Protein 8Q69 (pdb70)

Sequence (538 aa):
SRIFYLRNFNNWMKSVLIGEFLEKVRQKKKRDITVLDLGCGKGGDLLKWKKGRINKLVCTDIADVSVKQCQQRYEDMKNRRDSEYIFSAEFITADSSKELLIDKFRDPQMCFDICSCQFVCHYSFESYEQADMMLRNACERLSPGGYFIGTTPNSFELIRRLEASETESFGNEIYTVKFQKKGDYPLFGCKYDFNLEGVVDVPEFLVYFPLLNEMAKKYNMKLVYKKTFLEFYEEKIKNNNENKMLLKRMGLGCLSKSEWEATSIYLVFAFEKQQFYLRNFNNWMKSVLIGEFLEKVRQKKDITVLDLGCGKGGDLLKWKKGRINKLVCTDIADVSVKQCQQRYEDMKNRIFSAEFITADSSKELLIDKFRDPQMCFDICSCQFVCHYSFESYEQADMMLRNACERLSPGGYFIGTTPNSFELIRRLEASETESFGNEIYTVKFQKKGDYPLFGCKYDFNLEGVVDVPEFLVYFPLLNEMAKKYNMKLVYKKTFLEFYEEKIKNNENKMLLKRMGLGCLSKSEWEATSIYLVFAFEKQQ

B-factor: mean 30.79, std 6.07, range [19.03, 70.95]

Radius of gyration: 26.82 Å; Cα contacts (8 Å, |Δi|>4): 1103; chains: 2; bounding box: 46×59×90 Å

Structure (mmCIF, N/CA/C/O backbone):
data_8Q69
#
_entry.id   8Q69
#
_cell.length_a   39.195
_cell.length_b   84.574
_cell.length_c   81.966
_cell.angle_alpha   90.00
_cell.angle_beta   99.03
_cell.angle_gamma   90.00
#
_symmetry.space_group_name_H-M   'P 1 21 1'
#
loop_
_entity.id
_entity.type
_entity.pdbx_description
1 polymer 'mRNA cap guanine-N7 methyltransferase'
2 non-polymer S-ADENOSYL-L-HOMOCYSTEINE
3 non-polymer 1-[(3~{S})-3-(2~{H}-pyrazolo[3,4-b]pyridin-3-yl)piperidin-1-yl]-2-thiophen-3-yl-ethanone
4 non-polymer 'SULFATE ION'
5 non-polymer GLYCEROL
6 water water
#
loop_
_atom_site.group_PDB
_atom_site.id
_atom_site.type_symbol
_atom_site.label_atom_id
_atom_site.label_alt_id
_atom_site.label_comp_id
_atom_site.label_asym_id
_atom_site.label_entity_id
_atom_site.label_seq_id
_atom_site.pdbx_PDB_ins_code
_atom_site.Cartn_x
_atom_site.Cartn_y
_atom_site.Cartn_z
_atom_site.occupancy
_atom_site.B_iso_or_equiv
_atom_site.auth_seq_id
_atom_site.auth_comp_id
_atom_site.auth_asym_id
_atom_site.auth_atom_id
_atom_site.pdbx_PDB_model_num
ATOM 1 N N . SER A 1 3 ? 28.630 16.979 11.189 1.00 35.35 167 SER A N 1
ATOM 2 C CA . SER A 1 3 ? 27.963 17.122 9.901 1.00 34.74 167 SER A CA 1
ATOM 3 C C . SER A 1 3 ? 26.465 17.345 10.095 1.00 35.78 167 SER A C 1
ATOM 4 O O . SER A 1 3 ? 26.010 17.655 11.197 1.00 34.07 167 SER A O 1
ATOM 7 N N . ARG A 1 4 ? 25.700 17.192 9.014 1.00 35.18 168 ARG A N 1
ATOM 8 C CA . ARG A 1 4 ? 24.253 17.363 9.042 1.00 30.82 168 ARG A CA 1
ATOM 9 C C . ARG A 1 4 ? 23.519 16.029 9.126 1.00 30.44 168 ARG A C 1
ATOM 10 O O . ARG A 1 4 ? 22.438 15.877 8.545 1.00 29.69 168 ARG A O 1
ATOM 18 N N . ILE A 1 5 ? 24.089 15.056 9.843 1.00 31.08 169 ILE A N 1
ATOM 19 C CA . ILE A 1 5 ? 23.484 13.727 9.914 1.00 31.04 169 ILE A CA 1
ATOM 20 C C . ILE A 1 5 ? 22.041 13.817 10.384 1.00 29.18 169 ILE A C 1
ATOM 21 O O . ILE A 1 5 ? 21.162 13.096 9.893 1.00 28.57 169 ILE A O 1
ATOM 26 N N . PHE A 1 6 ? 21.769 14.702 11.340 1.00 28.43 170 PHE A N 1
ATOM 27 C CA . PHE A 1 6 ? 20.461 14.724 11.975 1.00 28.51 170 PHE A CA 1
ATOM 28 C C . PHE A 1 6 ? 19.407 15.451 11.153 1.00 27.51 170 PHE A C 1
ATOM 29 O O . PHE A 1 6 ? 18.216 15.297 11.436 1.00 27.62 170 PHE A O 1
ATOM 37 N N . TYR A 1 7 ? 19.804 16.227 10.144 1.00 27.04 171 TYR A N 1
ATOM 38 C CA . TYR A 1 7 ? 18.833 16.692 9.162 1.00 27.09 171 TYR A CA 1
ATOM 39 C C . TYR A 1 7 ? 18.147 15.505 8.497 1.00 26.76 171 TYR A C 1
ATOM 40 O O . TYR A 1 7 ? 16.918 15.370 8.538 1.00 26.07 171 TYR A O 1
ATOM 49 N N . LEU A 1 8 ? 18.939 14.616 7.895 1.00 26.15 172 LEU A N 1
ATOM 50 C CA . LEU A 1 8 ? 18.379 13.448 7.227 1.00 26.53 172 LEU A CA 1
ATOM 51 C C . LEU A 1 8 ? 17.744 12.492 8.229 1.00 26.58 172 LEU A C 1
ATOM 52 O O . LEU A 1 8 ? 16.623 12.013 8.021 1.00 25.71 172 LEU A O 1
ATOM 57 N N . ARG A 1 9 ? 18.450 12.196 9.323 1.00 26.58 173 ARG A N 1
ATOM 58 C CA . ARG A 1 9 ? 17.893 11.320 10.349 1.00 27.60 173 ARG A CA 1
ATOM 59 C C . ARG A 1 9 ? 16.512 11.794 10.785 1.00 26.77 173 ARG A C 1
ATOM 60 O O . ARG A 1 9 ? 15.555 11.012 10.823 1.00 26.88 173 ARG A O 1
ATOM 68 N N . ASN A 1 10 ? 16.390 13.082 11.108 1.00 26.01 174 ASN A N 1
ATOM 69 C CA . ASN A 1 10 ? 15.130 13.590 11.640 1.00 27.08 174 ASN A CA 1
ATOM 70 C C . ASN A 1 10 ? 14.072 13.700 10.551 1.00 25.52 174 ASN A C 1
ATOM 71 O O . ASN A 1 10 ? 12.890 13.438 10.801 1.00 25.76 174 ASN A O 1
ATOM 76 N N . PHE A 1 11 ? 14.469 14.084 9.336 1.00 25.03 175 PHE A N 1
ATOM 77 C CA . PHE A 1 11 ? 13.521 14.058 8.228 1.00 25.26 175 PHE A CA 1
ATOM 78 C C . PHE A 1 11 ? 13.013 12.645 7.981 1.00 25.10 175 PHE A C 1
ATOM 79 O O . PHE A 1 11 ? 11.813 12.435 7.772 1.00 23.85 175 PHE A O 1
ATOM 87 N N . ASN A 1 12 ? 13.916 11.662 7.989 1.00 24.96 176 ASN A N 1
ATOM 88 C CA . ASN A 1 12 ? 13.493 10.278 7.805 1.00 25.80 176 ASN A CA 1
ATOM 89 C C . ASN A 1 12 ? 12.594 9.824 8.947 1.00 25.30 176 ASN A C 1
ATOM 90 O O . ASN A 1 12 ? 11.651 9.052 8.737 1.00 24.77 176 ASN A O 1
ATOM 95 N N . ASN A 1 13 ? 12.867 10.295 10.166 1.00 24.89 177 ASN A N 1
ATOM 96 C CA . ASN A 1 13 ? 11.981 9.973 11.278 1.00 25.49 177 ASN A CA 1
ATOM 97 C C . ASN A 1 13 ? 10.621 10.639 11.114 1.00 25.50 177 ASN A C 1
ATOM 98 O O . ASN A 1 13 ? 9.598 10.053 11.490 1.00 24.59 177 ASN A O 1
ATOM 103 N N . TRP A 1 14 ? 10.583 11.852 10.555 1.00 25.39 178 TRP A N 1
ATOM 104 C CA . TRP A 1 14 ? 9.295 12.451 10.220 1.00 25.71 178 TRP A CA 1
ATOM 105 C C . TRP A 1 14 ? 8.571 11.623 9.169 1.00 25.06 178 TRP A C 1
ATOM 106 O O . TRP A 1 14 ? 7.351 11.431 9.247 1.00 23.61 178 TRP A O 1
ATOM 117 N N . MET A 1 15 ? 9.305 11.135 8.168 1.00 24.91 179 MET A N 1
ATOM 118 C CA . MET A 1 15 ? 8.707 10.254 7.173 1.00 24.67 179 MET A CA 1
ATOM 119 C C . MET A 1 15 ? 8.094 9.028 7.837 1.00 24.32 179 MET A C 1
ATOM 120 O O . MET A 1 15 ? 6.940 8.671 7.570 1.00 23.70 179 MET A O 1
ATOM 125 N N . LYS A 1 16 ? 8.854 8.375 8.718 1.00 23.72 180 LYS A N 1
ATOM 126 C CA . LYS A 1 16 ? 8.342 7.193 9.402 1.00 24.05 180 LYS A CA 1
ATOM 127 C C . LYS A 1 16 ? 7.137 7.535 10.270 1.00 24.78 180 LYS A C 1
ATOM 128 O O . LYS A 1 16 ? 6.166 6.771 10.324 1.00 24.99 180 LYS A O 1
ATOM 134 N N . SER A 1 17 ? 7.178 8.682 10.955 1.00 24.02 181 SER A N 1
ATOM 135 C CA . SER A 1 17 ? 6.050 9.079 11.792 1.00 24.98 181 SER A CA 1
ATOM 136 C C . SER A 1 17 ? 4.788 9.277 10.962 1.00 25.30 181 SER A C 1
ATOM 137 O O . SER A 1 17 ? 3.700 8.842 11.360 1.00 25.45 181 SER A O 1
ATOM 140 N N . VAL A 1 18 ? 4.910 9.933 9.806 1.00 23.94 182 VAL A N 1
ATOM 141 C CA . VAL A 1 18 ? 3.751 10.117 8.939 1.00 25.30 182 VAL A CA 1
ATOM 142 C C . VAL A 1 18 ? 3.246 8.772 8.434 1.00 25.64 182 VAL A C 1
ATOM 143 O O . VAL A 1 18 ? 2.035 8.519 8.396 1.00 25.93 182 VAL A O 1
ATOM 147 N N . LEU A 1 19 ? 4.164 7.888 8.036 1.00 24.52 183 LEU A N 1
ATOM 148 C CA . LEU A 1 19 ? 3.765 6.563 7.574 1.00 25.11 183 LEU A CA 1
ATOM 149 C C . LEU A 1 19 ? 3.137 5.759 8.705 1.00 25.34 183 LEU A C 1
ATOM 150 O O . LEU A 1 19 ? 2.027 5.232 8.565 1.00 26.12 183 LEU A O 1
ATOM 155 N N . ILE A 1 20 ? 3.835 5.657 9.838 1.00 24.86 184 ILE A N 1
ATOM 156 C CA . ILE A 1 20 ? 3.297 4.933 10.986 1.00 24.99 184 ILE A CA 1
ATOM 157 C C . ILE A 1 20 ? 1.984 5.560 11.437 1.00 26.52 184 ILE A C 1
ATOM 158 O O . ILE A 1 20 ? 0.991 4.863 11.677 1.00 27.02 184 ILE A O 1
ATOM 163 N N . GLY A 1 21 ? 1.961 6.889 11.560 1.00 26.52 185 GLY A N 1
ATOM 164 C CA . GLY A 1 21 ? 0.748 7.558 11.999 1.00 26.55 185 GLY A CA 1
ATOM 165 C C . GLY A 1 21 ? -0.440 7.267 11.102 1.00 27.38 185 GLY A C 1
ATOM 166 O O . GLY A 1 21 ? -1.551 7.036 11.584 1.00 27.70 185 GLY A O 1
ATOM 167 N N . GLU A 1 22 ? -0.220 7.264 9.786 1.00 27.11 186 GLU A N 1
ATOM 168 C CA . GLU A 1 22 ? -1.319 7.042 8.852 1.00 26.90 186 GLU A CA 1
ATOM 169 C C . GLU A 1 22 ? -1.970 5.684 9.077 1.00 28.98 186 GLU A C 1
ATOM 170 O O . GLU A 1 22 ? -3.200 5.575 9.143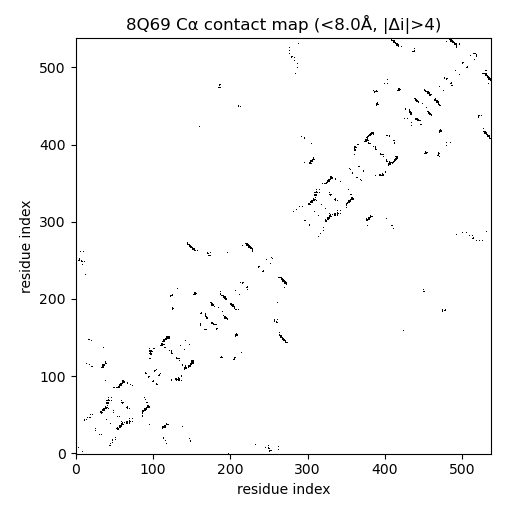 1.00 28.49 186 GLU A O 1
ATOM 176 N N . PHE A 1 23 ? -1.161 4.634 9.196 1.00 27.55 187 PHE A N 1
ATOM 177 C CA . PHE A 1 23 ? -1.709 3.290 9.300 1.00 28.20 187 PHE A CA 1
ATOM 178 C C . PHE A 1 23 ? -2.069 2.901 10.724 1.00 28.97 187 PHE A C 1
ATOM 179 O O . PHE A 1 23 ? -2.909 2.015 10.913 1.00 30.30 187 PHE A O 1
ATOM 187 N N . LEU A 1 24 ? -1.475 3.549 11.726 1.00 28.71 188 LEU A N 1
ATOM 188 C CA . LEU A 1 24 ? -2.023 3.442 13.072 1.00 30.13 188 LEU A CA 1
ATOM 189 C C . LEU A 1 24 ? -3.440 3.998 13.116 1.00 30.18 188 LEU A C 1
ATOM 190 O O . LEU A 1 24 ? -4.334 3.399 13.724 1.00 31.56 188 LEU A O 1
ATOM 195 N N . GLU A 1 25 ? -3.666 5.136 12.455 1.00 30.60 189 GLU A N 1
ATOM 196 C CA . GLU A 1 25 ? -5.009 5.703 12.391 1.00 31.34 189 GLU A CA 1
ATOM 197 C C . GLU A 1 25 ? -5.969 4.765 11.671 1.00 32.06 189 GLU A C 1
ATOM 198 O O . GLU A 1 25 ? -7.141 4.653 12.050 1.00 31.95 189 GLU A O 1
ATOM 204 N N . LYS A 1 26 ? -5.494 4.082 10.627 1.00 30.98 190 LYS A N 1
ATOM 205 C CA . LYS A 1 26 ? -6.345 3.116 9.941 1.00 31.55 190 LYS A CA 1
ATOM 206 C C . LYS A 1 26 ? -6.612 1.896 10.811 1.00 32.48 190 LYS A C 1
ATOM 207 O O . LYS A 1 26 ? -7.707 1.327 10.757 1.00 33.13 190 LYS A O 1
ATOM 213 N N . VAL A 1 27 ? -5.632 1.483 11.615 1.00 32.03 191 VAL A N 1
ATOM 214 C CA . VAL A 1 27 ? -5.863 0.404 12.569 1.00 32.35 191 VAL A CA 1
ATOM 215 C C . VAL A 1 27 ? -6.842 0.853 13.647 1.00 33.81 191 VAL A C 1
ATOM 216 O O . VAL A 1 27 ? -7.801 0.144 13.973 1.00 34.69 191 VAL A O 1
ATOM 220 N N . ARG A 1 28 ? -6.618 2.045 14.207 1.00 32.99 192 ARG A N 1
ATOM 221 C CA . ARG A 1 28 ? -7.471 2.549 15.277 1.00 34.54 192 ARG A CA 1
ATOM 222 C C . ARG A 1 28 ? -8.908 2.764 14.825 1.00 34.82 192 ARG A C 1
ATOM 223 O O . ARG A 1 28 ? -9.817 2.742 15.662 1.00 36.53 192 ARG A O 1
ATOM 231 N N . GLN A 1 29 ? -9.138 2.976 13.528 1.00 34.53 193 GLN A N 1
ATOM 232 C CA . GLN A 1 29 ? -10.496 3.091 13.008 1.00 34.19 193 GLN A CA 1
ATOM 233 C C . GLN A 1 29 ? -11.278 1.791 13.125 1.00 35.86 193 GLN A C 1
ATOM 234 O O . GLN A 1 29 ? -12.461 1.761 12.767 1.00 37.45 193 GLN A O 1
ATOM 240 N N . LYS A 1 30 ? -10.642 0.726 13.606 1.00 35.98 194 LYS A N 1
ATOM 241 C CA . LYS A 1 30 ? -11.283 -0.570 13.775 1.00 36.48 194 LYS A CA 1
ATOM 242 C C . LYS A 1 30 ? -10.897 -1.123 15.136 1.00 37.86 194 LYS A C 1
ATOM 243 O O . LYS A 1 30 ? -11.756 -1.463 15.957 1.00 39.21 194 LYS A O 1
ATOM 249 N N . LYS A 1 31 ? -9.589 -1.202 15.375 1.00 37.77 195 LYS A N 1
ATOM 250 C CA . LYS A 1 31 ? -9.033 -1.732 16.614 1.00 38.04 195 LYS A CA 1
ATOM 251 C C . LYS A 1 31 ? -8.533 -0.567 17.462 1.00 39.16 195 LYS A C 1
ATOM 252 O O . LYS A 1 31 ? -7.343 -0.254 17.504 1.00 39.36 195 LYS A O 1
ATOM 258 N N . LYS A 1 32 ? -9.468 0.097 18.134 1.00 40.68 196 LYS A N 1
ATOM 259 C CA . LYS A 1 32 ? -9.092 0.922 19.271 1.00 41.37 196 LYS A CA 1
ATOM 260 C C . LYS A 1 32 ? -8.778 0.072 20.492 1.00 43.28 196 LYS A C 1
ATOM 261 O O . LYS A 1 32 ? -8.349 0.611 21.518 1.00 44.23 196 LYS A O 1
ATOM 263 N N . ARG A 1 33 ? -8.957 -1.245 20.381 1.00 43.63 197 ARG A N 1
ATOM 264 C CA . ARG A 1 33 ? -8.882 -2.167 21.505 1.00 43.50 197 ARG A CA 1
ATOM 265 C C . ARG A 1 33 ? -7.448 -2.481 21.916 1.00 42.49 197 ARG A C 1
ATOM 266 O O . ARG A 1 33 ? -7.007 -2.074 22.996 1.00 44.43 197 ARG A O 1
ATOM 268 N N . ASP A 1 34 ? -6.708 -3.209 21.060 1.00 40.30 198 ASP A N 1
ATOM 269 C CA . ASP A 1 34 ? -5.453 -3.851 21.451 1.00 39.30 198 ASP A CA 1
ATOM 270 C C . ASP A 1 34 ? -4.455 -3.812 20.287 1.00 37.29 198 ASP A C 1
ATOM 271 O O . ASP A 1 34 ? -4.084 -4.835 19.713 1.00 35.87 198 ASP A O 1
ATOM 276 N N . ILE A 1 35 ? -3.989 -2.614 19.939 1.00 35.78 199 ILE A N 1
ATOM 277 C CA . ILE A 1 35 ? -3.086 -2.473 18.801 1.00 34.19 199 ILE A CA 1
ATOM 278 C C . ILE A 1 35 ? -1.776 -3.189 19.105 1.00 32.09 199 ILE A C 1
ATOM 279 O O . ILE A 1 35 ? -1.101 -2.888 20.097 1.00 30.82 199 ILE A O 1
ATOM 284 N N . THR A 1 36 ? -1.410 -4.137 18.245 1.00 30.25 200 THR A N 1
ATOM 285 C CA . THR A 1 36 ? -0.183 -4.910 18.380 1.00 30.01 200 THR A CA 1
ATOM 286 C C . THR A 1 36 ? 0.681 -4.678 17.148 1.00 28.87 200 THR A C 1
ATOM 287 O O . THR A 1 36 ? 0.187 -4.748 16.017 1.00 27.56 200 THR A O 1
ATOM 291 N N . VAL A 1 37 ? 1.964 -4.403 17.366 1.00 27.02 201 VAL A N 1
ATOM 292 C CA . VAL A 1 37 ? 2.862 -3.974 16.303 1.00 26.60 201 VAL A CA 1
ATOM 293 C C . VAL A 1 37 ? 4.130 -4.813 16.349 1.00 26.03 201 VAL A C 1
ATOM 294 O O . VAL A 1 37 ? 4.709 -5.015 17.422 1.00 26.34 201 VAL A O 1
ATOM 298 N N . LEU A 1 38 ? 4.559 -5.294 15.187 1.00 25.12 202 LEU A N 1
ATOM 299 C CA . LEU A 1 38 ? 5.867 -5.915 15.023 1.00 25.21 202 LEU A CA 1
ATOM 300 C C . LEU A 1 38 ? 6.789 -4.895 14.363 1.00 23.88 202 LEU A C 1
ATOM 301 O O . LEU A 1 38 ? 6.582 -4.521 13.204 1.00 23.88 202 LEU A O 1
ATOM 306 N N . ASP A 1 39 ? 7.793 -4.434 15.101 1.00 24.73 203 ASP A N 1
ATOM 307 C CA . ASP A 1 39 ? 8.819 -3.558 14.539 1.00 23.51 203 ASP A CA 1
ATOM 308 C C . ASP A 1 39 ? 9.970 -4.443 14.083 1.00 22.94 203 ASP A C 1
ATOM 309 O O . ASP A 1 39 ? 10.845 -4.803 14.874 1.00 23.80 203 ASP A O 1
ATOM 314 N N . LEU A 1 40 ? 9.960 -4.805 12.802 1.00 21.89 204 LEU A N 1
ATOM 315 C CA . LEU A 1 40 ? 10.921 -5.743 12.237 1.00 23.10 204 LEU A CA 1
ATOM 316 C C . LEU A 1 40 ? 12.186 -4.992 11.841 1.00 23.33 204 LEU A C 1
ATOM 317 O O . LEU A 1 40 ? 12.141 -4.100 10.987 1.00 22.12 204 LEU A O 1
ATOM 322 N N . GLY A 1 41 ? 13.311 -5.363 12.446 1.00 22.21 205 GLY A N 1
ATOM 323 C CA . GLY A 1 41 ? 14.536 -4.615 12.257 1.00 22.84 205 GLY A CA 1
ATOM 324 C C . GLY A 1 41 ? 14.462 -3.299 12.999 1.00 23.34 205 GLY A C 1
ATOM 325 O O . GLY A 1 41 ? 14.739 -2.235 12.439 1.00 23.24 205 GLY A O 1
ATOM 326 N N . CYS A 1 42 ? 14.075 -3.373 14.274 1.00 22.71 206 CYS A N 1
ATOM 327 C CA . CYS A 1 42 ? 13.819 -2.178 15.067 1.00 23.96 206 CYS A CA 1
ATOM 328 C C . CYS A 1 42 ? 15.061 -1.326 15.278 1.00 23.57 206 CYS A C 1
ATOM 329 O O . CYS A 1 42 ? 14.934 -0.162 15.668 1.00 24.52 206 CYS A O 1
ATOM 332 N N . GLY A 1 43 ? 16.250 -1.873 15.043 1.00 23.93 207 GLY A N 1
ATOM 333 C CA . GLY A 1 43 ? 17.442 -1.119 15.362 1.00 24.75 207 GLY A CA 1
ATOM 334 C C . GLY A 1 43 ? 17.521 -0.838 16.851 1.00 26.66 207 GLY A C 1
ATOM 335 O O . GLY A 1 43 ? 17.095 -1.637 17.692 1.00 25.32 207 GLY A O 1
ATOM 336 N N . LYS A 1 44 ? 18.073 0.326 17.184 1.00 27.54 208 LYS A N 1
ATOM 337 C CA . LYS A 1 44 ? 18.194 0.752 18.572 1.00 27.95 208 LYS A CA 1
ATOM 338 C C . LYS A 1 44 ? 16.913 1.380 19.114 1.00 27.58 208 LYS A C 1
ATOM 339 O O . LYS A 1 44 ? 16.959 2.088 20.127 1.00 28.67 208 LYS A O 1
ATOM 345 N N . GLY A 1 45 ? 15.778 1.131 18.466 1.00 27.08 209 GLY A N 1
ATOM 346 C CA . GLY A 1 45 ? 14.506 1.606 18.966 1.00 26.85 209 GLY A CA 1
ATOM 347 C C . GLY A 1 45 ? 14.116 2.998 18.531 1.00 28.09 209 GLY A C 1
ATOM 348 O O . GLY A 1 45 ? 13.389 3.681 19.262 1.00 28.16 209 GLY A O 1
ATOM 349 N N . GLY A 1 46 ? 14.568 3.443 17.357 1.00 28.13 210 GLY A N 1
ATOM 350 C CA . GLY A 1 46 ? 14.249 4.783 16.899 1.00 27.31 210 GLY A CA 1
ATOM 351 C C . GLY A 1 46 ? 12.765 5.060 16.778 1.00 26.70 210 GLY A C 1
ATOM 352 O O . GLY A 1 46 ? 12.358 6.225 16.815 1.00 26.74 210 GLY A O 1
ATOM 353 N N . ASP A 1 47 ? 11.946 4.019 16.637 1.00 26.73 211 ASP A N 1
ATOM 354 C CA . ASP A 1 47 ? 10.509 4.180 16.450 1.00 25.81 211 ASP A CA 1
ATOM 355 C C . ASP A 1 47 ? 9.699 3.909 17.712 1.00 26.02 211 ASP A C 1
ATOM 356 O O . ASP A 1 47 ? 8.468 3.987 17.666 1.00 26.87 211 ASP A O 1
ATOM 361 N N . LEU A 1 48 ? 10.352 3.592 18.832 1.00 26.85 212 LEU A N 1
ATOM 362 C CA . LEU A 1 48 ? 9.623 3.346 20.074 1.00 27.47 212 LEU A CA 1
ATOM 363 C C . LEU A 1 48 ? 8.687 4.504 20.403 1.00 27.76 212 LEU A C 1
ATOM 364 O O . LEU A 1 48 ? 7.507 4.300 20.713 1.00 26.66 212 LEU A O 1
ATOM 369 N N . LEU A 1 49 ? 9.202 5.734 20.332 1.00 27.28 213 LEU A N 1
ATOM 370 C CA . LEU A 1 49 ? 8.393 6.901 20.667 1.00 28.18 213 LEU A CA 1
ATOM 371 C C . LEU A 1 49 ? 7.172 7.009 19.761 1.00 28.19 213 LEU A C 1
ATOM 372 O O . LEU A 1 49 ? 6.071 7.327 20.225 1.00 28.74 213 LEU A O 1
ATOM 377 N N . LYS A 1 50 ? 7.349 6.754 18.463 1.00 27.55 214 LYS A N 1
ATOM 378 C CA . LYS A 1 50 ? 6.216 6.789 17.545 1.00 27.72 214 LYS A CA 1
ATOM 379 C C . LYS A 1 50 ? 5.140 5.800 17.972 1.00 28.35 214 LYS A C 1
ATOM 380 O O . LYS A 1 50 ? 3.942 6.094 17.881 1.00 28.56 214 LYS A O 1
ATOM 386 N N . TRP A 1 51 ? 5.549 4.623 18.448 1.00 26.97 215 TRP A N 1
ATOM 387 C CA . TRP A 1 51 ? 4.585 3.654 18.954 1.00 28.01 215 TRP A CA 1
ATOM 388 C C . TRP A 1 51 ? 3.951 4.141 20.249 1.00 29.38 215 TRP A C 1
ATOM 389 O O . TRP A 1 51 ? 2.764 3.898 20.496 1.00 29.70 215 TRP A O 1
ATOM 400 N N . LYS A 1 52 ? 4.726 4.831 21.086 1.00 28.79 216 LYS A N 1
ATOM 401 C CA . LYS A 1 52 ? 4.169 5.403 22.304 1.00 29.88 216 LYS A CA 1
ATOM 402 C C . LYS A 1 52 ? 3.136 6.473 21.975 1.00 30.49 216 LYS A C 1
ATOM 403 O O . LYS A 1 52 ? 2.021 6.463 22.508 1.00 30.51 216 LYS A O 1
ATOM 409 N N . LYS A 1 53 ? 3.492 7.408 21.090 1.00 30.54 217 LYS A N 1
ATOM 410 C CA . LYS A 1 53 ? 2.531 8.419 20.663 1.00 29.84 217 LYS A CA 1
ATOM 411 C C . LYS A 1 53 ? 1.340 7.787 19.958 1.00 30.26 217 LYS A C 1
ATOM 412 O O . LYS A 1 53 ? 0.220 8.303 20.043 1.00 31.59 217 LYS A O 1
ATOM 418 N N . GLY A 1 54 ? 1.560 6.674 19.261 1.00 29.18 218 GLY A N 1
ATOM 419 C CA . GLY A 1 54 ? 0.469 5.960 18.630 1.00 30.56 218 GLY A CA 1
ATOM 420 C C . GLY A 1 54 ? -0.482 5.286 19.595 1.00 32.15 218 GLY A C 1
ATOM 421 O O . GLY A 1 54 ? -1.572 4.881 19.176 1.00 32.77 218 GLY A O 1
ATOM 422 N N . ARG A 1 55 ? -0.082 5.163 20.839 1.00 30.96 219 ARG A N 1
ATOM 423 C CA . ARG A 1 55 ? -0.966 4.564 21.825 1.00 32.47 219 ARG A CA 1
ATOM 424 C C . ARG A 1 55 ? -1.296 3.141 21.569 1.00 31.86 219 ARG A C 1
ATOM 425 O O . ARG A 1 55 ? -2.395 2.703 21.815 1.00 32.28 219 ARG A O 1
ATOM 433 N N . ILE A 1 56 ? -0.313 2.431 21.060 1.00 31.51 220 ILE A N 1
ATOM 434 C CA . ILE A 1 56 ? -0.487 1.008 20.802 1.00 31.55 220 ILE A CA 1
ATOM 435 C C . ILE A 1 56 ? -0.407 0.279 22.134 1.00 31.57 220 ILE A C 1
ATOM 436 O O . ILE A 1 56 ? -0.120 0.889 23.170 1.00 32.01 220 ILE A O 1
ATOM 441 N N . ASN A 1 57 ? -0.662 -1.024 22.121 1.00 32.13 221 ASN A N 1
ATOM 442 C CA . ASN A 1 57 ? -0.755 -1.809 23.345 1.00 33.18 221 ASN A CA 1
ATOM 443 C C . ASN A 1 57 ? 0.379 -2.805 23.515 1.00 32.02 221 ASN A C 1
ATOM 444 O O . ASN A 1 57 ? 0.917 -2.935 24.616 1.00 31.05 221 ASN A O 1
ATOM 449 N N . LYS A 1 58 ? 0.759 -3.509 22.452 1.00 31.07 222 LYS A N 1
ATOM 450 C CA . LYS A 1 58 ? 1.853 -4.467 22.494 1.00 30.06 222 LYS A CA 1
ATOM 451 C C . LYS A 1 58 ? 2.783 -4.219 21.317 1.00 30.37 222 LYS A C 1
ATOM 452 O O . LYS A 1 58 ? 2.330 -3.968 20.197 1.00 29.44 222 LYS A O 1
ATOM 458 N N . LEU A 1 59 ? 4.085 -4.293 21.576 1.00 29.22 223 LEU A N 1
ATOM 459 C CA . LEU A 1 59 ? 5.098 -4.087 20.552 1.00 27.73 223 LEU A CA 1
ATOM 460 C C . LEU A 1 59 ? 6.131 -5.196 20.645 1.00 27.81 223 LEU A C 1
ATOM 461 O O . LEU A 1 59 ? 6.662 -5.465 21.726 1.00 28.99 223 LEU A O 1
ATOM 466 N N . VAL A 1 60 ? 6.404 -5.844 19.520 1.00 26.67 224 VAL A N 1
ATOM 467 C CA . VAL A 1 60 ? 7.523 -6.769 19.409 1.00 26.59 224 VAL A CA 1
ATOM 468 C C . VAL A 1 60 ? 8.634 -6.050 18.660 1.00 25.86 224 VAL A C 1
ATOM 469 O O . VAL A 1 60 ? 8.472 -5.686 17.490 1.00 25.44 224 VAL A O 1
ATOM 473 N N . CYS A 1 61 ? 9.749 -5.821 19.341 1.00 25.78 225 CYS A N 1
ATOM 474 C CA . CYS A 1 61 ? 10.928 -5.219 18.738 1.00 25.21 225 CYS A CA 1
ATOM 475 C C . CYS A 1 61 ? 11.924 -6.330 18.444 1.00 25.91 225 CYS A C 1
ATOM 476 O O . CYS A 1 61 ? 12.312 -7.076 19.349 1.00 25.00 225 CYS A O 1
ATOM 479 N N . THR A 1 62 ? 12.326 -6.451 17.184 1.00 24.32 226 THR A N 1
ATOM 480 C CA . THR A 1 62 ? 13.263 -7.495 16.807 1.00 24.00 226 THR A CA 1
ATOM 481 C C . THR A 1 62 ? 14.266 -6.948 15.807 1.00 24.52 226 THR A C 1
ATOM 482 O O . THR A 1 62 ? 13.917 -6.164 14.920 1.00 23.33 226 THR A O 1
ATOM 486 N N . ASP A 1 63 ? 15.516 -7.365 15.973 1.00 24.34 227 ASP A N 1
ATOM 487 C CA . ASP A 1 63 ? 16.591 -6.981 15.076 1.00 23.90 227 ASP A CA 1
ATOM 488 C C . ASP A 1 63 ? 17.612 -8.104 15.054 1.00 24.48 227 ASP A C 1
ATOM 489 O O . ASP A 1 63 ? 17.706 -8.903 15.990 1.00 24.16 227 ASP A O 1
ATOM 494 N N . ILE A 1 64 ? 18.374 -8.161 13.962 1.00 24.02 228 ILE A N 1
ATOM 495 C CA . ILE A 1 64 ? 19.433 -9.156 13.858 1.00 24.02 228 ILE A CA 1
ATOM 496 C C . ILE A 1 64 ? 20.585 -8.815 14.793 1.00 24.46 228 ILE A C 1
ATOM 497 O O . ILE A 1 64 ? 21.280 -9.712 15.287 1.00 24.62 228 ILE A O 1
ATOM 502 N N . ALA A 1 65 ? 20.803 -7.530 15.061 1.00 24.32 229 ALA A N 1
ATOM 503 C CA . ALA A 1 65 ? 21.909 -7.077 15.898 1.00 25.90 229 ALA A CA 1
ATOM 504 C C . ALA A 1 65 ? 21.470 -7.099 17.359 1.00 25.79 229 ALA A C 1
ATOM 505 O O . ALA A 1 65 ? 20.630 -6.295 17.775 1.00 26.17 229 ALA A O 1
ATOM 507 N N . ASP A 1 66 ? 22.046 -8.018 18.138 1.00 26.54 230 ASP A N 1
ATOM 508 C CA . ASP A 1 66 ? 21.679 -8.129 19.546 1.00 26.20 230 ASP A CA 1
ATOM 509 C C . ASP A 1 66 ? 22.002 -6.848 20.304 1.00 27.19 230 ASP A C 1
ATOM 510 O O . ASP A 1 66 ? 21.236 -6.425 21.178 1.00 27.85 230 ASP A O 1
ATOM 515 N N . VAL A 1 67 ? 23.138 -6.220 19.989 1.00 27.63 231 VAL A N 1
ATOM 516 C CA . VAL A 1 67 ? 23.496 -4.958 20.632 1.00 27.15 231 VAL A CA 1
ATOM 517 C C . VAL A 1 67 ? 22.394 -3.928 20.429 1.00 28.38 231 VAL A C 1
ATOM 518 O O . VAL A 1 67 ? 22.078 -3.142 21.333 1.00 27.06 231 VAL A O 1
ATOM 522 N N . SER A 1 68 ? 21.793 -3.912 19.239 1.00 26.95 232 SER A N 1
ATOM 523 C CA . SER A 1 68 ? 20.744 -2.942 18.952 1.00 27.27 232 SER A CA 1
ATOM 524 C C . SER A 1 68 ? 19.450 -3.293 19.674 1.00 27.68 232 SER A C 1
ATOM 525 O O . SER A 1 68 ? 18.755 -2.403 20.176 1.00 28.54 232 SER A O 1
ATOM 528 N N . VAL A 1 69 ? 19.112 -4.583 19.734 1.00 26.87 233 VAL A N 1
ATOM 529 C CA . VAL A 1 69 ? 17.913 -5.005 20.451 1.00 27.47 233 VAL A CA 1
ATOM 530 C C . VAL A 1 69 ? 18.011 -4.618 21.920 1.00 27.81 233 VAL A C 1
ATOM 531 O O . VAL A 1 69 ? 17.048 -4.116 22.512 1.00 27.27 233 VAL A O 1
ATOM 535 N N . LYS A 1 70 ? 19.177 -4.840 22.532 1.00 27.91 234 LYS A N 1
ATOM 536 C CA . LYS A 1 70 ? 19.344 -4.497 23.941 1.00 28.63 234 LYS A CA 1
ATOM 537 C C . LYS A 1 70 ? 19.287 -2.988 24.152 1.00 28.29 234 LYS A C 1
ATOM 538 O O . LYS A 1 70 ? 18.700 -2.517 25.133 1.00 29.34 234 LYS A O 1
ATOM 544 N N . GLN A 1 71 ? 19.890 -2.212 23.246 1.00 28.62 235 GLN A N 1
ATOM 545 C CA . GLN A 1 71 ? 19.693 -0.766 23.279 1.00 29.14 235 GLN A CA 1
ATOM 546 C C . GLN A 1 71 ? 18.223 -0.417 23.104 1.00 28.60 235 GLN A C 1
ATOM 547 O O . GLN A 1 71 ? 17.700 0.475 23.783 1.00 29.32 235 GLN A O 1
ATOM 553 N N . CYS A 1 72 ? 17.545 -1.094 22.176 1.00 27.92 236 CYS A N 1
ATOM 554 C CA . CYS A 1 72 ? 16.106 -0.907 22.029 1.00 28.63 236 CYS A CA 1
ATOM 555 C C . CYS A 1 72 ? 15.385 -1.217 23.333 1.00 28.86 236 CYS A C 1
ATOM 556 O O . CYS A 1 72 ? 14.533 -0.444 23.786 1.00 27.84 236 CYS A O 1
ATOM 559 N N . GLN A 1 73 ? 15.716 -2.352 23.951 1.00 28.39 237 GLN A N 1
ATOM 560 C CA . GLN A 1 73 ? 15.121 -2.691 25.238 1.00 29.94 237 GLN A CA 1
ATOM 561 C C . GLN A 1 73 ? 15.371 -1.588 26.258 1.00 30.64 237 GLN A C 1
ATOM 562 O O . GLN A 1 73 ? 14.446 -1.137 26.943 1.00 30.87 237 GLN A O 1
ATOM 568 N N . GLN A 1 74 ? 16.619 -1.121 26.355 1.00 31.16 238 GLN A N 1
ATOM 569 C CA . GLN A 1 74 ? 16.955 -0.120 27.362 1.00 31.52 238 GLN A CA 1
ATOM 570 C C . GLN A 1 74 ? 16.222 1.193 27.106 1.00 32.45 238 GLN A C 1
ATOM 571 O O . GLN A 1 74 ? 15.679 1.802 28.035 1.00 32.95 238 GLN A O 1
ATOM 577 N N . ARG A 1 75 ? 16.204 1.654 25.851 1.00 30.92 239 ARG A N 1
ATOM 578 C CA . ARG A 1 75 ? 15.443 2.860 25.541 1.00 30.50 239 ARG A CA 1
ATOM 579 C C . ARG A 1 75 ? 13.978 2.688 25.918 1.00 31.55 239 ARG A C 1
ATOM 580 O O . ARG A 1 75 ? 13.350 3.616 26.442 1.00 32.24 239 ARG A O 1
ATOM 588 N N . TYR A 1 76 ? 13.419 1.503 25.668 1.00 30.29 240 TYR A N 1
ATOM 589 C CA . TYR A 1 76 ? 12.034 1.244 26.048 1.00 31.55 240 TYR A CA 1
ATOM 590 C C . TYR A 1 76 ? 11.856 1.327 27.559 1.00 32.60 240 TYR A C 1
ATOM 591 O O . TYR A 1 76 ? 10.928 1.978 28.053 1.00 33.10 240 TYR A O 1
ATOM 600 N N . GLU A 1 77 ? 12.737 0.664 28.312 1.00 32.97 241 GLU A N 1
ATOM 601 C CA . GLU A 1 77 ? 12.634 0.703 29.766 1.00 34.20 241 GLU A CA 1
ATOM 602 C C . GLU A 1 77 ? 12.834 2.115 30.301 1.00 35.08 241 GLU A C 1
ATOM 603 O O . GLU A 1 77 ? 12.223 2.488 31.309 1.00 37.02 241 GLU A O 1
ATOM 609 N N . ASP A 1 78 ? 13.673 2.917 29.641 1.00 34.49 242 ASP A N 1
ATOM 610 C CA . ASP A 1 78 ? 13.808 4.318 30.026 1.00 34.24 242 ASP A CA 1
ATOM 611 C C . ASP A 1 78 ? 12.505 5.071 29.791 1.00 36.07 242 ASP A C 1
ATOM 612 O O . ASP A 1 78 ? 12.055 5.843 30.646 1.00 37.69 242 ASP A O 1
ATOM 617 N N . MET A 1 79 ? 11.885 4.862 28.627 1.00 34.80 243 MET A N 1
ATOM 618 C CA . MET A 1 79 ? 10.554 5.413 28.389 1.00 36.53 243 MET A CA 1
ATOM 619 C C . MET A 1 79 ? 9.581 4.962 29.467 1.00 37.56 243 MET A C 1
ATOM 620 O O . MET A 1 79 ? 8.861 5.776 30.055 1.00 39.97 243 MET A O 1
ATOM 625 N N . LYS A 1 80 ? 9.537 3.654 29.728 1.00 37.45 244 LYS A N 1
ATOM 626 C CA . LYS A 1 80 ? 8.595 3.116 30.701 1.00 38.00 244 LYS A CA 1
ATOM 627 C C . LYS A 1 80 ? 8.851 3.687 32.087 1.00 39.78 244 LYS A C 1
ATOM 628 O O . LYS A 1 80 ? 7.909 4.034 32.810 1.00 41.91 244 LYS A O 1
ATOM 634 N N . ASN A 1 81 ? 10.122 3.803 32.470 1.00 39.82 245 ASN A N 1
ATOM 635 C CA . ASN A 1 81 ? 10.456 4.173 33.836 1.00 42.00 245 ASN A CA 1
ATOM 636 C C . ASN A 1 81 ? 10.004 5.571 34.211 1.00 44.48 245 ASN A C 1
ATOM 637 O O . ASN A 1 81 ? 10.155 5.953 35.376 1.00 46.28 245 ASN A O 1
ATOM 642 N N . ARG A 1 82 ? 9.556 6.398 33.292 1.00 44.88 246 ARG A N 1
ATOM 643 C CA . ARG A 1 82 ? 9.048 7.703 33.712 1.00 47.40 246 ARG A CA 1
ATOM 644 C C . ARG A 1 82 ? 8.119 8.110 32.720 1.00 48.08 246 ARG A C 1
ATOM 645 O O . ARG A 1 82 ? 8.443 8.009 31.544 1.00 47.52 246 ARG A O 1
ATOM 647 N N . ARG A 1 83 ? 7.034 8.707 33.157 1.00 49.94 247 ARG A N 1
ATOM 648 C CA . ARG A 1 83 ? 6.108 9.209 32.198 1.00 51.14 247 ARG A CA 1
ATOM 649 C C . ARG A 1 83 ? 5.169 10.218 32.722 1.00 51.81 247 ARG A C 1
ATOM 650 O O . ARG A 1 83 ? 4.787 10.236 33.881 1.00 51.94 247 ARG A O 1
ATOM 652 N N . ASP A 1 84 ? 4.791 11.074 31.800 1.00 52.68 248 ASP A N 1
ATOM 653 C CA . ASP A 1 84 ? 3.727 12.024 32.042 1.00 51.73 248 ASP A CA 1
ATOM 654 C C . ASP A 1 84 ? 2.494 11.074 31.993 1.00 51.20 248 ASP A C 1
ATOM 655 O O . ASP A 1 84 ? 1.641 11.056 32.908 1.00 49.05 248 ASP A O 1
ATOM 657 N N . SER A 1 85 ? 2.482 10.228 30.949 1.00 50.87 249 SER A N 1
ATOM 658 C CA . SER A 1 85 ? 1.546 9.189 30.745 1.00 48.96 249 SER A CA 1
ATOM 659 C C . SER A 1 85 ? 1.475 8.131 31.847 1.00 51.04 249 SER A C 1
ATOM 660 O O . SER A 1 85 ? 2.309 7.950 32.659 1.00 51.02 249 SER A O 1
ATOM 663 N N . GLU A 1 86 ? 0.389 7.423 31.821 1.00 50.28 250 GLU A N 1
ATOM 664 C CA . GLU A 1 86 ? 0.151 6.336 32.754 1.00 50.44 250 GLU A CA 1
ATOM 665 C C . GLU A 1 86 ? 0.160 4.976 32.083 1.00 49.48 250 GLU A C 1
ATOM 666 O O . GLU A 1 86 ? 0.489 3.981 32.731 1.00 48.74 250 GLU A O 1
ATOM 672 N N . TYR A 1 87 ? -0.196 4.910 30.809 1.00 48.19 251 TYR A N 1
ATOM 673 C CA . TYR A 1 87 ? -0.070 3.702 30.017 1.00 44.12 251 TYR A CA 1
ATOM 674 C C . TYR A 1 87 ? 1.119 3.823 29.075 1.00 44.04 251 TYR A C 1
ATOM 675 O O . TYR A 1 87 ? 1.566 4.919 28.727 1.00 45.80 251 TYR A O 1
ATOM 677 N N . ILE A 1 88 ? 1.646 2.667 28.693 1.00 40.65 252 ILE A N 1
ATOM 678 C CA . ILE A 1 88 ? 2.604 2.558 27.602 1.00 37.55 252 ILE A CA 1
ATOM 679 C C . ILE A 1 88 ? 2.586 1.110 27.151 1.00 35.00 252 ILE A C 1
ATOM 680 O O . ILE A 1 88 ? 2.495 0.195 27.973 1.00 34.86 252 ILE A O 1
ATOM 685 N N . PHE A 1 89 ? 2.648 0.908 25.838 1.00 33.10 253 PHE A N 1
ATOM 686 C CA . PHE A 1 89 ? 2.598 -0.442 25.301 1.00 31.21 253 PHE A CA 1
ATOM 687 C C . PHE A 1 89 ? 3.554 -1.349 26.062 1.00 31.95 253 PHE A C 1
ATOM 688 O O . PHE A 1 89 ? 4.572 -0.905 26.601 1.00 32.12 253 PHE A O 1
ATOM 696 N N . SER A 1 90 ? 3.201 -2.624 26.132 1.00 31.19 254 SER A N 1
ATOM 697 C CA . SER A 1 90 ? 4.144 -3.642 26.555 1.00 31.34 254 SER A CA 1
ATOM 698 C C . SER A 1 90 ? 4.968 -4.066 25.349 1.00 30.82 254 SER A C 1
ATOM 699 O O . SER A 1 90 ? 4.515 -3.980 24.205 1.00 30.54 254 SER A O 1
ATOM 702 N N . ALA A 1 91 ? 6.192 -4.506 25.610 1.00 30.07 255 ALA A N 1
ATOM 703 C CA . ALA A 1 91 ? 7.105 -4.841 24.531 1.00 30.35 255 ALA A CA 1
ATOM 704 C C . ALA A 1 91 ? 7.886 -6.094 24.883 1.00 30.18 255 ALA A C 1
ATOM 705 O O . ALA A 1 91 ? 8.177 -6.359 26.053 1.00 29.90 255 ALA A O 1
ATOM 707 N N . GLU A 1 92 ? 8.204 -6.872 23.855 1.00 29.86 256 GLU A N 1
ATOM 708 C CA . GLU A 1 92 ? 9.218 -7.907 23.946 1.00 29.15 256 GLU A CA 1
ATOM 709 C C . GLU A 1 92 ? 10.285 -7.631 22.898 1.00 29.19 256 GLU A C 1
ATOM 710 O O . GLU A 1 92 ? 10.021 -7.009 21.864 1.00 28.05 256 GLU A O 1
ATOM 716 N N . PHE A 1 93 ? 11.497 -8.090 23.181 1.00 28.45 257 PHE A N 1
ATOM 717 C CA . PHE A 1 93 ? 12.661 -7.754 22.377 1.00 28.59 257 PHE A CA 1
ATOM 718 C C . PHE A 1 93 ? 13.340 -9.044 21.957 1.00 27.49 257 PHE A C 1
ATOM 719 O O . PHE A 1 93 ? 13.754 -9.837 22.809 1.00 29.06 257 PHE A O 1
ATOM 727 N N . ILE A 1 94 ? 13.436 -9.257 20.650 1.00 26.50 258 ILE A N 1
ATOM 728 C CA . ILE A 1 94 ? 13.874 -10.524 20.082 1.00 26.22 258 ILE A CA 1
ATOM 729 C C . ILE A 1 94 ? 15.079 -10.259 19.193 1.00 26.46 258 ILE A C 1
ATOM 730 O O . ILE A 1 94 ? 14.979 -9.523 18.203 1.00 24.41 258 ILE A O 1
ATOM 735 N N . THR A 1 95 ? 16.214 -10.848 19.552 1.00 25.60 259 THR A N 1
ATOM 736 C CA . THR A 1 95 ? 17.351 -10.902 18.646 1.00 26.20 259 THR A CA 1
ATOM 737 C C . THR A 1 95 ? 17.108 -12.024 17.649 1.00 26.64 259 THR A C 1
ATOM 738 O O . THR A 1 95 ? 16.894 -13.176 18.044 1.00 27.12 259 THR A O 1
ATOM 742 N N . ALA A 1 96 ? 17.116 -11.693 16.364 1.00 25.05 260 ALA A N 1
ATOM 743 C CA . ALA A 1 96 ? 16.836 -12.709 15.364 1.00 26.27 260 ALA A CA 1
ATOM 744 C C . ALA A 1 96 ? 17.183 -12.170 13.989 1.00 25.05 260 ALA A C 1
ATOM 745 O O . ALA A 1 96 ? 17.067 -10.969 13.728 1.00 24.19 260 ALA A O 1
ATOM 747 N N . ASP A 1 97 ? 17.627 -13.073 13.124 1.00 25.79 261 ASP A N 1
ATOM 748 C CA . ASP A 1 97 ? 17.713 -12.799 11.695 1.00 24.98 261 ASP A CA 1
ATOM 749 C C . ASP A 1 97 ? 16.333 -13.075 11.118 1.00 24.98 261 ASP A C 1
ATOM 750 O O . ASP A 1 97 ? 15.985 -14.221 10.831 1.00 25.97 261 ASP A O 1
ATOM 755 N N . SER A 1 98 ? 15.529 -12.025 10.963 1.00 24.34 262 SER A N 1
ATOM 756 C CA . SER A 1 98 ? 14.193 -12.221 10.420 1.00 24.35 262 SER A CA 1
ATOM 757 C C . SER A 1 98 ? 14.213 -12.675 8.968 1.00 24.09 262 SER A C 1
ATOM 758 O O . SER A 1 98 ? 13.143 -12.867 8.380 1.00 23.31 262 SER A O 1
ATOM 761 N N . SER A 1 99 ? 15.400 -12.844 8.383 1.00 24.13 263 SER A N 1
ATOM 762 C CA . SER A 1 99 ? 15.560 -13.415 7.055 1.00 24.05 263 SER A CA 1
ATOM 763 C C . SER A 1 99 ? 15.852 -14.910 7.085 1.00 25.53 263 SER A C 1
ATOM 764 O O . SER A 1 99 ? 15.751 -15.566 6.044 1.00 24.09 263 SER A O 1
ATOM 767 N N . LYS A 1 100 ? 16.206 -15.459 8.245 1.00 25.31 264 LYS A N 1
ATOM 768 C CA . LYS A 1 100 ? 16.494 -16.878 8.388 1.00 26.82 264 LYS A CA 1
ATOM 769 C C . LYS A 1 100 ? 15.663 -17.569 9.457 1.00 27.80 264 LYS A C 1
ATOM 770 O O . LYS A 1 100 ? 15.374 -18.759 9.315 1.00 29.08 264 LYS A O 1
ATOM 776 N N . GLU A 1 101 ? 15.280 -16.868 10.520 1.00 27.15 265 GLU A N 1
ATOM 777 C CA . GLU A 1 101 ? 14.548 -17.465 11.626 1.00 29.04 265 GLU A CA 1
ATOM 778 C C . GLU A 1 101 ? 13.065 -17.128 11.549 1.00 28.97 265 GLU A C 1
ATOM 779 O O . GLU A 1 101 ? 12.675 -16.047 11.101 1.00 28.58 265 GLU A O 1
ATOM 785 N N . LEU A 1 102 ? 12.245 -18.068 12.011 1.00 29.97 266 LEU A N 1
ATOM 786 C CA . LEU A 1 102 ? 10.828 -17.817 12.238 1.00 29.55 266 LEU A CA 1
ATOM 787 C C . LEU A 1 102 ? 10.666 -17.029 13.531 1.00 30.65 266 LEU A C 1
ATOM 788 O O . LEU A 1 102 ? 11.092 -17.486 14.597 1.00 31.50 266 LEU A O 1
ATOM 793 N N . LEU A 1 103 ? 10.050 -15.849 13.445 1.00 29.45 267 LEU A N 1
ATOM 794 C CA . LEU A 1 103 ? 9.866 -15.043 14.647 1.00 29.60 267 LEU A CA 1
ATOM 795 C C . LEU A 1 103 ? 8.849 -15.666 15.595 1.00 31.63 267 LEU A C 1
ATOM 796 O O . LEU A 1 103 ? 8.931 -15.455 16.810 1.00 31.80 267 LEU A O 1
ATOM 801 N N . ILE A 1 104 ? 7.890 -16.434 15.070 1.00 31.02 268 ILE A N 1
ATOM 802 C CA . ILE A 1 104 ? 6.912 -17.077 15.944 1.00 33.21 268 ILE A CA 1
ATOM 803 C C . ILE A 1 104 ? 7.598 -18.058 16.885 1.00 32.94 268 ILE A C 1
ATOM 804 O O . ILE A 1 104 ? 7.099 -18.331 17.983 1.00 34.64 268 ILE A O 1
ATOM 809 N N . ASP A 1 105 ? 8.745 -18.606 16.475 1.00 33.19 269 ASP A N 1
ATOM 810 C CA . ASP A 1 105 ? 9.520 -19.469 17.358 1.00 32.96 269 ASP A CA 1
ATOM 811 C C . ASP A 1 105 ? 10.092 -18.707 18.540 1.00 34.36 269 ASP A C 1
ATOM 812 O O . ASP A 1 105 ? 10.400 -19.318 19.570 1.00 34.26 269 ASP A O 1
ATOM 817 N N . LYS A 1 106 ? 10.168 -17.388 18.446 1.00 33.18 270 LYS A N 1
ATOM 818 C CA . LYS A 1 106 ? 10.730 -16.610 19.495 1.00 33.79 270 LYS A CA 1
ATOM 819 C C . LYS A 1 106 ? 9.737 -15.832 20.289 1.00 34.26 270 LYS A C 1
ATOM 820 O O . LYS A 1 106 ? 9.985 -15.444 21.386 1.00 33.80 270 LYS A O 1
ATOM 826 N N . PHE A 1 107 ? 8.616 -15.551 19.684 1.00 34.46 271 PHE A N 1
ATOM 827 C CA . PHE A 1 107 ? 7.654 -14.772 20.417 1.00 33.86 271 PHE A CA 1
ATOM 828 C C . PHE A 1 107 ? 7.274 -15.356 21.788 1.00 36.98 271 PHE A C 1
ATOM 829 O O . PHE A 1 107 ? 7.278 -16.526 21.988 1.00 38.18 271 PHE A O 1
ATOM 837 N N . ARG A 1 108 ? 6.787 -14.520 22.688 1.00 37.05 272 ARG A N 1
ATOM 838 C CA . ARG A 1 108 ? 6.301 -15.009 23.951 1.00 37.60 272 ARG A CA 1
ATOM 839 C C . ARG A 1 108 ? 5.073 -15.838 23.636 1.00 39.80 272 ARG A C 1
ATOM 840 O O . ARG A 1 108 ? 4.902 -16.902 24.136 1.00 41.68 272 ARG A O 1
ATOM 848 N N . ASP A 1 109 ? 4.227 -15.271 22.796 1.00 39.63 273 ASP A N 1
ATOM 849 C CA . ASP A 1 109 ? 3.038 -15.839 22.293 1.00 38.27 273 ASP A CA 1
ATOM 850 C C . ASP A 1 109 ? 3.056 -16.024 20.738 1.00 37.45 273 ASP A C 1
ATOM 851 O O . ASP A 1 109 ? 2.706 -15.163 20.010 1.00 37.82 273 ASP A O 1
ATOM 856 N N . PRO A 1 110 ? 3.503 -17.169 20.273 1.00 38.22 274 PRO A N 1
ATOM 857 C CA . PRO A 1 110 ? 3.527 -17.803 18.948 1.00 37.87 274 PRO A CA 1
ATOM 858 C C . PRO A 1 110 ? 2.279 -17.557 18.124 1.00 37.26 274 PRO A C 1
ATOM 859 O O . PRO A 1 110 ? 2.395 -17.314 16.918 1.00 37.07 274 PRO A O 1
ATOM 863 N N . GLN A 1 111 ? 1.088 -17.654 18.715 1.00 37.41 275 GLN A N 1
ATOM 864 C CA . GLN A 1 111 ? -0.145 -17.386 17.982 1.00 37.38 275 GLN A CA 1
ATOM 865 C C . GLN A 1 111 ? -0.572 -15.926 18.062 1.00 36.58 275 GLN A C 1
ATOM 866 O O . GLN A 1 111 ? -1.655 -15.581 17.576 1.00 36.09 275 GLN A O 1
ATOM 872 N N . MET A 1 112 ? 0.247 -15.065 18.662 1.00 36.15 276 MET A N 1
ATOM 873 C CA . MET A 1 112 ? -0.063 -13.645 18.669 1.00 35.94 276 MET A CA 1
ATOM 874 C C . MET A 1 112 ? -0.207 -13.139 17.239 1.00 34.50 276 MET A C 1
ATOM 875 O O . MET A 1 112 ? 0.387 -13.674 16.299 1.00 33.58 276 MET A O 1
ATOM 880 N N . CYS A 1 113 ? -1.025 -12.107 17.079 1.00 34.36 277 CYS A N 1
ATOM 881 C CA . CYS A 1 113 ? -1.261 -11.487 15.787 1.00 32.48 277 CYS A CA 1
ATOM 882 C C . CYS A 1 113 ? -0.927 -10.006 15.871 1.00 30.97 277 CYS A C 1
ATOM 883 O O . CYS A 1 113 ? -1.062 -9.381 16.926 1.00 31.56 277 CYS A O 1
ATOM 886 N N . PHE A 1 114 ? -0.482 -9.452 14.750 1.00 29.27 278 PHE A N 1
ATOM 887 C CA . PHE A 1 114 ? -0.098 -8.052 14.669 1.00 28.93 278 PHE A CA 1
ATOM 888 C C . PHE A 1 114 ? -1.095 -7.287 13.811 1.00 28.84 278 PHE A C 1
ATOM 889 O O . PHE A 1 114 ? -1.614 -7.813 12.822 1.00 29.89 278 PHE A O 1
ATOM 897 N N . ASP A 1 115 ? -1.366 -6.047 14.204 1.00 27.96 279 ASP A N 1
ATOM 898 C CA . ASP A 1 115 ? -2.135 -5.141 13.366 1.00 28.65 279 ASP A CA 1
ATOM 899 C C . ASP A 1 115 ? -1.245 -4.371 12.405 1.00 27.83 279 ASP A C 1
ATOM 900 O O . ASP A 1 115 ? -1.694 -3.987 11.319 1.00 27.41 279 ASP A O 1
ATOM 905 N N . ILE A 1 116 ? 0.010 -4.152 12.783 1.00 25.88 280 ILE A N 1
ATOM 906 C CA . ILE A 1 116 ? 0.997 -3.521 11.919 1.00 26.02 280 ILE A CA 1
ATOM 907 C C . ILE A 1 116 ? 2.325 -4.227 12.123 1.00 24.64 280 ILE A C 1
ATOM 908 O O . ILE A 1 116 ? 2.745 -4.455 13.262 1.00 25.45 280 ILE A O 1
ATOM 913 N N . CYS A 1 117 ? 2.975 -4.588 11.026 1.00 25.45 281 CYS A N 1
ATOM 914 C CA . CYS A 1 117 ? 4.403 -4.866 11.021 1.00 24.51 281 CYS A CA 1
ATOM 915 C C . CYS A 1 117 ? 5.083 -3.717 10.295 1.00 23.77 281 CYS A C 1
ATOM 916 O O . CYS A 1 117 ? 4.861 -3.519 9.095 1.00 23.22 281 CYS A O 1
ATOM 919 N N . SER A 1 118 ? 5.877 -2.945 11.026 1.00 23.18 282 SER A N 1
ATOM 920 C CA . SER A 1 118 ? 6.631 -1.841 10.455 1.00 23.23 282 SER A CA 1
ATOM 921 C C . SER A 1 118 ? 8.056 -2.312 10.207 1.00 22.63 282 SER A C 1
ATOM 922 O O . SER A 1 118 ? 8.720 -2.807 11.123 1.00 21.50 282 SER A O 1
ATOM 925 N N . CYS A 1 119 ? 8.513 -2.178 8.965 1.00 21.59 283 CYS A N 1
ATOM 926 C CA . CYS A 1 119 ? 9.831 -2.656 8.545 1.00 22.27 283 CYS A CA 1
ATOM 927 C C . CYS A 1 119 ? 10.533 -1.472 7.883 1.00 21.56 283 CYS A C 1
ATOM 928 O O . CYS A 1 119 ? 10.485 -1.300 6.664 1.00 21.85 283 CYS A O 1
ATOM 931 N N . GLN A 1 120 ? 11.179 -0.647 8.700 1.00 20.60 284 GLN A N 1
ATOM 932 C CA . GLN A 1 120 ? 11.706 0.641 8.266 1.00 21.59 284 GLN A CA 1
ATOM 933 C C . GLN A 1 120 ? 13.189 0.495 7.943 1.00 22.16 284 GLN A C 1
ATOM 934 O O . GLN A 1 120 ? 14.014 0.319 8.845 1.00 21.86 284 GLN A O 1
ATOM 940 N N . PHE A 1 121 ? 13.520 0.570 6.652 1.00 21.67 285 PHE A N 1
ATOM 941 C CA . PHE A 1 121 ? 14.908 0.535 6.191 1.00 21.28 285 PHE A CA 1
ATOM 942 C C . PHE A 1 121 ? 15.570 -0.802 6.515 1.00 22.49 285 PHE A C 1
ATOM 943 O O . PHE A 1 121 ? 16.735 -0.856 6.912 1.00 22.12 285 PHE A O 1
ATOM 951 N N . VAL A 1 122 ? 14.828 -1.894 6.332 1.00 20.28 286 VAL A N 1
ATOM 952 C CA . VAL A 1 122 ? 15.312 -3.206 6.744 1.00 21.81 286 VAL A CA 1
ATOM 953 C C . VAL A 1 122 ? 15.137 -4.243 5.641 1.00 22.67 286 VAL A C 1
ATOM 954 O O . VAL A 1 122 ? 16.048 -5.032 5.370 1.00 22.17 286 VAL A O 1
ATOM 958 N N . CYS A 1 123 ? 13.968 -4.251 4.998 1.00 22.89 287 CYS A N 1
ATOM 959 C CA . CYS A 1 123 ? 13.584 -5.404 4.187 1.00 23.42 287 CYS A CA 1
ATOM 960 C C . CYS A 1 123 ? 14.563 -5.669 3.048 1.00 23.45 287 CYS A C 1
ATOM 961 O O . CYS A 1 123 ? 14.695 -6.817 2.605 1.00 22.69 287 CYS A O 1
ATOM 964 N N . HIS A 1 124 ? 15.266 -4.642 2.562 1.00 21.41 288 HIS A N 1
ATOM 965 C CA . HIS A 1 124 ? 16.196 -4.876 1.463 1.00 22.38 288 HIS A CA 1
ATOM 966 C C . HIS A 1 124 ? 17.350 -5.784 1.867 1.00 22.05 288 HIS A C 1
ATOM 967 O O . HIS A 1 124 ? 17.941 -6.436 1.000 1.00 22.19 288 HIS A O 1
ATOM 974 N N . TYR A 1 125 ? 17.686 -5.848 3.157 1.00 21.31 289 TYR A N 1
ATOM 975 C CA . TYR A 1 125 ? 18.686 -6.810 3.602 1.00 22.66 289 TYR A CA 1
ATOM 976 C C . TYR A 1 125 ? 18.202 -8.244 3.448 1.00 22.56 289 TYR A C 1
ATOM 977 O O . TYR A 1 125 ? 19.027 -9.161 3.378 1.00 23.83 289 TYR A O 1
ATOM 986 N N . SER A 1 126 ? 16.888 -8.450 3.379 1.00 22.07 290 SER A N 1
ATOM 987 C CA . SER A 1 126 ? 16.308 -9.772 3.196 1.00 22.41 290 SER A CA 1
ATOM 988 C C . SER A 1 126 ? 16.466 -10.305 1.779 1.00 23.34 290 SER A C 1
ATOM 989 O O . SER A 1 126 ? 16.288 -11.509 1.565 1.00 22.50 290 SER A O 1
ATOM 992 N N . PHE A 1 127 ? 16.790 -9.454 0.808 1.00 22.39 291 PHE A N 1
ATOM 993 C CA . PHE A 1 127 ? 16.845 -9.879 -0.581 1.00 21.98 291 PHE A CA 1
ATOM 994 C C . PHE A 1 127 ? 18.221 -10.384 -0.985 1.00 22.28 291 PHE A C 1
ATOM 995 O O . PHE A 1 127 ? 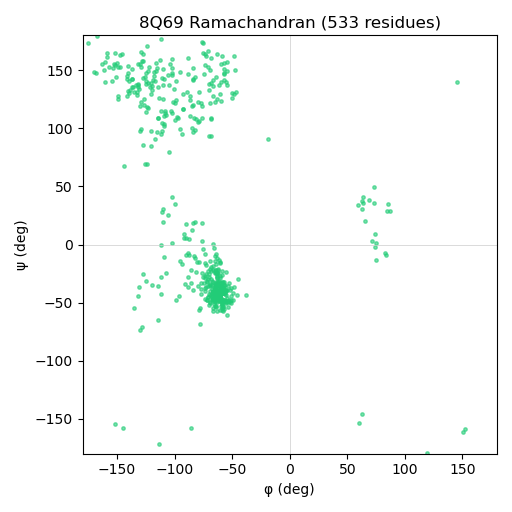18.516 -10.478 -2.181 1.00 23.23 291 PHE A O 1
ATOM 1003 N N . GLU A 1 128 ? 19.063 -10.712 -0.006 1.00 22.30 292 GLU A N 1
ATOM 1004 C CA . GLU A 1 128 ? 20.240 -11.525 -0.280 1.00 23.48 292 GLU A CA 1
ATOM 1005 C C . GLU A 1 128 ? 19.860 -12.785 -1.048 1.00 24.39 292 GLU A C 1
ATOM 1006 O O . GLU A 1 128 ? 20.591 -13.224 -1.944 1.00 23.94 292 GLU A O 1
ATOM 1012 N N . SER A 1 129 ? 18.711 -13.372 -0.718 1.00 22.63 293 SER A N 1
ATOM 1013 C CA . SER A 1 129 ? 18.262 -14.603 -1.348 1.00 24.14 293 SER A CA 1
ATOM 1014 C C . SER A 1 129 ? 16.743 -14.647 -1.318 1.00 23.57 293 SER A C 1
ATOM 1015 O O . SER A 1 129 ? 16.095 -13.897 -0.583 1.00 22.98 293 SER A O 1
ATOM 1018 N N . TYR A 1 130 ? 16.176 -15.548 -2.124 1.00 23.34 294 TYR A N 1
ATOM 1019 C CA . TYR A 1 130 ? 14.726 -15.691 -2.147 1.00 23.94 294 TYR A CA 1
ATOM 1020 C C . TYR A 1 130 ? 14.202 -16.188 -0.806 1.00 24.44 294 TYR A C 1
ATOM 1021 O O . TYR A 1 130 ? 13.227 -15.649 -0.267 1.00 23.51 294 TYR A O 1
ATOM 1030 N N . GLU A 1 131 ? 14.824 -17.235 -0.259 1.00 23.90 295 GLU A N 1
ATOM 1031 C CA . GLU A 1 131 ? 14.341 -17.790 1.001 1.00 24.65 295 GLU A CA 1
ATOM 1032 C C . GLU A 1 131 ? 14.402 -16.752 2.114 1.00 24.15 295 GLU A C 1
ATOM 1033 O O . GLU A 1 131 ? 13.530 -16.716 2.990 1.00 24.51 295 GLU A O 1
ATOM 1039 N N . GLN A 1 132 ? 15.423 -15.893 2.090 1.00 23.96 296 GLN A N 1
ATOM 1040 C CA . GLN A 1 132 ? 15.520 -14.831 3.085 1.00 22.97 296 GLN A CA 1
ATOM 1041 C C . GLN A 1 132 ? 14.466 -13.760 2.848 1.00 22.97 296 GLN A C 1
ATOM 1042 O O . GLN A 1 132 ? 13.821 -13.294 3.794 1.00 23.42 296 GLN A O 1
ATOM 1048 N N . ALA A 1 133 ? 14.288 -13.343 1.592 1.00 22.19 297 ALA A N 1
ATOM 1049 C CA . ALA A 1 133 ? 13.234 -12.386 1.284 1.00 22.62 297 ALA A CA 1
ATOM 1050 C C . ALA A 1 133 ? 11.870 -12.955 1.642 1.00 23.64 297 ALA A C 1
ATOM 1051 O O . ALA A 1 133 ? 11.041 -12.270 2.251 1.00 22.85 297 ALA A O 1
ATOM 1053 N N . ASP A 1 134 ? 11.625 -14.216 1.279 1.00 23.78 298 ASP A N 1
ATOM 1054 C CA . ASP A 1 134 ? 10.386 -14.875 1.672 1.00 23.88 298 ASP A CA 1
ATOM 1055 C C . ASP A 1 134 ? 10.259 -14.953 3.188 1.00 24.82 298 ASP A C 1
ATOM 1056 O O . ASP A 1 134 ? 9.186 -14.690 3.744 1.00 25.28 298 ASP A O 1
ATOM 1061 N N . MET A 1 135 ? 11.307 -15.325 3.878 1.00 24.73 299 MET A N 1
ATOM 1062 C CA . MET A 1 135 ? 11.265 -15.450 5.306 1.00 24.70 299 MET A CA 1
ATOM 1063 C C . MET A 1 135 ? 10.976 -14.136 6.005 1.00 24.82 299 MET A C 1
ATOM 1064 O O . MET A 1 135 ? 10.286 -14.106 6.948 1.00 24.86 299 MET A O 1
ATOM 1069 N N . MET A 1 136 ? 11.571 -13.062 5.557 1.00 24.27 300 MET A N 1
ATOM 1070 C CA . MET A 1 136 ? 11.262 -11.775 6.169 1.00 23.88 300 MET A CA 1
ATOM 1071 C C . MET A 1 136 ? 9.818 -11.375 5.897 1.00 23.88 300 MET A C 1
ATOM 1072 O O . MET A 1 136 ? 9.132 -10.861 6.787 1.00 24.66 300 MET A O 1
ATOM 1077 N N . LEU A 1 137 ? 9.340 -11.603 4.673 1.00 24.05 301 LEU A N 1
ATOM 1078 C CA . LEU A 1 137 ? 7.931 -11.369 4.376 1.00 25.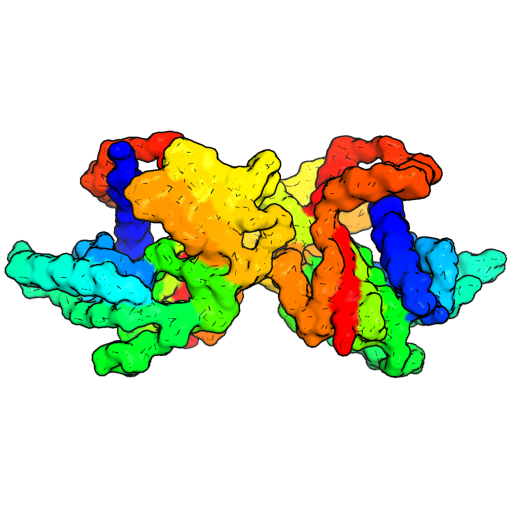30 301 LEU A CA 1
ATOM 1079 C C . LEU A 1 137 ? 7.041 -12.217 5.274 1.00 25.03 301 LEU A C 1
ATOM 1080 O O . LEU A 1 137 ? 6.126 -11.703 5.927 1.00 25.61 301 LEU A O 1
ATOM 1085 N N . ARG A 1 138 ? 7.297 -13.527 5.317 1.00 25.73 302 ARG A N 1
ATOM 1086 C CA . ARG A 1 138 ? 6.569 -14.397 6.234 1.00 26.23 302 ARG A CA 1
ATOM 1087 C C . ARG A 1 138 ? 6.570 -13.821 7.643 1.00 26.13 302 ARG A C 1
ATOM 1088 O O . ARG A 1 138 ? 5.524 -13.729 8.294 1.00 26.55 302 ARG A O 1
ATOM 1096 N N . ASN A 1 139 ? 7.745 -13.410 8.123 1.00 24.36 303 ASN A N 1
ATOM 1097 C CA . ASN A 1 139 ? 7.840 -12.875 9.477 1.00 26.43 303 ASN A CA 1
ATOM 1098 C C . ASN A 1 139 ? 7.054 -11.578 9.615 1.00 26.13 303 ASN A C 1
ATOM 1099 O O . ASN A 1 139 ? 6.405 -11.342 10.640 1.00 25.70 303 ASN A O 1
ATOM 1104 N N . ALA A 1 140 ? 7.097 -10.725 8.591 1.00 25.76 304 ALA A N 1
ATOM 1105 C CA . ALA A 1 140 ? 6.373 -9.462 8.659 1.00 26.02 304 ALA A CA 1
ATOM 1106 C C . ALA A 1 140 ? 4.874 -9.655 8.475 1.00 26.10 304 ALA A C 1
ATOM 1107 O O . ALA A 1 140 ? 4.083 -8.861 8.996 1.00 26.31 304 ALA A O 1
ATOM 1109 N N . CYS A 1 141 ? 4.464 -10.696 7.758 1.00 26.29 305 CYS A N 1
ATOM 1110 C CA . CYS A 1 141 ? 3.098 -10.772 7.254 1.00 26.94 305 CYS A CA 1
ATOM 1111 C C . CYS A 1 141 ? 2.302 -11.968 7.748 1.00 28.03 305 CYS A C 1
ATOM 1112 O O . CYS A 1 141 ? 1.092 -11.842 7.948 1.00 28.23 305 CYS A O 1
ATOM 1115 N N . GLU A 1 142 ? 2.933 -13.129 7.937 1.00 27.57 306 GLU A N 1
ATOM 1116 C CA . GLU A 1 142 ? 2.169 -14.327 8.275 1.00 29.17 306 GLU A CA 1
ATOM 1117 C C . GLU A 1 142 ? 1.310 -14.108 9.515 1.00 29.22 306 GLU A C 1
ATOM 1118 O O . GLU A 1 142 ? 0.160 -14.560 9.570 1.00 30.35 306 GLU A O 1
ATOM 1124 N N . ARG A 1 143 ? 1.843 -13.406 10.513 1.00 29.19 307 ARG A N 1
ATOM 1125 C CA . ARG A 1 143 ? 1.136 -13.164 11.762 1.00 29.71 307 ARG A CA 1
ATOM 1126 C C . ARG A 1 143 ? 0.342 -11.865 11.751 1.00 29.21 307 ARG A C 1
ATOM 1127 O O . ARG A 1 143 ? -0.167 -11.454 12.799 1.00 29.87 307 ARG A O 1
ATOM 1135 N N . LEU A 1 144 ? 0.230 -11.211 10.600 1.00 28.72 308 LEU A N 1
ATOM 1136 C CA . LEU A 1 144 ? -0.641 -10.052 10.483 1.00 29.20 308 LEU A CA 1
ATOM 1137 C C . LEU A 1 144 ? -2.095 -10.498 10.542 1.00 29.19 308 LEU A C 1
ATOM 1138 O O . LEU A 1 144 ? -2.488 -11.456 9.871 1.00 29.54 308 LEU A O 1
ATOM 1143 N N . SER A 1 145 ? -2.893 -9.812 11.351 1.00 29.57 309 SER A N 1
ATOM 1144 C CA . SER A 1 145 ? -4.319 -10.081 11.357 1.00 30.09 309 SER A CA 1
ATOM 1145 C C . SER A 1 145 ? -4.937 -9.603 10.045 1.00 30.41 309 SER A C 1
ATOM 1146 O O . SER A 1 145 ? -4.438 -8.660 9.423 1.00 29.82 309 SER A O 1
ATOM 1149 N N . PRO A 1 146 ? -6.005 -10.251 9.587 1.00 30.25 310 PRO A N 1
ATOM 1150 C CA . PRO A 1 146 ? -6.729 -9.732 8.421 1.00 30.70 310 PRO A CA 1
ATOM 1151 C C . PRO A 1 146 ? -7.000 -8.245 8.592 1.00 30.60 310 PRO A C 1
ATOM 1152 O O . PRO A 1 146 ? -7.492 -7.800 9.631 1.00 29.61 310 PRO A O 1
ATOM 1156 N N . GLY A 1 147 ? -6.654 -7.469 7.568 1.00 30.92 311 GLY A N 1
ATOM 1157 C CA . GLY A 1 147 ? -6.711 -6.029 7.662 1.00 30.32 311 GLY A CA 1
ATOM 1158 C C . GLY A 1 147 ? -5.509 -5.389 8.318 1.00 29.95 311 GLY A C 1
ATOM 1159 O O . GLY A 1 147 ? -5.420 -4.154 8.338 1.00 29.71 311 GLY A O 1
ATOM 1160 N N . GLY A 1 148 ? -4.592 -6.180 8.872 1.00 30.02 312 GLY A N 1
ATOM 1161 C CA . GLY A 1 148 ? -3.346 -5.632 9.358 1.00 28.41 312 GLY A CA 1
ATOM 1162 C C . GLY A 1 148 ? -2.468 -5.143 8.224 1.00 27.95 312 GLY A C 1
ATOM 1163 O O . GLY A 1 148 ? -2.630 -5.518 7.063 1.00 28.39 312 GLY A O 1
ATOM 1164 N N . TYR A 1 149 ? -1.513 -4.287 8.568 1.00 26.72 313 TYR A N 1
ATOM 1165 C CA . TYR A 1 149 ? -0.701 -3.607 7.572 1.00 26.36 313 TYR A CA 1
ATOM 1166 C C . TYR A 1 149 ? 0.762 -4.002 7.700 1.00 24.79 313 TYR A C 1
ATOM 1167 O O . TYR A 1 149 ? 1.283 -4.162 8.808 1.00 25.28 313 TYR A O 1
ATOM 1176 N N . PHE A 1 150 ? 1.406 -4.172 6.550 1.00 25.06 314 PHE A N 1
ATOM 1177 C CA . PHE A 1 150 ? 2.850 -4.335 6.449 1.00 23.79 314 PHE A CA 1
ATOM 1178 C C . PHE A 1 150 ? 3.387 -3.060 5.812 1.00 23.59 314 PHE A C 1
ATOM 1179 O O . PHE A 1 150 ? 3.232 -2.851 4.604 1.00 23.21 314 PHE A O 1
ATOM 1187 N N . ILE A 1 151 ? 3.987 -2.199 6.626 1.00 22.00 315 ILE A N 1
ATOM 1188 C CA . ILE A 1 151 ? 4.495 -0.917 6.163 1.00 22.12 315 ILE A CA 1
ATOM 1189 C C . ILE A 1 151 ? 6.006 -0.912 6.318 1.00 22.55 315 ILE A C 1
ATOM 1190 O O . ILE A 1 151 ? 6.564 -1.595 7.182 1.00 21.54 315 ILE A O 1
ATOM 1195 N N . GLY A 1 152 ? 6.669 -0.137 5.474 1.00 20.90 316 GLY A N 1
ATOM 1196 C CA . GLY A 1 152 ? 8.114 -0.107 5.527 1.00 22.12 316 GLY A CA 1
ATOM 1197 C C . GLY A 1 152 ? 8.680 0.909 4.566 1.00 22.01 316 GLY A C 1
ATOM 1198 O O . GLY A 1 152 ? 7.965 1.528 3.770 1.00 20.90 316 GLY A O 1
ATOM 1199 N N . THR A 1 153 ? 9.990 1.071 4.666 1.00 20.44 317 THR A N 1
ATOM 1200 C CA . THR A 1 153 ? 10.760 1.948 3.808 1.00 20.04 317 THR A CA 1
ATOM 1201 C C . THR A 1 153 ? 11.965 1.168 3.314 1.00 21.12 317 THR A C 1
ATOM 1202 O O . THR A 1 153 ? 12.613 0.454 4.084 1.00 20.37 317 THR A O 1
ATOM 1206 N N . THR A 1 154 ? 12.249 1.288 2.024 1.00 20.75 318 THR A N 1
ATOM 1207 C CA . THR A 1 154 ? 13.324 0.521 1.420 1.00 21.13 318 THR A CA 1
ATOM 1208 C C . THR A 1 154 ? 13.774 1.253 0.172 1.00 20.59 318 THR A C 1
ATOM 1209 O O . THR A 1 154 ? 12.983 1.997 -0.421 1.00 19.87 318 THR A O 1
ATOM 1213 N N . PRO A 1 155 ? 15.028 1.095 -0.238 1.00 20.24 319 PRO A N 1
ATOM 1214 C CA . PRO A 1 155 ? 15.494 1.797 -1.434 1.00 20.43 319 PRO A CA 1
ATOM 1215 C C . PRO A 1 155 ? 14.611 1.483 -2.632 1.00 20.91 319 PRO A C 1
ATOM 1216 O O . PRO A 1 155 ? 14.160 0.351 -2.822 1.00 19.03 319 PRO A O 1
ATOM 1220 N N . ASN A 1 156 ? 14.347 2.513 -3.429 1.00 20.90 320 ASN A N 1
ATOM 1221 C CA . ASN A 1 156 ? 13.584 2.368 -4.662 1.00 21.83 320 ASN A CA 1
ATOM 1222 C C . ASN A 1 156 ? 14.519 1.831 -5.737 1.00 21.42 320 ASN A C 1
ATOM 1223 O O . ASN A 1 156 ? 15.363 2.567 -6.259 1.00 21.42 320 ASN A O 1
ATOM 1228 N N . SER A 1 157 ? 14.375 0.544 -6.069 1.00 21.84 321 SER A N 1
ATOM 1229 C CA . SER A 1 157 ? 15.296 -0.078 -7.014 1.00 22.48 321 SER A CA 1
ATOM 1230 C C . SER A 1 157 ? 15.373 0.703 -8.318 1.00 22.96 321 SER A C 1
ATOM 1231 O O . SER A 1 157 ? 16.446 0.790 -8.926 1.00 22.56 321 SER A O 1
ATOM 1234 N N . PHE A 1 158 ? 14.257 1.286 -8.760 1.00 22.65 322 PHE A N 1
ATOM 1235 C CA . PHE A 1 158 ? 14.290 2.072 -9.988 1.00 23.63 322 PHE A CA 1
ATOM 1236 C C . PHE A 1 158 ? 15.232 3.260 -9.851 1.00 23.25 322 PHE A C 1
ATOM 1237 O O . PHE A 1 158 ? 16.035 3.538 -10.749 1.00 23.76 322 PHE A O 1
ATOM 1245 N N . GLU A 1 159 ? 15.138 3.984 -8.735 1.00 22.44 323 GLU A N 1
ATOM 1246 C CA . GLU A 1 159 ? 16.006 5.140 -8.537 1.00 22.79 323 GLU A CA 1
ATOM 1247 C C . GLU A 1 159 ? 17.468 4.720 -8.447 1.00 23.67 323 GLU A C 1
ATOM 1248 O O . GLU A 1 159 ? 18.349 5.395 -8.992 1.00 23.28 323 GLU A O 1
ATOM 1254 N N . LEU A 1 160 ? 17.743 3.606 -7.765 1.00 22.59 324 LEU A N 1
ATOM 1255 C CA . LEU A 1 160 ? 19.114 3.113 -7.675 1.00 23.26 324 LEU A CA 1
ATOM 1256 C C . LEU A 1 160 ? 19.663 2.776 -9.054 1.00 23.35 324 LEU A C 1
ATOM 1257 O O . LEU A 1 160 ? 20.772 3.187 -9.414 1.00 23.83 324 LEU A O 1
ATOM 1262 N N . ILE A 1 161 ? 18.885 2.036 -9.812 1.00 23.24 325 ILE A N 1
ATOM 1263 C CA . ILE A 1 161 ? 19.259 1.558 -11.126 1.00 24.87 325 ILE A CA 1
ATOM 1264 C C . ILE A 1 161 ? 19.366 2.716 -12.096 1.00 26.08 325 ILE A C 1
ATOM 1265 O O . ILE A 1 161 ? 20.289 2.771 -12.829 1.00 26.23 325 ILE A O 1
ATOM 1270 N N . ARG A 1 162 ? 18.383 3.597 -12.062 1.00 24.91 326 ARG A N 1
ATOM 1271 C CA . ARG A 1 162 ? 18.402 4.799 -12.891 1.00 26.01 326 ARG A CA 1
ATOM 1272 C C . ARG A 1 162 ? 19.674 5.599 -12.648 1.00 26.10 326 ARG A C 1
ATOM 1273 O O . ARG A 1 162 ? 20.372 5.985 -13.593 1.00 26.85 326 ARG A O 1
ATOM 1281 N N . ARG A 1 163 ? 19.996 5.852 -11.378 1.00 25.21 327 ARG A N 1
ATOM 1282 C CA . ARG A 1 163 ? 21.220 6.576 -11.058 1.00 25.48 327 ARG A CA 1
ATOM 1283 C C . ARG A 1 163 ? 22.455 5.777 -11.456 1.00 26.02 327 ARG A C 1
ATOM 1284 O O . ARG A 1 163 ? 23.456 6.351 -11.898 1.00 27.00 327 ARG A O 1
ATOM 1292 N N . LEU A 1 164 ? 22.405 4.453 -11.302 1.00 25.81 328 LEU A N 1
ATOM 1293 C CA . LEU A 1 164 ? 23.535 3.622 -11.702 1.00 27.17 328 LEU A CA 1
ATOM 1294 C C . LEU A 1 164 ? 23.743 3.674 -13.210 1.00 28.32 328 LEU A C 1
ATOM 1295 O O . LEU A 1 164 ? 24.855 3.933 -13.685 1.00 28.61 328 LEU A O 1
ATOM 1300 N N . GLU A 1 165 ? 22.678 3.433 -13.981 1.00 27.53 329 GLU A N 1
ATOM 1301 C CA . GLU A 1 165 ? 22.790 3.487 -15.435 1.00 27.82 329 GLU A CA 1
ATOM 1302 C C . GLU A 1 165 ? 23.217 4.868 -15.913 1.00 29.41 329 GLU A C 1
ATOM 1303 O O . GLU A 1 165 ? 23.919 4.987 -16.925 1.00 30.30 329 GLU A O 1
ATOM 1309 N N . ALA A 1 166 ? 22.801 5.922 -15.208 1.00 28.76 330 ALA A N 1
ATOM 1310 C CA . ALA A 1 166 ? 23.182 7.278 -15.579 1.00 29.70 330 ALA A CA 1
ATOM 1311 C C . ALA A 1 166 ? 24.619 7.606 -15.201 1.00 30.81 330 ALA A C 1
ATOM 1312 O O . ALA A 1 166 ? 25.223 8.489 -15.820 1.00 32.20 330 ALA A O 1
ATOM 1314 N N . SER A 1 167 ? 25.178 6.919 -14.210 1.00 29.68 331 SER A N 1
ATOM 1315 C CA . SER A 1 167 ? 26.547 7.182 -13.798 1.00 31.01 331 SER A CA 1
ATOM 1316 C C . SER A 1 167 ? 27.533 6.620 -14.815 1.00 32.31 331 SER A C 1
ATOM 1317 O O . SER A 1 167 ? 27.292 5.587 -15.446 1.00 32.15 331 SER A O 1
ATOM 1320 N N . GLU A 1 168 ? 28.658 7.321 -14.974 1.00 32.95 332 GLU A N 1
ATOM 1321 C CA . GLU A 1 168 ? 29.725 6.825 -15.834 1.00 33.84 332 GLU A CA 1
ATOM 1322 C C . GLU A 1 168 ? 30.466 5.653 -15.206 1.00 34.21 332 GLU A C 1
ATOM 1323 O O . GLU A 1 168 ? 31.164 4.922 -15.918 1.00 35.85 332 GLU A O 1
ATOM 1329 N N . THR A 1 169 ? 30.332 5.458 -13.898 1.00 33.29 333 THR A N 1
ATOM 1330 C CA . THR A 1 169 ? 30.932 4.341 -13.190 1.00 32.53 333 THR A CA 1
ATOM 1331 C C . THR A 1 169 ? 29.831 3.423 -12.665 1.00 32.31 333 THR A C 1
ATOM 1332 O O . THR A 1 169 ? 28.650 3.573 -13.003 1.00 31.36 333 THR A O 1
ATOM 1336 N N . GLU A 1 170 ? 30.224 2.455 -11.843 1.00 31.27 334 GLU A N 1
ATOM 1337 C CA . GLU A 1 170 ? 29.279 1.635 -11.100 1.00 32.05 334 GLU A CA 1
ATOM 1338 C C . GLU A 1 170 ? 28.910 2.265 -9.768 1.00 30.01 334 GLU A C 1
ATOM 1339 O O . GLU A 1 170 ? 28.187 1.650 -8.978 1.00 28.99 334 GLU A O 1
ATOM 1345 N N . SER A 1 171 ? 29.402 3.470 -9.505 1.00 29.60 335 SER A N 1
ATOM 1346 C CA . SER A 1 171 ? 29.109 4.215 -8.295 1.00 29.27 335 SER A CA 1
ATOM 1347 C C . SER A 1 171 ? 28.286 5.449 -8.633 1.00 28.95 335 SER A C 1
ATOM 1348 O O . SER A 1 171 ? 28.272 5.926 -9.771 1.00 29.90 335 SER A O 1
ATOM 1351 N N . PHE A 1 172 ? 27.592 5.957 -7.623 1.00 27.68 336 PHE A N 1
ATOM 1352 C CA . PHE A 1 172 ? 26.978 7.272 -7.706 1.00 27.91 336 PHE A CA 1
ATOM 1353 C C . PHE A 1 172 ? 26.741 7.765 -6.289 1.00 26.62 336 PHE A C 1
ATOM 1354 O O . PHE A 1 172 ? 26.800 7.000 -5.324 1.00 25.71 336 PHE A O 1
ATOM 1362 N N . GLY A 1 173 ? 26.482 9.052 -6.178 1.00 26.93 337 GLY A N 1
ATOM 1363 C CA . GLY A 1 173 ? 26.244 9.669 -4.898 1.00 27.12 337 GLY A CA 1
ATOM 1364 C C . GLY A 1 173 ? 26.692 11.114 -4.926 1.00 26.71 337 GLY A C 1
ATOM 1365 O O . GLY A 1 173 ? 26.844 11.709 -5.988 1.00 28.56 337 GLY A O 1
ATOM 1366 N N . ASN A 1 174 ? 26.891 11.653 -3.732 1.00 27.47 338 ASN A N 1
ATOM 1367 C CA . ASN A 1 174 ? 27.343 13.024 -3.556 1.00 28.60 338 ASN A CA 1
ATOM 1368 C C . ASN A 1 174 ? 28.250 13.045 -2.331 1.00 28.93 338 ASN A C 1
ATOM 1369 O O . ASN A 1 174 ? 28.799 12.011 -1.937 1.00 29.82 338 ASN A O 1
ATOM 1374 N N . GLU A 1 175 ? 28.409 14.220 -1.721 1.00 30.71 339 GLU A N 1
ATOM 1375 C CA . GLU A 1 175 ? 29.214 14.309 -0.509 1.00 30.72 339 GLU A CA 1
ATOM 1376 C C . GLU A 1 175 ? 28.596 13.534 0.646 1.00 31.14 339 GLU A C 1
ATOM 1377 O O . GLU A 1 175 ? 29.313 13.156 1.580 1.00 32.51 339 GLU A O 1
ATOM 1383 N N . ILE A 1 176 ? 27.292 13.278 0.591 1.00 30.04 340 ILE A N 1
ATOM 1384 C CA . ILE A 1 176 ? 26.575 12.685 1.714 1.00 28.61 340 ILE A CA 1
ATOM 1385 C C . ILE A 1 176 ? 26.547 11.162 1.653 1.00 29.70 340 ILE A C 1
ATOM 1386 O O . ILE A 1 176 ? 26.573 10.501 2.696 1.00 29.15 340 ILE A O 1
ATOM 1391 N N . TYR A 1 177 ? 26.485 10.588 0.455 1.00 28.90 341 TYR A N 1
ATOM 1392 C CA . TYR A 1 177 ? 26.240 9.164 0.309 1.00 27.74 341 TYR A CA 1
ATOM 1393 C C . TYR A 1 177 ? 26.890 8.669 -0.971 1.00 26.97 341 TYR A C 1
ATOM 1394 O O . TYR A 1 177 ? 27.079 9.428 -1.924 1.00 26.67 341 TYR A O 1
ATOM 1403 N N . THR A 1 178 ? 27.215 7.381 -0.985 1.00 26.69 342 THR A N 1
ATOM 1404 C CA . THR A 1 178 ? 27.723 6.728 -2.181 1.00 26.84 342 THR A CA 1
ATOM 1405 C C . THR A 1 178 ? 27.087 5.355 -2.295 1.00 25.84 342 THR A C 1
ATOM 1406 O O . THR A 1 178 ? 27.029 4.609 -1.312 1.00 25.77 342 THR A O 1
ATOM 1410 N N . VAL A 1 179 ? 26.597 5.036 -3.487 1.00 24.92 343 VAL A N 1
ATOM 1411 C CA . VAL A 1 179 ? 26.130 3.698 -3.825 1.00 25.86 343 VAL A CA 1
ATOM 1412 C C . VAL A 1 179 ? 27.070 3.140 -4.881 1.00 26.86 343 VAL A C 1
ATOM 1413 O O . VAL A 1 179 ? 27.299 3.779 -5.915 1.00 25.85 343 VAL A O 1
ATOM 1417 N N . LYS A 1 180 ? 27.629 1.962 -4.616 1.00 27.57 344 LYS A N 1
ATOM 1418 C CA . LYS A 1 180 ? 28.502 1.280 -5.562 1.00 27.84 344 LYS A CA 1
ATOM 1419 C C . LYS A 1 180 ? 27.953 -0.112 -5.828 1.00 27.80 344 LYS A C 1
ATOM 1420 O O . LYS A 1 180 ? 27.849 -0.929 -4.906 1.00 27.34 344 LYS A O 1
ATOM 1426 N N . PHE A 1 181 ? 27.598 -0.376 -7.079 1.00 27.15 345 PHE A N 1
ATOM 1427 C CA . PHE A 1 181 ? 27.197 -1.706 -7.503 1.00 28.91 345 PHE A CA 1
ATOM 1428 C C . PHE A 1 181 ? 28.429 -2.490 -7.945 1.00 30.94 345 PHE A C 1
ATOM 1429 O O . PHE A 1 181 ? 29.391 -1.924 -8.471 1.00 31.08 345 PHE A O 1
ATOM 1437 N N . GLN A 1 182 ? 28.405 -3.774 -7.708 1.00 31.35 346 GLN A N 1
ATOM 1438 C CA . GLN A 1 182 ? 29.499 -4.625 -8.087 1.00 33.06 346 GLN A CA 1
ATOM 1439 C C . GLN A 1 182 ? 29.728 -4.605 -9.595 1.00 34.14 346 GLN A C 1
ATOM 1440 O O . GLN A 1 182 ? 30.821 -4.534 -10.026 1.00 36.32 346 GLN A O 1
ATOM 1446 N N . LYS A 1 183 ? 28.675 -4.692 -10.373 1.00 34.25 347 LYS A N 1
ATOM 1447 C CA . LYS A 1 183 ? 28.714 -4.587 -11.822 1.00 34.02 347 LYS A CA 1
ATOM 1448 C C . LYS A 1 183 ? 27.439 -3.893 -12.278 1.00 33.42 347 LYS A C 1
ATOM 1449 O O . LYS A 1 183 ? 26.469 -3.773 -11.524 1.00 33.41 347 LYS A O 1
ATOM 1455 N N . LYS A 1 184 ? 27.446 -3.423 -13.519 1.00 33.89 348 LYS A N 1
ATOM 1456 C CA . LYS A 1 184 ? 26.292 -2.752 -14.095 1.00 31.62 348 LYS A CA 1
ATOM 1457 C C . LYS A 1 184 ? 25.549 -3.699 -15.029 1.00 31.19 348 LYS A C 1
ATOM 1458 O O . LYS A 1 184 ? 26.137 -4.612 -15.613 1.00 31.35 348 LYS A O 1
ATOM 1464 N N . GLY A 1 185 ? 24.243 -3.475 -15.155 1.00 29.68 349 GLY A N 1
ATOM 1465 C CA . GLY A 1 185 ? 23.411 -4.279 -16.024 1.00 28.97 349 GLY A CA 1
ATOM 1466 C C . GLY A 1 185 ? 23.079 -5.662 -15.511 1.00 28.27 349 GLY A C 1
ATOM 1467 O O . GLY A 1 185 ? 22.393 -6.414 -16.213 1.00 29.54 349 GLY A O 1
ATOM 1468 N N . ASP A 1 186 ? 23.538 -6.027 -14.318 1.00 28.00 350 ASP A N 1
ATOM 1469 C CA . ASP A 1 186 ? 23.275 -7.339 -13.731 1.00 27.97 350 ASP A CA 1
ATOM 1470 C C . ASP A 1 186 ? 22.542 -7.112 -12.414 1.00 27.08 350 ASP A C 1
ATOM 1471 O O . ASP A 1 186 ? 23.168 -6.836 -11.385 1.00 26.39 350 ASP A O 1
ATOM 1476 N N . TYR A 1 187 ? 21.215 -7.227 -12.449 1.00 25.64 351 TYR A N 1
ATOM 1477 C CA . TYR A 1 187 ? 20.354 -6.934 -11.305 1.00 25.35 351 TYR A CA 1
ATOM 1478 C C . TYR A 1 187 ? 19.507 -8.162 -10.991 1.00 24.12 351 TYR A C 1
ATOM 1479 O O . TYR A 1 187 ? 18.284 -8.157 -11.189 1.00 24.03 351 TYR A O 1
ATOM 1488 N N . PRO A 1 188 ? 20.125 -9.230 -10.494 1.00 24.45 352 PRO A N 1
ATOM 1489 C CA . PRO A 1 188 ? 19.356 -10.435 -10.174 1.00 24.80 352 PRO A CA 1
ATOM 1490 C C . PRO A 1 188 ? 18.240 -10.120 -9.193 1.00 23.45 352 PRO A C 1
ATOM 1491 O O . PRO A 1 188 ? 18.358 -9.228 -8.350 1.00 22.75 352 PRO A O 1
ATOM 1495 N N . LEU A 1 189 ? 17.135 -10.858 -9.324 1.00 23.54 353 LEU A N 1
ATOM 1496 C CA . LEU A 1 189 ? 16.040 -10.718 -8.371 1.00 23.13 353 LEU A CA 1
ATOM 1497 C C . LEU A 1 189 ? 16.561 -10.701 -6.942 1.00 23.30 353 LEU A C 1
ATOM 1498 O O . LEU A 1 189 ? 16.123 -9.890 -6.117 1.00 21.97 353 LEU A O 1
ATOM 1503 N N . PHE A 1 190 ? 17.505 -11.584 -6.637 1.00 22.40 354 PHE A N 1
ATOM 1504 C CA . PHE A 1 190 ? 18.049 -11.709 -5.298 1.00 23.66 354 PHE A CA 1
ATOM 1505 C C . PHE A 1 190 ? 19.567 -11.692 -5.368 1.00 23.51 354 PHE A C 1
ATOM 1506 O O . PHE A 1 190 ? 20.168 -12.013 -6.396 1.00 23.43 354 PHE A O 1
ATOM 1514 N N . GLY A 1 191 ? 20.180 -11.292 -4.259 1.00 22.40 355 GLY A N 1
ATOM 1515 C CA . GLY A 1 191 ? 21.621 -11.206 -4.209 1.00 24.10 355 GLY A CA 1
ATOM 1516 C C . GLY A 1 191 ? 22.224 -10.078 -5.011 1.00 23.96 355 GLY A C 1
ATOM 1517 O O . GLY A 1 191 ? 23.453 -9.979 -5.075 1.00 24.15 355 GLY A O 1
ATOM 1518 N N . CYS A 1 192 ? 21.407 -9.226 -5.638 1.00 23.38 356 CYS A N 1
ATOM 1519 C CA . CYS A 1 192 ? 21.969 -8.079 -6.338 1.00 24.16 356 CYS A CA 1
ATOM 1520 C C . CYS A 1 192 ? 22.512 -7.111 -5.307 1.00 25.02 356 CYS A C 1
ATOM 1521 O O . CYS A 1 192 ? 21.789 -6.259 -4.779 1.00 22.81 356 CYS A O 1
ATOM 1524 N N . LYS A 1 193 ? 23.784 -7.238 -5.010 1.00 24.70 357 LYS A N 1
ATOM 1525 C CA . LYS A 1 193 ? 24.325 -6.491 -3.902 1.00 26.20 357 LYS A CA 1
ATOM 1526 C C . LYS A 1 193 ? 24.954 -5.191 -4.372 1.00 26.73 357 LYS A C 1
ATOM 1527 O O . LYS A 1 193 ? 25.503 -5.096 -5.473 1.00 27.70 357 LYS A O 1
ATOM 1533 N N . TYR A 1 194 ? 24.874 -4.188 -3.507 1.00 25.65 358 TYR A N 1
ATOM 1534 C CA . TYR A 1 194 ? 25.530 -2.917 -3.737 1.00 26.29 358 TYR A CA 1
ATOM 1535 C C . TYR A 1 194 ? 25.944 -2.355 -2.391 1.00 25.85 358 TYR A C 1
ATOM 1536 O O . TYR A 1 194 ? 25.336 -2.657 -1.360 1.00 25.50 358 TYR A O 1
ATOM 1545 N N . ASP A 1 195 ? 26.993 -1.549 -2.407 1.00 26.38 359 ASP A N 1
ATOM 1546 C CA . ASP A 1 195 ? 27.465 -0.897 -1.200 1.00 27.10 359 ASP A CA 1
ATOM 1547 C C . ASP A 1 195 ? 26.708 0.408 -1.017 1.00 26.42 359 ASP A C 1
ATOM 1548 O O . ASP A 1 195 ? 26.622 1.221 -1.943 1.00 26.82 359 ASP A O 1
ATOM 1553 N N . PHE A 1 196 ? 26.136 0.590 0.164 1.00 26.90 360 PHE A N 1
ATOM 1554 C CA . PHE A 1 196 ? 25.470 1.831 0.531 1.00 26.17 360 PHE A CA 1
ATOM 1555 C C . PHE A 1 196 ? 26.293 2.492 1.626 1.00 27.19 360 PHE A C 1
ATOM 1556 O O . PHE A 1 196 ? 26.417 1.952 2.730 1.00 28.36 360 PHE A O 1
ATOM 1564 N N . ASN A 1 197 ? 26.863 3.650 1.320 1.00 27.27 361 ASN A N 1
ATOM 1565 C CA . ASN A 1 197 ? 27.581 4.448 2.305 1.00 28.97 361 ASN A CA 1
ATOM 1566 C C . ASN A 1 197 ? 26.811 5.743 2.516 1.00 28.48 361 ASN A C 1
ATOM 1567 O O . ASN A 1 197 ? 26.770 6.601 1.627 1.00 28.84 361 ASN A O 1
ATOM 1572 N N . LEU A 1 198 ? 26.189 5.873 3.681 1.00 29.03 362 LEU A N 1
ATOM 1573 C CA . LEU A 1 198 ? 25.627 7.137 4.138 1.00 29.90 362 LEU A CA 1
ATOM 1574 C C . LEU A 1 198 ? 26.632 7.747 5.108 1.00 30.79 362 LEU A C 1
ATOM 1575 O O . LEU A 1 198 ? 26.792 7.262 6.234 1.00 30.26 362 LEU A O 1
ATOM 1580 N N . GLU A 1 199 ? 27.313 8.800 4.662 1.00 30.15 363 GLU A N 1
ATOM 1581 C CA . GLU A 1 199 ? 28.419 9.378 5.416 1.00 30.65 363 GLU A CA 1
ATOM 1582 C C . GLU A 1 199 ? 28.024 9.639 6.863 1.00 30.89 363 GLU A C 1
ATOM 1583 O O . GLU A 1 199 ? 27.027 10.312 7.139 1.00 31.08 363 GLU A O 1
ATOM 1589 N N . GLY A 1 200 ? 28.815 9.096 7.787 1.00 30.81 364 GLY A N 1
ATOM 1590 C CA . GLY A 1 200 ? 28.574 9.264 9.204 1.00 30.88 364 GLY A CA 1
ATOM 1591 C C . GLY A 1 200 ? 27.423 8.464 9.770 1.00 31.30 364 GLY A C 1
ATOM 1592 O O . GLY A 1 200 ? 27.193 8.520 10.983 1.00 31.47 364 GLY A O 1
ATOM 1593 N N . VAL A 1 201 ? 26.698 7.716 8.942 1.00 30.76 365 VAL A N 1
ATOM 1594 C CA . VAL A 1 201 ? 25.533 6.969 9.402 1.00 30.48 365 VAL A CA 1
ATOM 1595 C C . VAL A 1 201 ? 25.794 5.476 9.269 1.00 31.06 365 VAL A C 1
ATOM 1596 O O . VAL A 1 201 ? 25.858 4.753 10.270 1.00 31.33 365 VAL A O 1
ATOM 1600 N N . VAL A 1 202 ? 25.948 5.002 8.037 1.00 30.40 366 VAL A N 1
ATOM 1601 C CA . VAL A 1 202 ? 26.108 3.576 7.786 1.00 30.61 366 VAL A CA 1
ATOM 1602 C C . VAL A 1 202 ? 26.932 3.380 6.524 1.00 30.50 366 VAL A C 1
ATOM 1603 O O . VAL A 1 202 ? 26.824 4.149 5.565 1.00 29.41 366 VAL A O 1
ATOM 1607 N N . ASP A 1 203 ? 27.763 2.343 6.540 1.00 30.45 367 ASP A N 1
ATOM 1608 C CA . ASP A 1 203 ? 28.378 1.788 5.337 1.00 30.28 367 ASP A CA 1
ATOM 1609 C C . ASP A 1 203 ? 28.116 0.288 5.403 1.00 31.42 367 ASP A C 1
ATOM 1610 O O . ASP A 1 203 ? 28.825 -0.443 6.101 1.00 31.36 367 ASP A O 1
ATOM 1615 N N . VAL A 1 204 ? 27.083 -0.164 4.700 1.00 29.42 368 VAL A N 1
ATOM 1616 C CA . VAL A 1 204 ? 26.645 -1.552 4.797 1.00 29.13 368 VAL A CA 1
ATOM 1617 C C . VAL A 1 204 ? 26.231 -2.046 3.417 1.00 28.09 368 VAL A C 1
ATOM 1618 O O . VAL A 1 204 ? 25.650 -1.282 2.633 1.00 28.63 368 VAL A O 1
ATOM 1622 N N . PRO A 1 205 ? 26.514 -3.300 3.075 1.00 28.33 369 PRO A N 1
ATOM 1623 C CA . PRO A 1 205 ? 26.016 -3.840 1.808 1.00 27.03 369 PRO A CA 1
ATOM 1624 C C . PRO A 1 205 ? 24.511 -4.033 1.864 1.00 25.87 369 PRO A C 1
ATOM 1625 O O . PRO A 1 205 ? 23.959 -4.491 2.867 1.00 25.93 369 PRO A O 1
ATOM 1629 N N . GLU A 1 206 ? 23.848 -3.671 0.775 1.00 24.60 370 GLU A N 1
ATOM 1630 C CA . GLU A 1 206 ? 22.413 -3.846 0.645 1.00 23.81 370 GLU A CA 1
ATOM 1631 C C . GLU A 1 206 ? 22.135 -4.662 -0.607 1.00 23.76 370 GLU A C 1
ATOM 1632 O O . GLU A 1 206 ? 23.027 -4.928 -1.417 1.00 24.61 370 GLU A O 1
ATOM 1638 N N . PHE A 1 207 ? 20.884 -5.072 -0.758 1.00 23.25 371 PHE A N 1
ATOM 1639 C CA . PHE A 1 207 ? 20.462 -5.840 -1.915 1.00 22.10 371 PHE A CA 1
ATOM 1640 C C . PHE A 1 207 ? 19.330 -5.112 -2.616 1.00 21.72 371 PHE A C 1
ATOM 1641 O O . PHE A 1 207 ? 18.438 -4.554 -1.969 1.00 21.89 371 PHE A O 1
ATOM 1649 N N . LEU A 1 208 ? 19.389 -5.106 -3.942 1.00 22.25 372 LEU A N 1
ATOM 1650 C CA . LEU A 1 208 ? 18.341 -4.482 -4.730 1.00 21.74 372 LEU A CA 1
ATOM 1651 C C . LEU A 1 208 ? 17.012 -5.170 -4.462 1.00 21.16 372 LEU A C 1
ATOM 1652 O O . LEU A 1 208 ? 16.910 -6.399 -4.518 1.00 21.27 372 LEU A O 1
ATOM 1657 N N . VAL A 1 209 ? 15.998 -4.375 -4.154 1.00 20.32 373 VAL A N 1
ATOM 1658 C CA . VAL A 1 209 ? 14.639 -4.865 -3.976 1.00 21.03 373 VAL A CA 1
ATOM 1659 C C . VAL A 1 209 ? 13.830 -4.334 -5.149 1.00 22.02 373 VAL A C 1
ATOM 1660 O O . VAL A 1 209 ? 13.383 -3.181 -5.138 1.00 22.08 373 VAL A O 1
ATOM 1664 N N . TYR A 1 210 ? 13.655 -5.158 -6.177 1.00 22.39 374 TYR A N 1
ATOM 1665 C CA . TYR A 1 210 ? 12.737 -4.811 -7.253 1.00 23.29 374 TYR A CA 1
ATOM 1666 C C . TYR A 1 210 ? 11.322 -4.848 -6.695 1.00 22.72 374 TYR A C 1
ATOM 1667 O O . TYR A 1 210 ? 10.797 -5.924 -6.393 1.00 23.20 374 TYR A O 1
ATOM 1676 N N . PHE A 1 211 ? 10.703 -3.679 -6.539 1.00 23.46 375 PHE A N 1
ATOM 1677 C CA . PHE A 1 211 ? 9.452 -3.632 -5.790 1.00 23.38 375 PHE A CA 1
ATOM 1678 C C . PHE A 1 211 ? 8.363 -4.518 -6.376 1.00 23.31 375 PHE A C 1
ATOM 1679 O O . PHE A 1 211 ? 7.645 -5.160 -5.590 1.00 23.88 375 PHE A O 1
ATOM 1687 N N . PRO A 1 212 ? 8.162 -4.592 -7.692 1.00 23.94 376 PRO A N 1
ATOM 1688 C CA . PRO A 1 212 ? 7.209 -5.584 -8.211 1.00 25.10 376 PRO A CA 1
ATOM 1689 C C . PRO A 1 212 ? 7.509 -6.984 -7.714 1.00 23.76 376 PRO A C 1
ATOM 1690 O O . PRO A 1 212 ? 6.583 -7.776 -7.502 1.00 24.23 376 PRO A O 1
ATOM 1694 N N . LEU A 1 213 ? 8.787 -7.306 -7.508 1.00 23.82 377 LEU A N 1
ATOM 1695 C CA . LEU A 1 213 ? 9.148 -8.595 -6.929 1.00 24.05 377 LEU A CA 1
ATOM 1696 C C . LEU A 1 213 ? 8.700 -8.684 -5.476 1.00 23.65 377 LEU A C 1
ATOM 1697 O O . LEU A 1 213 ? 8.104 -9.683 -5.059 1.00 23.44 377 LEU A O 1
ATOM 1702 N N . LEU A 1 214 ? 8.995 -7.651 -4.684 1.00 22.55 378 LEU A N 1
ATOM 1703 C CA . LEU A 1 214 ? 8.501 -7.614 -3.313 1.00 23.45 378 LEU A CA 1
ATOM 1704 C C . LEU A 1 214 ? 6.982 -7.688 -3.284 1.00 23.47 378 LEU A C 1
ATOM 1705 O O . LEU A 1 214 ? 6.401 -8.388 -2.446 1.00 23.08 378 LEU A O 1
ATOM 1710 N N . ASN A 1 215 ? 6.322 -6.980 -4.202 1.00 24.20 379 ASN A N 1
ATOM 1711 C CA . ASN A 1 215 ? 4.866 -7.021 -4.278 1.00 25.39 379 ASN A CA 1
ATOM 1712 C C . ASN A 1 215 ? 4.377 -8.438 -4.554 1.00 25.21 379 ASN A C 1
ATOM 1713 O O . ASN A 1 215 ? 3.573 -8.994 -3.798 1.00 24.85 379 ASN A O 1
ATOM 1718 N N . GLU A 1 216 ? 4.861 -9.038 -5.643 1.00 25.62 380 GLU A N 1
ATOM 1719 C CA . GLU A 1 216 ? 4.485 -10.407 -5.978 1.00 25.95 380 GLU A CA 1
ATOM 1720 C C . GLU A 1 216 ? 4.688 -11.342 -4.791 1.00 25.32 380 GLU A C 1
ATOM 1721 O O . GLU A 1 216 ? 3.824 -12.169 -4.480 1.00 25.50 380 GLU A O 1
ATOM 1727 N N . MET A 1 217 ? 5.827 -11.212 -4.107 1.00 24.63 381 MET A N 1
ATOM 1728 C CA . MET A 1 217 ? 6.146 -12.132 -3.019 1.00 24.72 381 MET A CA 1
ATOM 1729 C C . MET A 1 217 ? 5.242 -11.929 -1.811 1.00 24.68 381 MET A C 1
ATOM 1730 O O . MET A 1 217 ? 4.930 -12.897 -1.107 1.00 24.80 381 MET A O 1
ATOM 1735 N N . ALA A 1 218 ? 4.824 -10.690 -1.541 1.00 25.27 382 ALA A N 1
ATOM 1736 C CA . ALA A 1 218 ? 3.897 -10.459 -0.439 1.00 25.70 382 ALA A CA 1
ATOM 1737 C C . ALA A 1 218 ? 2.568 -11.171 -0.655 1.00 25.56 382 ALA A C 1
ATOM 1738 O O . ALA A 1 218 ? 1.868 -11.466 0.320 1.00 26.69 382 ALA A O 1
ATOM 1740 N N . LYS A 1 219 ? 2.212 -11.457 -1.909 1.00 26.67 383 LYS A N 1
ATOM 1741 C CA . LYS A 1 219 ? 0.960 -12.152 -2.190 1.00 26.15 383 LYS A CA 1
ATOM 1742 C C . LYS A 1 219 ? 0.917 -13.515 -1.511 1.00 26.45 383 LYS A C 1
ATOM 1743 O O . LYS A 1 219 ? -0.147 -13.967 -1.072 1.00 27.62 383 LYS A O 1
ATOM 1749 N N . LYS A 1 220 ? 2.065 -14.190 -1.424 1.00 27.03 384 LYS A N 1
ATOM 1750 C CA . LYS A 1 220 ? 2.114 -15.505 -0.796 1.00 26.63 384 LYS A CA 1
ATOM 1751 C C . LYS A 1 220 ? 1.570 -15.484 0.624 1.00 27.48 384 LYS A C 1
ATOM 1752 O O . LYS A 1 220 ? 1.125 -16.523 1.124 1.00 27.57 384 LYS A O 1
ATOM 1758 N N . TYR A 1 221 ? 1.588 -14.328 1.282 1.00 28.17 385 TYR A N 1
ATOM 1759 C CA . TYR A 1 221 ? 1.065 -14.182 2.633 1.00 27.68 385 TYR A CA 1
ATOM 1760 C C . TYR A 1 221 ? -0.217 -13.359 2.650 1.00 27.77 385 TYR A C 1
ATOM 1761 O O . TYR A 1 221 ? -0.511 -12.665 3.626 1.00 29.78 385 TYR A O 1
ATOM 1770 N N . ASN A 1 222 ? -0.987 -13.438 1.566 1.00 28.46 386 ASN A N 1
ATOM 1771 C CA . ASN A 1 222 ? -2.306 -12.819 1.486 1.00 29.48 386 ASN A CA 1
ATOM 1772 C C . ASN A 1 222 ? -2.224 -11.303 1.603 1.00 29.35 386 ASN A C 1
ATOM 1773 O O . ASN A 1 222 ? -3.148 -10.656 2.102 1.00 30.89 386 ASN A O 1
ATOM 1778 N N . MET A 1 223 ? -1.119 -10.727 1.145 1.00 27.96 387 MET A N 1
ATOM 1779 C CA . MET A 1 223 ? -0.910 -9.290 1.197 1.00 27.70 387 MET A CA 1
ATOM 1780 C C . MET A 1 223 ? -1.233 -8.662 -0.150 1.00 26.68 387 MET A C 1
ATOM 1781 O O . MET A 1 223 ? -0.933 -9.231 -1.204 1.00 26.70 387 MET A O 1
ATOM 1786 N N . LYS A 1 224 ? -1.857 -7.492 -0.104 1.00 27.76 388 LYS A N 1
ATOM 1787 C CA . LYS A 1 224 ? -2.093 -6.673 -1.281 1.00 27.51 388 LYS A CA 1
ATOM 1788 C C . LYS A 1 224 ? -1.507 -5.296 -1.027 1.00 26.16 388 LYS A C 1
ATOM 1789 O O . LYS A 1 224 ? -1.609 -4.765 0.083 1.00 26.36 388 LYS A O 1
ATOM 1795 N N . LEU A 1 225 ? -0.892 -4.721 -2.053 1.00 26.28 389 LEU A N 1
ATOM 1796 C CA . LEU A 1 225 ? -0.310 -3.397 -1.910 1.00 25.87 389 LEU A CA 1
ATOM 1797 C C . LEU A 1 225 ? -1.397 -2.373 -1.614 1.00 26.69 389 LEU A C 1
ATOM 1798 O O . LEU A 1 225 ? -2.385 -2.268 -2.346 1.00 26.97 389 LEU A O 1
ATOM 1803 N N . VAL A 1 226 ? -1.226 -1.636 -0.518 1.00 25.63 390 VAL A N 1
ATOM 1804 C CA . VAL A 1 226 ? -2.017 -0.429 -0.311 1.00 26.51 390 VAL A CA 1
ATOM 1805 C C . VAL A 1 226 ? -1.466 0.706 -1.160 1.00 26.66 390 VAL A C 1
ATOM 1806 O O . VAL A 1 226 ? -2.183 1.313 -1.965 1.00 26.98 390 VAL A O 1
ATOM 1810 N N . TYR A 1 227 ? -0.176 0.997 -1.010 1.00 25.71 391 TYR A N 1
ATOM 1811 C CA . TYR A 1 227 ? 0.479 1.910 -1.934 1.00 26.67 391 TYR A CA 1
ATOM 1812 C C . TYR A 1 227 ? 1.988 1.759 -1.831 1.00 25.01 391 TYR A C 1
ATOM 1813 O O . TYR A 1 227 ? 2.528 1.309 -0.816 1.00 23.77 391 TYR A O 1
ATOM 1822 N N . LYS A 1 228 ? 2.652 2.128 -2.920 1.00 25.57 392 LYS A N 1
ATOM 1823 C CA . LYS A 1 228 ? 4.084 2.369 -2.957 1.00 25.28 392 LYS A CA 1
ATOM 1824 C C . LYS A 1 228 ? 4.286 3.812 -3.387 1.00 25.57 392 LYS A C 1
ATOM 1825 O O . LYS A 1 228 ? 3.704 4.250 -4.385 1.00 26.81 392 LYS A O 1
ATOM 1831 N N . LYS A 1 229 ? 5.085 4.554 -2.630 1.00 24.70 393 LYS A N 1
ATOM 1832 C CA . LYS A 1 229 ? 5.366 5.945 -2.952 1.00 24.61 393 LYS A CA 1
ATOM 1833 C C . LYS A 1 229 ? 6.855 6.200 -2.802 1.00 24.00 393 LYS A C 1
ATOM 1834 O O . LYS A 1 229 ? 7.453 5.825 -1.788 1.00 21.55 393 LYS A O 1
ATOM 1840 N N . THR A 1 230 ? 7.451 6.820 -3.816 1.00 23.83 394 THR A N 1
ATOM 1841 C CA . THR A 1 230 ? 8.794 7.343 -3.646 1.00 23.97 394 THR A CA 1
ATOM 1842 C C . THR A 1 230 ? 8.803 8.324 -2.480 1.00 23.65 394 THR A C 1
ATOM 1843 O O . THR A 1 230 ? 7.775 8.896 -2.108 1.00 23.08 394 THR A O 1
ATOM 1847 N N . PHE A 1 231 ? 9.980 8.508 -1.884 1.00 23.25 395 PHE A N 1
ATOM 1848 C CA . PHE A 1 231 ? 10.067 9.469 -0.792 1.00 24.04 395 PHE A CA 1
ATOM 1849 C C . PHE A 1 231 ? 9.654 10.860 -1.253 1.00 24.01 395 PHE A C 1
ATOM 1850 O O . PHE A 1 231 ? 9.067 11.621 -0.477 1.00 24.67 395 PHE A O 1
ATOM 1858 N N . LEU A 1 232 ? 9.923 11.197 -2.516 1.00 24.35 396 LEU A N 1
ATOM 1859 C CA . LEU A 1 232 ? 9.455 12.465 -3.066 1.00 25.54 396 LEU A CA 1
ATOM 1860 C C . LEU A 1 232 ? 7.932 12.518 -3.090 1.00 25.64 396 LEU A C 1
ATOM 1861 O O . LEU A 1 232 ? 7.319 13.426 -2.518 1.00 26.07 396 LEU A O 1
ATOM 1866 N N . GLU A 1 233 ? 7.303 11.549 -3.761 1.00 26.40 397 GLU A N 1
ATOM 1867 C CA . GLU A 1 233 ? 5.844 11.483 -3.782 1.00 26.43 397 GLU A CA 1
ATOM 1868 C C . GLU A 1 233 ? 5.275 11.553 -2.372 1.00 26.62 397 GLU A C 1
ATOM 1869 O O . GLU A 1 233 ? 4.367 12.342 -2.090 1.00 26.55 397 GLU A O 1
ATOM 1875 N N . PHE A 1 234 ? 5.803 10.722 -1.473 1.00 26.16 398 PHE A N 1
ATOM 1876 C CA . PHE A 1 234 ? 5.299 10.683 -0.105 1.00 26.10 398 PHE A CA 1
ATOM 1877 C C . PHE A 1 234 ? 5.442 12.041 0.570 1.00 26.62 398 PHE A C 1
ATOM 1878 O O . PHE A 1 234 ? 4.473 12.584 1.110 1.00 26.57 398 PHE A O 1
ATOM 1886 N N . TYR A 1 235 ? 6.651 12.606 0.548 1.00 26.54 399 TYR A N 1
ATOM 1887 C CA . TYR A 1 235 ? 6.858 13.920 1.148 1.00 26.99 399 TYR A CA 1
ATOM 1888 C C . TYR A 1 235 ? 5.936 14.959 0.523 1.00 28.19 399 TYR A C 1
ATOM 1889 O O . TYR A 1 235 ? 5.181 15.637 1.227 1.00 27.67 399 TYR A O 1
ATOM 1898 N N . GLU A 1 236 ? 5.992 15.102 -0.805 1.00 27.67 400 GLU A N 1
ATOM 1899 C CA . GLU A 1 236 ? 5.189 16.124 -1.470 1.00 28.89 400 GLU A CA 1
ATOM 1900 C C . GLU A 1 236 ? 3.714 15.973 -1.125 1.00 29.58 400 GLU A C 1
ATOM 1901 O O . GLU A 1 236 ? 3.007 16.969 -0.932 1.00 31.10 400 GLU A O 1
ATOM 1907 N N . GLU A 1 237 ? 3.232 14.734 -1.037 1.00 29.28 401 GLU A N 1
ATOM 1908 C CA . GLU A 1 237 ? 1.853 14.505 -0.627 1.00 29.98 401 GLU A CA 1
ATOM 1909 C C . GLU A 1 237 ? 1.652 14.854 0.844 1.00 31.52 401 GLU A C 1
ATOM 1910 O O . GLU A 1 237 ? 0.724 15.591 1.197 1.00 31.89 401 GLU A O 1
ATOM 1916 N N . LYS A 1 238 ? 2.529 14.350 1.716 1.00 29.24 402 LYS A N 1
ATOM 1917 C CA . LYS A 1 238 ? 2.267 14.424 3.150 1.00 30.01 402 LYS A CA 1
ATOM 1918 C C . LYS A 1 238 ? 2.448 15.831 3.707 1.00 30.39 402 LYS A C 1
ATOM 1919 O O . LYS A 1 238 ? 1.800 16.182 4.698 1.00 32.20 402 LYS A O 1
ATOM 1925 N N . ILE A 1 239 ? 3.314 16.653 3.108 1.00 30.90 403 ILE A N 1
ATOM 1926 C CA . ILE A 1 239 ? 3.447 18.015 3.618 1.00 32.41 403 ILE A CA 1
ATOM 1927 C C . ILE A 1 239 ? 2.188 18.829 3.364 1.00 32.33 403 ILE A C 1
ATOM 1928 O O . ILE A 1 239 ? 1.947 19.819 4.062 1.00 34.58 403 ILE A O 1
ATOM 1933 N N . LYS A 1 240 ? 1.374 18.438 2.380 1.00 31.73 404 LYS A N 1
ATOM 1934 C CA . LYS A 1 240 ? 0.144 19.175 2.106 1.00 33.35 404 LYS A CA 1
ATOM 1935 C C . LYS A 1 240 ? -0.756 19.219 3.335 1.00 34.88 404 LYS A C 1
ATOM 1936 O O . LYS A 1 240 ? -1.417 20.232 3.594 1.00 37.32 404 LYS A O 1
ATOM 1942 N N . ASN A 1 241 ? -0.795 18.134 4.104 1.00 34.74 405 ASN A N 1
ATOM 1943 C CA . ASN A 1 241 ? -1.480 18.132 5.391 1.00 35.17 405 ASN A CA 1
ATOM 1944 C C . ASN A 1 241 ? -0.610 18.863 6.406 1.00 35.72 405 ASN A C 1
ATOM 1945 O O . ASN A 1 241 ? 0.499 18.415 6.718 1.00 35.15 405 ASN A O 1
ATOM 1950 N N . ASN A 1 242 ? -1.079 20.049 6.787 1.00 36.45 406 ASN A N 1
ATOM 1951 C CA A ASN A 1 242 ? -0.261 20.859 7.727 0.50 36.20 406 ASN A CA 1
ATOM 1952 C CA B ASN A 1 242 ? -0.382 20.886 7.789 0.50 36.20 406 ASN A CA 1
ATOM 1953 C C . ASN A 1 242 ? 0.082 20.299 9.204 1.00 34.74 406 ASN A C 1
ATOM 1954 O O . ASN A 1 242 ? 1.097 20.586 9.954 1.00 34.62 406 ASN A O 1
ATOM 1963 N N . GLU A 1 243 ? -0.753 19.327 9.593 1.00 34.88 407 GLU A N 1
ATOM 1964 C CA . GLU A 1 243 ? -0.297 18.565 10.751 1.00 35.25 407 GLU A CA 1
ATOM 1965 C C . GLU A 1 243 ? 1.062 17.946 10.464 1.00 34.35 407 GLU A C 1
ATOM 1966 O O . GLU A 1 243 ? 1.992 18.042 11.273 1.00 32.64 407 GLU A O 1
ATOM 1972 N N . ASN A 1 244 ? 1.190 17.304 9.300 1.00 34.69 408 ASN A N 1
ATOM 1973 C CA . ASN A 1 244 ? 2.468 16.729 8.898 1.00 32.83 408 ASN A CA 1
ATOM 1974 C C . ASN A 1 244 ? 3.521 17.813 8.712 1.00 31.53 408 ASN A C 1
ATOM 1975 O O . ASN A 1 244 ? 4.669 17.655 9.144 1.00 30.78 408 ASN A O 1
ATOM 1980 N N . LYS A 1 245 ? 3.148 18.922 8.070 1.00 32.96 409 LYS A N 1
ATOM 1981 C CA . LYS A 1 245 ? 4.092 20.016 7.867 1.00 32.81 409 LYS A CA 1
ATOM 1982 C C . LYS A 1 245 ? 4.642 20.517 9.196 1.00 32.14 409 LYS A C 1
ATOM 1983 O O . LYS A 1 245 ? 5.861 20.586 9.392 1.00 30.96 409 LYS A O 1
ATOM 1989 N N . MET A 1 246 ? 3.753 20.870 10.128 1.00 33.12 410 MET A N 1
ATOM 1990 C CA . MET A 1 246 ? 4.205 21.349 11.430 1.00 32.68 410 MET A CA 1
ATOM 1991 C C . MET A 1 246 ? 5.032 20.291 12.148 1.00 31.83 410 MET A C 1
ATOM 1992 O O . MET A 1 246 ? 6.047 20.609 12.779 1.00 31.57 410 MET A O 1
ATOM 1997 N N . LEU A 1 247 ? 4.612 19.026 12.067 1.00 30.85 411 LEU A N 1
ATOM 1998 C CA . LEU A 1 247 ? 5.394 17.957 12.677 1.00 30.47 411 LEU A CA 1
ATOM 1999 C C . LEU A 1 247 ? 6.802 17.915 12.099 1.00 29.67 411 LEU A C 1
ATOM 2000 O O . LEU A 1 247 ? 7.770 17.643 12.819 1.00 29.72 411 LEU A O 1
ATOM 2005 N N . LEU A 1 248 ? 6.935 18.183 10.798 1.00 29.22 412 LEU A N 1
ATOM 2006 C CA . LEU A 1 248 ? 8.259 18.229 10.190 1.00 28.87 412 LEU A CA 1
ATOM 2007 C C . LEU A 1 248 ? 9.061 19.413 10.711 1.00 29.28 412 LEU A C 1
ATOM 2008 O O . LEU A 1 248 ? 10.270 19.299 10.933 1.00 29.65 412 LEU A O 1
ATOM 2013 N N . LYS A 1 249 ? 8.408 20.559 10.911 1.00 30.56 413 LYS A N 1
ATOM 2014 C CA . LYS A 1 249 ? 9.115 21.713 11.454 1.00 29.88 413 LYS A CA 1
ATOM 2015 C C . LYS A 1 249 ? 9.602 21.451 12.873 1.00 30.45 413 LYS A C 1
ATOM 2016 O O . LYS A 1 249 ? 10.663 21.950 13.268 1.00 30.02 413 LYS A O 1
ATOM 2022 N N . ARG A 1 250 ? 8.851 20.666 13.651 1.00 29.71 414 ARG A N 1
ATOM 2023 C CA . ARG A 1 250 ? 9.229 20.404 15.036 1.00 29.80 414 ARG A CA 1
ATOM 2024 C C . ARG A 1 250 ? 10.309 19.333 15.141 1.00 29.84 414 ARG A C 1
ATOM 2025 O O . ARG A 1 250 ? 11.238 19.464 15.944 1.00 29.57 414 ARG A O 1
ATOM 2033 N N . MET A 1 251 ? 10.271 18.318 14.274 1.00 29.89 415 MET A N 1
ATOM 2034 C CA . MET A 1 251 ? 11.233 17.181 14.336 1.00 29.29 415 MET A CA 1
ATOM 2035 C C . MET A 1 251 ? 12.506 17.476 13.535 1.00 29.11 415 MET A C 1
ATOM 2036 O O . MET A 1 251 ? 13.552 17.014 13.921 1.00 28.10 415 MET A O 1
ATOM 2041 N N . GLY A 1 252 ? 12.345 18.166 12.409 1.00 29.79 416 GLY A N 1
ATOM 2042 C CA . GLY A 1 252 ? 13.456 18.506 11.506 1.00 28.25 416 GLY A CA 1
ATOM 2043 C C . GLY A 1 252 ? 14.405 19.549 12.065 1.00 28.17 416 GLY A C 1
ATOM 2044 O O . GLY A 1 252 ? 14.076 20.143 13.073 1.00 29.06 416 GLY A O 1
ATOM 2045 N N . LEU A 1 253 ? 15.572 19.723 11.445 1.00 27.71 417 LEU A N 1
ATOM 2046 C CA . LEU A 1 253 ? 16.459 20.791 11.877 1.00 27.23 417 LEU A CA 1
ATOM 2047 C C . LEU A 1 253 ? 16.534 21.904 10.841 1.00 27.58 417 LEU A C 1
ATOM 2048 O O . LEU A 1 253 ? 17.478 22.700 10.851 1.00 27.50 417 LEU A O 1
ATOM 2053 N N . GLY A 1 254 ? 15.555 21.967 9.949 1.00 26.52 418 GLY A N 1
ATOM 2054 C CA . GLY A 1 254 ? 15.540 22.896 8.840 1.00 27.37 418 GLY A CA 1
ATOM 2055 C C . GLY A 1 254 ? 15.513 22.173 7.509 1.00 27.54 418 GLY A C 1
ATOM 2056 O O . GLY A 1 254 ? 15.495 20.943 7.432 1.00 27.58 418 GLY A O 1
ATOM 2057 N N . CYS A 1 255 ? 15.508 22.907 6.415 1.00 27.25 419 CYS A N 1
ATOM 2058 C CA . CYS A 1 255 ? 15.479 22.317 5.068 1.00 27.29 419 CYS A CA 1
ATOM 2059 C C . CYS A 1 255 ? 16.621 21.305 4.863 1.00 27.65 419 CYS A C 1
ATOM 2060 O O . CYS A 1 255 ? 17.745 21.545 5.246 1.00 28.43 419 CYS A O 1
ATOM 2063 N N . LEU A 1 256 ? 16.239 20.199 4.240 1.00 28.05 456 LEU A N 1
ATOM 2064 C CA . LEU A 1 256 ? 17.224 19.306 3.611 1.00 26.31 456 LEU A CA 1
ATOM 2065 C C . LEU A 1 256 ? 18.037 20.017 2.532 1.00 25.32 456 LEU A C 1
ATOM 2066 O O . LEU A 1 256 ? 17.500 20.732 1.749 1.00 24.56 456 LEU A O 1
ATOM 2071 N N . SER A 1 257 ? 19.304 19.692 2.527 1.00 25.35 457 SER A N 1
ATOM 2072 C CA . SER A 1 257 ? 20.213 20.180 1.484 1.00 24.79 457 SER A CA 1
ATOM 2073 C C . SER A 1 257 ? 19.855 19.396 0.219 1.00 24.70 457 SER A C 1
ATOM 2074 O O . SER A 1 257 ? 19.222 18.362 0.323 1.00 24.24 457 SER A O 1
ATOM 2077 N N . LYS A 1 258 ? 20.264 19.886 -0.933 1.00 25.86 458 LYS A N 1
ATOM 2078 C CA . LYS A 1 258 ? 20.019 19.175 -2.202 1.00 25.58 458 LYS A CA 1
ATOM 2079 C C . LYS A 1 258 ? 20.630 17.770 -2.091 1.00 25.68 458 LYS A C 1
ATOM 2080 O O . LYS A 1 258 ? 19.998 16.827 -2.516 1.00 25.88 458 LYS A O 1
ATOM 2086 N N . SER A 1 259 ? 21.821 17.679 -1.512 1.00 24.61 459 SER A N 1
ATOM 2087 C CA . SER A 1 259 ? 22.550 16.395 -1.392 1.00 26.28 459 SER A CA 1
ATOM 2088 C C . SER A 1 259 ? 21.776 15.420 -0.484 1.00 26.32 459 SER A C 1
ATOM 2089 O O . SER A 1 259 ? 21.698 14.243 -0.810 1.00 24.25 459 SER A O 1
ATOM 2092 N N . GLU A 1 260 ? 21.219 15.946 0.600 1.00 25.76 460 GLU A N 1
ATOM 2093 C CA . GLU A 1 260 ? 20.442 15.126 1.550 1.00 25.93 460 GLU A CA 1
ATOM 2094 C C . GLU A 1 260 ? 19.218 14.590 0.821 1.00 24.82 460 GLU A C 1
ATOM 2095 O O . GLU A 1 260 ? 18.932 13.427 0.941 1.00 25.08 460 GLU A O 1
ATOM 2101 N N . TRP A 1 261 ? 18.560 15.458 0.091 1.00 25.34 461 TRP A N 1
ATOM 2102 C CA . TRP A 1 261 ? 17.339 15.046 -0.622 1.00 24.94 461 TRP A CA 1
ATOM 2103 C C . TRP A 1 261 ? 17.705 13.998 -1.685 1.00 25.50 461 TRP A C 1
ATOM 2104 O O . TRP A 1 261 ? 16.931 13.105 -1.925 1.00 25.14 461 TRP A O 1
ATOM 2115 N N . GLU A 1 262 ? 18.869 14.149 -2.280 1.00 24.89 462 GLU A N 1
ATOM 2116 C CA . GLU A 1 262 ? 19.364 13.147 -3.249 1.00 25.25 462 GLU A CA 1
ATOM 2117 C C . GLU A 1 262 ? 19.525 11.804 -2.521 1.00 25.12 462 GLU A C 1
ATOM 2118 O O . GLU A 1 262 ? 19.069 10.809 -3.053 1.00 24.67 462 GLU A O 1
ATOM 2124 N N . ALA A 1 263 ? 20.149 11.806 -1.347 1.00 23.80 463 ALA A N 1
ATOM 2125 C CA . ALA A 1 263 ? 20.229 10.563 -0.558 1.00 24.48 463 ALA A CA 1
ATOM 2126 C C . ALA A 1 263 ? 18.832 10.033 -0.231 1.00 25.01 463 ALA A C 1
ATOM 2127 O O . ALA A 1 263 ? 18.598 8.904 -0.557 1.00 25.15 463 ALA A O 1
ATOM 2129 N N . THR A 1 264 ? 17.981 10.852 0.370 1.00 23.90 464 THR A N 1
ATOM 2130 C CA . THR A 1 264 ? 16.637 10.430 0.843 1.00 25.49 464 THR A CA 1
ATOM 2131 C C . THR A 1 264 ? 15.740 9.945 -0.288 1.00 23.26 464 THR A C 1
ATOM 2132 O O . THR A 1 264 ? 14.930 9.061 -0.048 1.00 23.39 464 THR A O 1
ATOM 2136 N N . SER A 1 265 ? 15.922 10.498 -1.460 1.00 24.18 465 SER A N 1
ATOM 2137 C CA . SER A 1 265 ? 15.034 10.215 -2.615 1.00 23.98 465 SER A CA 1
ATOM 2138 C C . SER A 1 265 ? 15.275 8.827 -3.204 1.00 22.47 465 SER A C 1
ATOM 2139 O O . SER A 1 265 ? 14.541 8.450 -4.072 1.00 23.41 465 SER A O 1
ATOM 2142 N N . ILE A 1 266 ? 16.312 8.136 -2.754 1.00 23.56 466 ILE A N 1
ATOM 2143 C CA . ILE A 1 266 ? 16.495 6.733 -3.207 1.00 23.52 466 ILE A CA 1
ATOM 2144 C C . ILE A 1 266 ? 15.390 5.867 -2.603 1.00 22.05 466 ILE A C 1
ATOM 2145 O O . ILE A 1 266 ? 15.171 4.797 -3.085 1.00 22.05 466 ILE A O 1
ATOM 2150 N N . TYR A 1 267 ? 14.806 6.345 -1.527 1.00 21.44 467 TYR A N 1
ATOM 2151 C CA . TYR A 1 267 ? 13.879 5.465 -0.804 1.00 22.14 467 TYR A CA 1
ATOM 2152 C C . TYR A 1 267 ? 12.449 5.547 -1.309 1.00 21.94 467 TYR A C 1
ATOM 2153 O O . TYR A 1 267 ? 12.057 6.520 -1.956 1.00 21.57 467 TYR A O 1
ATOM 2162 N N . LEU A 1 268 ? 11.723 4.502 -0.966 1.00 21.11 468 LEU A N 1
ATOM 2163 C CA . LEU A 1 268 ? 10.290 4.483 -1.246 1.00 21.60 468 LEU A CA 1
ATOM 2164 C C . LEU A 1 268 ? 9.589 4.049 0.042 1.00 21.52 468 LEU A C 1
ATOM 2165 O O . LEU A 1 268 ? 10.233 3.422 0.885 1.00 21.73 468 LEU A O 1
ATOM 2170 N N . VAL A 1 269 ? 8.354 4.428 0.197 1.00 22.02 469 VAL A N 1
ATOM 2171 C CA . VAL A 1 269 ? 7.530 3.965 1.330 1.00 21.56 469 VAL A CA 1
ATOM 2172 C C . VAL A 1 269 ? 6.576 2.948 0.716 1.00 21.98 469 VAL A C 1
ATOM 2173 O O . VAL A 1 269 ? 6.183 3.111 -0.450 1.00 23.07 469 VAL A O 1
ATOM 2177 N N . PHE A 1 270 ? 6.259 1.945 1.484 1.00 21.53 470 PHE A N 1
ATOM 2178 C CA . PHE A 1 270 ? 5.302 0.949 1.010 1.00 23.02 470 PHE A CA 1
ATOM 2179 C C . PHE A 1 270 ? 4.389 0.547 2.144 1.00 23.08 470 PHE A C 1
ATOM 2180 O O . PHE A 1 270 ? 4.774 0.624 3.299 1.00 22.22 470 PHE A O 1
ATOM 2188 N N . ALA A 1 271 ? 3.213 0.118 1.736 1.00 23.52 471 ALA A N 1
ATOM 2189 C CA . ALA A 1 271 ? 2.264 -0.430 2.699 1.00 24.44 471 ALA A CA 1
ATOM 2190 C C . ALA A 1 271 ? 1.423 -1.488 1.997 1.00 24.47 471 ALA A C 1
ATOM 2191 O O .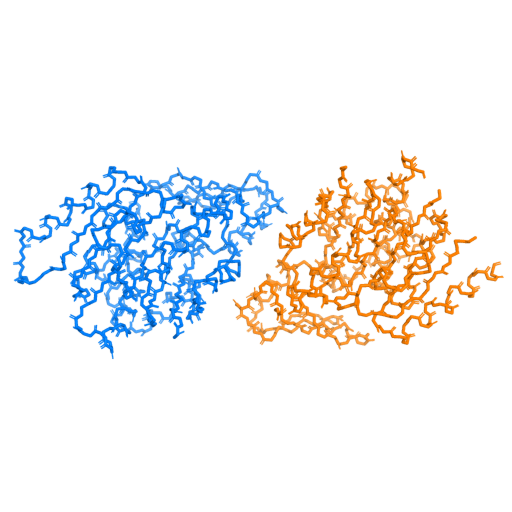 ALA A 1 271 ? 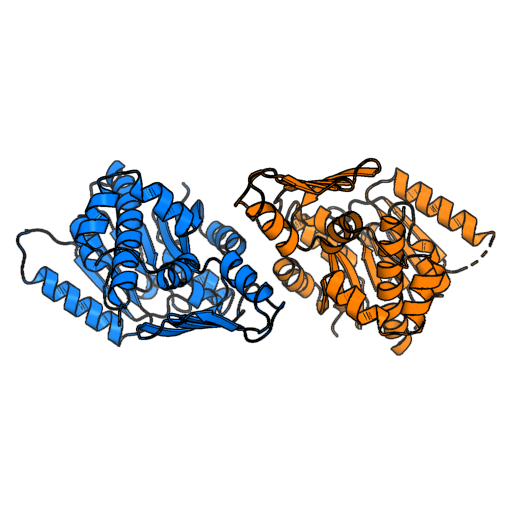0.950 -1.213 0.897 1.00 24.50 471 ALA A O 1
ATOM 2193 N N . PHE A 1 272 ? 1.366 -2.644 2.596 1.00 23.65 472 PHE A N 1
ATOM 2194 C CA . PHE A 1 272 ? 0.482 -3.720 2.122 1.00 25.39 472 PHE A CA 1
ATOM 2195 C C . PHE A 1 272 ? -0.547 -3.983 3.225 1.00 25.72 472 PHE A C 1
ATOM 2196 O O . PHE A 1 272 ? -0.284 -3.678 4.377 1.00 24.61 472 PHE A O 1
ATOM 2204 N N . GLU A 1 273 ? -1.687 -4.531 2.839 1.00 26.32 473 GLU A N 1
ATOM 2205 C CA . GLU A 1 273 ? -2.720 -4.904 3.818 1.00 27.13 473 GLU A CA 1
ATOM 2206 C C . GLU A 1 273 ? -3.014 -6.398 3.716 1.00 27.69 473 GLU A C 1
ATOM 2207 O O . GLU A 1 273 ? -3.124 -6.913 2.602 1.00 28.33 473 GLU A O 1
ATOM 2213 N N . LYS A 1 274 ? -3.097 -7.038 4.869 1.00 28.39 474 LYS A N 1
ATOM 2214 C CA . LYS A 1 274 ? -3.484 -8.460 4.894 1.00 30.13 474 LYS A CA 1
ATOM 2215 C C . LYS A 1 274 ? -4.933 -8.543 4.426 1.00 30.85 474 LYS A C 1
ATOM 2216 O O . LYS A 1 274 ? -5.787 -7.834 4.938 1.00 31.14 474 LYS A O 1
ATOM 2222 N N . GLN A 1 275 ? -5.141 -9.392 3.453 1.00 32.29 475 GLN A N 1
ATOM 2223 C CA . GLN A 1 275 ? -6.509 -9.623 2.935 1.00 33.68 475 GLN A CA 1
ATOM 2224 C C . GLN A 1 275 ? -7.360 -10.481 3.887 1.00 33.06 475 GLN A C 1
ATOM 2225 O O . GLN A 1 275 ? -6.811 -11.082 4.796 1.00 33.61 475 GLN A O 1
ATOM 2231 N N . GLN A 1 276 ? -8.672 -10.479 3.669 1.00 35.34 476 GLN A N 1
ATOM 2232 C CA . GLN A 1 276 ? -9.634 -11.295 4.449 1.00 35.48 476 GLN A CA 1
ATOM 2233 C C . GLN A 1 276 ? -9.362 -12.798 4.258 1.00 35.05 476 GLN A C 1
ATOM 2234 O O . GLN A 1 276 ? -8.707 -13.155 3.286 1.00 35.93 476 GLN A O 1
ATOM 2240 N N . PHE B 1 6 ? 10.689 1.007 -42.530 1.00 46.29 170 PHE B N 1
ATOM 2241 C CA . PHE B 1 6 ? 11.455 0.006 -43.265 1.00 45.89 170 PHE B CA 1
ATOM 2242 C C . PHE B 1 6 ? 12.936 0.066 -42.901 1.00 45.17 170 PHE B C 1
ATOM 2243 O O . PHE B 1 6 ? 13.617 -0.959 -42.875 1.00 44.21 170 PHE B O 1
ATOM 2245 N N . TYR B 1 7 ? 13.436 1.275 -42.627 1.00 45.94 171 TYR B N 1
ATOM 2246 C CA . TYR B 1 7 ? 14.818 1.404 -42.178 1.00 45.50 171 TYR B CA 1
ATOM 2247 C C . TYR B 1 7 ? 14.976 0.926 -40.742 1.00 43.25 171 TYR B C 1
ATOM 2248 O O . TYR B 1 7 ? 16.063 0.484 -40.353 1.00 41.94 171 TYR B O 1
ATOM 2257 N N . LEU B 1 8 ? 13.908 0.999 -39.946 1.00 42.74 172 LEU B N 1
ATOM 2258 C CA . LEU B 1 8 ? 13.934 0.370 -38.631 1.00 41.81 172 LEU B CA 1
ATOM 2259 C C . LEU B 1 8 ? 13.877 -1.146 -38.756 1.00 40.20 172 LEU B C 1
ATOM 2260 O O . LEU B 1 8 ? 14.664 -1.859 -38.124 1.00 38.98 172 LEU B O 1
ATOM 2265 N N . ARG B 1 9 ? 12.947 -1.657 -39.567 1.00 41.00 173 ARG B N 1
ATOM 2266 C CA . ARG B 1 9 ? 12.900 -3.092 -39.821 1.00 40.53 173 ARG B CA 1
ATOM 2267 C C . ARG B 1 9 ? 14.261 -3.608 -40.265 1.00 39.27 173 ARG B C 1
ATOM 2268 O O . ARG B 1 9 ? 14.723 -4.659 -39.808 1.00 38.20 173 ARG B O 1
ATOM 2276 N N . ASN B 1 10 ? 14.945 -2.830 -41.065 1.00 40.41 174 ASN B N 1
ATOM 2277 C CA . ASN B 1 10 ? 16.217 -3.307 -41.621 1.00 39.76 174 ASN B CA 1
ATOM 2278 C C . ASN B 1 10 ? 17.266 -3.344 -40.504 1.00 37.69 174 ASN B C 1
ATOM 2279 O O . ASN B 1 10 ? 17.993 -4.304 -40.410 1.00 36.40 174 ASN B O 1
ATOM 2284 N N . PHE B 1 11 ? 17.348 -2.263 -39.737 1.00 37.15 175 PHE B N 1
ATOM 2285 C CA . PHE B 1 11 ? 18.290 -2.256 -38.623 1.00 36.21 175 PHE B CA 1
ATOM 2286 C C . PHE B 1 11 ? 18.062 -3.455 -37.714 1.00 34.73 175 PHE B C 1
ATOM 2287 O O . PHE B 1 11 ? 19.011 -4.141 -37.315 1.00 33.11 175 PHE B O 1
ATOM 2295 N N . ASN B 1 12 ? 16.800 -3.724 -37.375 1.00 35.13 176 ASN B N 1
ATOM 2296 C CA . ASN B 1 12 ? 16.498 -4.898 -36.567 1.00 34.36 176 ASN B CA 1
ATOM 2297 C C . ASN B 1 12 ? 16.876 -6.179 -37.294 1.00 32.44 176 ASN B C 1
ATOM 2298 O O . ASN B 1 12 ? 17.210 -7.181 -36.652 1.00 31.14 176 ASN B O 1
ATOM 2303 N N . ASN B 1 13 ? 16.838 -6.167 -38.628 1.00 33.67 177 ASN B N 1
ATOM 2304 C CA . ASN B 1 13 ? 17.312 -7.321 -39.384 1.00 33.20 177 ASN B CA 1
ATOM 2305 C C . ASN B 1 13 ? 18.823 -7.466 -39.268 1.00 32.04 177 ASN B C 1
ATOM 2306 O O . ASN B 1 13 ? 19.337 -8.585 -39.148 1.00 30.90 177 ASN B O 1
ATOM 2311 N N . TRP B 1 14 ? 19.552 -6.348 -39.302 1.00 32.14 178 TRP B N 1
ATOM 2312 C CA . TRP B 1 14 ? 20.983 -6.395 -39.022 1.00 31.92 178 TRP B CA 1
ATOM 2313 C C . TRP B 1 14 ? 21.235 -6.913 -37.612 1.00 30.61 178 TRP B C 1
ATOM 2314 O O . TRP B 1 14 ? 22.065 -7.805 -37.402 1.00 29.39 178 TRP B O 1
ATOM 2325 N N . MET B 1 15 ? 20.521 -6.358 -36.630 1.00 30.33 179 MET B N 1
ATOM 2326 C CA . MET B 1 15 ? 20.619 -6.854 -35.263 1.00 29.93 179 MET B CA 1
ATOM 2327 C C . MET B 1 15 ? 20.367 -8.355 -35.207 1.00 28.85 179 MET B C 1
ATOM 2328 O O . MET B 1 15 ? 21.184 -9.118 -34.682 1.00 28.18 179 MET B O 1
ATOM 2333 N N . LYS B 1 16 ? 19.232 -8.796 -35.754 1.00 28.70 180 LYS B N 1
ATOM 2334 C CA . LYS B 1 16 ? 18.893 -10.213 -35.705 1.00 28.50 180 LYS B CA 1
ATOM 2335 C C . LYS B 1 16 ? 19.913 -11.052 -36.464 1.00 28.43 180 LYS B C 1
ATOM 2336 O O . LYS B 1 16 ? 20.324 -12.119 -35.992 1.00 27.17 180 LYS B O 1
ATOM 2342 N N . SER B 1 17 ? 20.336 -10.589 -37.642 1.00 28.80 181 SER B N 1
ATOM 2343 C CA . SER B 1 17 ? 21.348 -11.319 -38.400 1.00 29.11 181 SER B CA 1
ATOM 2344 C C . SER B 1 17 ? 22.627 -11.477 -37.589 1.00 27.48 181 SER B C 1
ATOM 2345 O O . SER B 1 17 ? 23.171 -12.581 -37.472 1.00 28.43 181 SER B O 1
ATOM 2348 N N . VAL B 1 18 ? 23.122 -10.378 -37.018 1.00 27.68 182 VAL B N 1
ATOM 2349 C CA . VAL B 1 18 ? 24.350 -10.439 -36.231 1.00 28.99 182 VAL B CA 1
ATOM 2350 C C . VAL B 1 18 ? 24.167 -11.355 -35.028 1.00 28.89 182 VAL B C 1
ATOM 2351 O O . VAL B 1 18 ? 25.062 -12.136 -34.681 1.00 29.48 182 VAL B O 1
ATOM 2355 N N . LEU B 1 19 ? 23.008 -11.275 -34.374 1.00 28.33 183 LEU B N 1
ATOM 2356 C CA . LEU B 1 19 ? 22.742 -12.140 -33.228 1.00 28.23 183 LEU B CA 1
ATOM 2357 C C . LEU B 1 19 ? 22.639 -13.597 -33.658 1.00 28.89 183 LEU B C 1
ATOM 2358 O O . LEU B 1 19 ? 23.343 -14.465 -33.128 1.00 28.30 183 LEU B O 1
ATOM 2363 N N . ILE B 1 20 ? 21.762 -13.882 -34.624 1.00 28.06 184 ILE B N 1
ATOM 2364 C CA . ILE B 1 20 ? 21.641 -15.239 -35.152 1.00 28.90 184 ILE B CA 1
ATOM 2365 C C . ILE B 1 20 ? 22.987 -15.734 -35.659 1.00 29.75 184 ILE B C 1
ATOM 2366 O O . ILE B 1 20 ? 23.370 -16.888 -35.430 1.00 30.71 184 ILE B O 1
ATOM 2371 N N . GLY B 1 21 ? 23.728 -14.870 -36.354 1.00 29.70 185 GLY B N 1
ATOM 2372 C CA . GLY B 1 21 ? 25.025 -15.274 -36.870 1.00 30.33 185 GLY B CA 1
ATOM 2373 C C . GLY B 1 21 ? 25.981 -15.697 -35.772 1.00 31.22 185 GLY B C 1
ATOM 2374 O O . GLY B 1 21 ? 26.651 -16.728 -35.877 1.00 32.71 185 GLY B O 1
ATOM 2375 N N . GLU B 1 22 ? 26.054 -14.907 -34.699 1.00 30.16 186 GLU B N 1
ATOM 2376 C CA . GLU B 1 22 ? 26.979 -15.218 -33.614 1.00 30.83 186 GLU B CA 1
ATOM 2377 C C . GLU B 1 22 ? 26.756 -16.623 -33.072 1.00 31.65 186 GLU B C 1
ATOM 2378 O O . GLU B 1 22 ? 27.716 -17.361 -32.822 1.00 30.93 186 GLU B O 1
ATOM 2384 N N . PHE B 1 23 ? 25.497 -17.013 -32.884 1.00 30.32 187 PHE B N 1
ATOM 2385 C CA . PHE B 1 23 ? 25.196 -18.278 -32.231 1.00 31.43 187 PHE B CA 1
ATOM 2386 C C . PHE B 1 23 ? 24.990 -19.423 -33.208 1.00 32.93 187 PHE B C 1
ATOM 2387 O O . PHE B 1 23 ? 25.043 -20.586 -32.795 1.00 34.08 187 PHE B O 1
ATOM 2395 N N . LEU B 1 24 ? 24.764 -19.128 -34.488 1.00 33.12 188 LEU B N 1
ATOM 2396 C CA . LEU B 1 24 ? 24.940 -20.160 -35.502 1.00 35.14 188 LEU B CA 1
ATOM 2397 C C . LEU B 1 24 ? 26.397 -20.594 -35.566 1.00 37.34 188 LEU B C 1
ATOM 2398 O O . LEU B 1 24 ? 26.695 -21.777 -35.769 1.00 40.49 188 LEU B O 1
ATOM 2403 N N . GLU B 1 25 ? 27.322 -19.649 -35.374 1.00 36.89 189 GLU B N 1
ATOM 2404 C CA . GLU B 1 25 ? 28.743 -19.977 -35.361 1.00 39.05 189 GLU B CA 1
ATOM 2405 C C . GLU B 1 25 ? 29.165 -20.631 -34.052 1.00 38.30 189 GLU B C 1
ATOM 2406 O O . GLU B 1 25 ? 30.058 -21.485 -34.052 1.00 40.22 189 GLU B O 1
ATOM 2412 N N . LYS B 1 26 ? 28.548 -20.246 -32.933 1.00 37.43 190 LYS B N 1
ATOM 2413 C CA . LYS B 1 26 ? 28.799 -20.952 -31.681 1.00 37.70 190 LYS B CA 1
ATOM 2414 C C . LYS B 1 26 ? 28.269 -22.377 -31.749 1.00 39.82 190 LYS B C 1
ATOM 2415 O O . LYS B 1 26 ? 28.919 -23.312 -31.268 1.00 41.05 190 LYS B O 1
ATOM 2421 N N . VAL B 1 27 ? 27.089 -22.560 -32.345 1.00 38.71 191 VAL B N 1
ATOM 2422 C CA . VAL B 1 27 ? 26.559 -23.904 -32.545 1.00 39.97 191 VAL B CA 1
ATOM 2423 C C . VAL B 1 27 ? 27.465 -24.695 -33.479 1.00 44.08 191 VAL B C 1
ATOM 2424 O O . VAL B 1 27 ? 27.685 -25.897 -33.287 1.00 47.06 191 VAL B O 1
ATOM 2428 N N . ARG B 1 28 ? 28.030 -24.033 -34.452 1.00 43.48 192 ARG B N 1
ATOM 2429 C CA . ARG B 1 28 ? 28.922 -24.663 -35.375 1.00 46.02 192 ARG B CA 1
ATOM 2430 C C . ARG B 1 28 ? 30.286 -24.905 -34.740 1.00 47.52 192 ARG B C 1
ATOM 2431 O O . ARG B 1 28 ? 31.152 -25.406 -35.350 1.00 49.78 192 ARG B O 1
ATOM 2439 N N . GLN B 1 29 ? 30.431 -24.582 -33.467 1.00 46.48 193 GLN B N 1
ATOM 2440 C CA . GLN B 1 29 ? 31.637 -24.857 -32.714 1.00 47.51 193 GLN B CA 1
ATOM 2441 C C . GLN B 1 29 ? 31.512 -26.248 -32.118 1.00 48.55 193 GLN B C 1
ATOM 2442 O O . GLN B 1 29 ? 32.441 -26.698 -31.536 1.00 51.21 193 GLN B O 1
ATOM 2448 N N . LYS B 1 30 ? 30.367 -26.907 -32.208 1.00 51.23 194 LYS B N 1
ATOM 2449 C CA . LYS B 1 30 ? 30.162 -28.246 -31.676 1.00 52.50 194 LYS B CA 1
ATOM 2450 C C . LYS B 1 30 ? 29.593 -29.154 -32.726 1.00 54.87 194 LYS B C 1
ATOM 2451 O O . LYS B 1 30 ? 30.236 -30.077 -33.167 1.00 56.03 194 LYS B O 1
ATOM 2453 N N . LYS B 1 31 ? 28.344 -28.946 -33.085 1.00 54.85 195 LYS B N 1
ATOM 2454 C CA . LYS B 1 31 ? 27.762 -29.711 -34.153 1.00 53.86 195 LYS B CA 1
ATOM 2455 C C . LYS B 1 31 ? 28.131 -28.981 -35.414 1.00 55.02 195 LYS B C 1
ATOM 2456 O O . LYS B 1 31 ? 27.264 -28.467 -36.097 1.00 56.40 195 LYS B O 1
ATOM 2462 N N . ASP B 1 34 ? 24.201 -31.002 -38.247 1.00 41.70 198 ASP B N 1
ATOM 2463 C CA . ASP B 1 34 ? 22.806 -30.808 -38.626 1.00 41.09 198 ASP B CA 1
ATOM 2464 C C . ASP B 1 34 ? 22.109 -29.869 -37.646 1.00 40.87 198 ASP B C 1
ATOM 2465 O O . ASP B 1 34 ? 21.554 -30.306 -36.636 1.00 41.32 198 ASP B O 1
ATOM 2470 N N . ILE B 1 35 ? 22.134 -28.577 -37.956 1.00 38.76 199 ILE B N 1
ATOM 2471 C CA . ILE B 1 35 ? 21.676 -27.545 -37.033 1.00 36.65 199 ILE B CA 1
ATOM 2472 C C . ILE B 1 35 ? 20.165 -27.394 -37.153 1.00 35.83 199 ILE B C 1
ATOM 2473 O O . ILE B 1 35 ? 19.644 -27.067 -38.225 1.00 36.01 199 ILE B O 1
ATOM 2478 N N . THR B 1 36 ? 19.465 -27.627 -36.047 1.00 35.18 200 THR B N 1
ATOM 2479 C CA . THR B 1 36 ? 18.019 -27.487 -35.968 1.00 33.21 200 THR B CA 1
ATOM 2480 C C . THR B 1 36 ? 17.672 -26.213 -35.209 1.00 32.74 200 THR B C 1
ATOM 2481 O O . THR B 1 36 ? 18.281 -25.907 -34.179 1.00 31.16 200 THR B O 1
ATOM 2485 N N . VAL B 1 37 ? 16.690 -25.475 -35.719 1.00 31.98 201 VAL B N 1
ATOM 2486 C CA . VAL B 1 37 ? 16.322 -24.177 -35.168 1.00 31.52 201 VAL B CA 1
ATOM 2487 C C . VAL B 1 37 ? 14.814 -24.118 -34.980 1.00 30.83 201 VAL B C 1
ATOM 2488 O O . VAL B 1 37 ? 14.051 -24.560 -35.846 1.00 31.87 201 VAL B O 1
ATOM 2492 N N . LEU B 1 38 ? 14.390 -23.573 -33.845 1.00 29.91 202 LEU B N 1
ATOM 2493 C CA . LEU B 1 38 ? 12.998 -23.220 -33.600 1.00 29.18 202 LEU B CA 1
ATOM 2494 C C . LEU B 1 38 ? 12.888 -21.703 -33.633 1.00 28.23 202 LEU B C 1
ATOM 2495 O O . LEU B 1 38 ? 13.474 -21.017 -32.788 1.00 28.24 202 LEU B O 1
ATOM 2500 N N . ASP B 1 39 ? 12.162 -21.180 -34.614 1.00 28.06 203 ASP B N 1
ATOM 2501 C CA . ASP B 1 39 ? 11.894 -19.747 -34.699 1.00 27.94 203 ASP B CA 1
ATOM 2502 C C . ASP B 1 39 ? 10.537 -19.510 -34.048 1.00 28.77 203 ASP B C 1
ATOM 2503 O O . ASP B 1 39 ? 9.490 -19.728 -34.664 1.00 28.91 203 ASP B O 1
ATOM 2508 N N . LEU B 1 40 ? 10.568 -19.068 -32.794 1.00 27.16 204 LEU B N 1
ATOM 2509 C CA . LEU B 1 40 ? 9.374 -18.909 -31.975 1.00 28.04 204 LEU B CA 1
ATOM 2510 C C . LEU B 1 40 ? 8.853 -17.485 -32.119 1.00 27.36 204 LEU B C 1
ATOM 2511 O O . LEU B 1 40 ? 9.530 -16.529 -31.726 1.00 27.75 204 LEU B O 1
ATOM 2516 N N . GLY B 1 41 ? 7.647 -17.344 -32.657 1.00 26.22 205 GLY B N 1
ATOM 2517 C CA . GLY B 1 41 ? 7.187 -16.041 -33.087 1.00 27.60 205 GLY B CA 1
ATOM 2518 C C . GLY B 1 41 ? 7.651 -15.719 -34.486 1.00 28.89 205 GLY B C 1
ATOM 2519 O O . GLY B 1 41 ? 7.955 -14.557 -34.787 1.00 28.70 205 GLY B O 1
ATOM 2520 N N . CYS B 1 42 ? 7.727 -16.735 -35.350 1.00 29.48 206 CYS B N 1
ATOM 2521 C CA . CYS B 1 42 ? 8.235 -16.568 -36.706 1.00 29.11 206 CYS B CA 1
ATOM 2522 C C . CYS B 1 42 ? 7.675 -15.338 -37.407 1.00 29.84 206 CYS B C 1
ATOM 2523 O O . CYS B 1 42 ? 8.363 -14.754 -38.250 1.00 30.80 206 CYS B O 1
ATOM 2526 N N . GLY B 1 43 ? 6.458 -14.919 -37.074 1.00 29.85 207 GLY B N 1
ATOM 2527 C CA . GLY B 1 43 ? 5.872 -13.864 -37.872 1.00 31.14 207 GLY B CA 1
ATOM 2528 C C . GLY B 1 43 ? 5.748 -14.312 -39.315 1.00 32.72 207 GLY B C 1
ATOM 2529 O O . GLY B 1 43 ? 5.654 -15.506 -39.620 1.00 33.38 207 GLY B O 1
ATOM 2530 N N . LYS B 1 44 ? 5.763 -13.341 -40.226 1.00 33.32 208 LYS B N 1
ATOM 2531 C CA . LYS B 1 44 ? 5.655 -13.626 -41.651 1.00 33.90 208 LYS B CA 1
ATOM 2532 C C . LYS B 1 44 ? 6.952 -14.171 -42.248 1.00 34.09 208 LYS B C 1
ATOM 2533 O O . LYS B 1 44 ? 7.127 -14.133 -43.472 1.00 35.79 208 LYS B O 1
ATOM 2539 N N . GLY B 1 45 ? 7.856 -14.679 -41.413 1.00 33.50 209 GLY B N 1
ATOM 2540 C CA . GLY B 1 45 ? 9.072 -15.295 -41.905 1.00 33.71 209 GLY B CA 1
ATOM 2541 C C . GLY B 1 45 ? 10.203 -14.338 -42.198 1.00 34.54 209 GLY B C 1
ATOM 2542 O O . GLY B 1 45 ? 11.036 -14.624 -43.065 1.00 34.12 209 GLY B O 1
ATOM 2543 N N . GLY B 1 46 ? 10.265 -13.206 -41.495 1.00 35.28 210 GLY B N 1
ATOM 2544 C CA . GLY B 1 46 ? 11.306 -12.223 -41.742 1.00 34.88 210 GLY B CA 1
ATOM 2545 C C . GLY B 1 46 ? 12.713 -12.715 -41.472 1.00 33.28 210 GLY B C 1
ATOM 2546 O O . GLY B 1 46 ? 13.672 -12.031 -41.851 1.00 33.96 210 GLY B O 1
ATOM 2547 N N . ASP B 1 47 ? 12.865 -13.872 -40.832 1.00 32.97 211 ASP B N 1
ATOM 2548 C CA . ASP B 1 47 ? 14.176 -14.419 -40.517 1.00 32.96 211 ASP B CA 1
ATOM 2549 C C . ASP B 1 47 ? 14.501 -15.678 -41.307 1.00 32.82 211 ASP B C 1
ATOM 2550 O O . ASP B 1 47 ? 15.595 -16.229 -41.140 1.00 32.74 211 ASP B O 1
ATOM 2555 N N . LEU B 1 48 ? 13.585 -16.143 -42.161 1.00 32.93 212 LEU B N 1
ATOM 2556 C CA . LEU B 1 48 ? 13.837 -17.341 -42.956 1.00 33.91 212 LEU B CA 1
ATOM 2557 C C . LEU B 1 48 ? 15.168 -17.250 -43.691 1.00 34.48 212 LEU B C 1
ATOM 2558 O O . LEU B 1 48 ? 15.969 -18.191 -43.671 1.00 35.26 212 LEU B O 1
ATOM 2563 N N . LEU B 1 49 ? 15.419 -16.115 -44.349 1.00 35.02 213 LEU B N 1
ATOM 2564 C CA . LEU B 1 49 ? 16.642 -15.973 -45.131 1.00 35.61 213 LEU B CA 1
ATOM 2565 C C . LEU B 1 49 ? 17.876 -16.004 -44.239 1.00 36.23 213 LEU B C 1
ATOM 2566 O O . LEU B 1 49 ? 18.908 -16.574 -44.613 1.00 37.23 213 LEU B O 1
ATOM 2571 N N . LYS B 1 50 ? 17.793 -15.391 -43.055 1.00 34.88 214 LYS B N 1
ATOM 2572 C CA . LYS B 1 50 ? 18.908 -15.460 -42.116 1.00 34.56 214 LYS B CA 1
ATOM 2573 C C . LYS B 1 50 ? 19.238 -16.905 -41.769 1.00 34.79 214 LYS B C 1
ATOM 2574 O O . LYS B 1 50 ? 20.411 -17.263 -41.612 1.00 35.82 214 LYS B O 1
ATOM 2580 N N . TRP B 1 51 ? 18.214 -17.751 -41.648 1.00 34.43 215 TRP B N 1
ATOM 2581 C CA . TRP B 1 51 ? 18.454 -19.169 -41.413 1.00 34.76 215 TRP B CA 1
ATOM 2582 C C . TRP B 1 51 ? 18.944 -19.866 -42.674 1.00 36.37 215 TRP B C 1
ATOM 2583 O O . TRP B 1 51 ? 19.744 -20.805 -42.589 1.00 37.49 215 TRP B O 1
ATOM 2594 N N . LYS B 1 52 ? 18.488 -19.421 -43.848 1.00 36.93 216 LYS B N 1
ATOM 2595 C CA . LYS B 1 52 ? 19.012 -19.968 -45.096 1.00 37.13 216 LYS B CA 1
ATOM 2596 C C . LYS B 1 52 ? 20.491 -19.638 -45.254 1.00 38.73 216 LYS B C 1
ATOM 2597 O O . LYS B 1 52 ? 21.321 -20.532 -45.460 1.00 39.56 216 LYS B O 1
ATOM 2603 N N . LYS B 1 53 ? 20.841 -18.353 -45.160 1.00 38.33 217 LYS B N 1
ATOM 2604 C CA . LYS B 1 53 ? 22.246 -17.970 -45.182 1.00 39.14 217 LYS B CA 1
ATOM 2605 C C . LYS B 1 53 ? 23.030 -18.583 -44.030 1.00 40.12 217 LYS B C 1
ATOM 2606 O O . LYS B 1 53 ? 24.265 -18.592 -44.078 1.00 42.22 217 LYS B O 1
ATOM 2612 N N . GLY B 1 54 ? 22.349 -19.093 -43.004 1.00 39.63 218 GLY B N 1
ATOM 2613 C CA . GLY B 1 54 ? 23.014 -19.815 -41.937 1.00 41.47 218 GLY B CA 1
ATOM 2614 C C . GLY B 1 54 ? 23.290 -21.271 -42.232 1.00 42.52 218 GLY B C 1
ATOM 2615 O O . GLY B 1 54 ? 24.006 -21.921 -41.465 1.00 44.45 218 GLY B O 1
ATOM 2616 N N . ARG B 1 55 ? 22.738 -21.798 -43.325 1.00 40.92 219 ARG B N 1
ATOM 2617 C CA . ARG B 1 55 ? 22.965 -23.183 -43.730 1.00 42.44 219 ARG B CA 1
ATOM 2618 C C . ARG B 1 55 ? 22.516 -24.168 -42.655 1.00 40.13 219 ARG B C 1
ATOM 2619 O O . ARG B 1 55 ? 23.124 -25.225 -42.471 1.00 39.66 219 ARG B O 1
ATOM 2627 N N . ILE B 1 56 ? 21.450 -23.821 -41.929 1.00 39.20 220 ILE B N 1
ATOM 2628 C CA . ILE B 1 56 ? 20.875 -24.760 -40.976 1.00 37.52 220 ILE B CA 1
ATOM 2629 C C . ILE B 1 56 ? 20.125 -25.857 -41.725 1.00 37.15 220 ILE B C 1
ATOM 2630 O O . ILE B 1 56 ? 19.798 -25.735 -42.912 1.00 37.03 220 ILE B O 1
ATOM 2635 N N . ASN B 1 57 ? 19.844 -26.949 -41.016 1.00 36.66 221 ASN B N 1
ATOM 2636 C CA . ASN B 1 57 ? 19.267 -28.138 -41.631 1.00 35.98 221 ASN B CA 1
ATOM 2637 C C . ASN B 1 57 ? 17.758 -28.239 -41.436 1.00 36.18 221 ASN B C 1
ATOM 2638 O O . ASN B 1 57 ? 17.028 -28.502 -42.395 1.00 35.42 221 ASN B O 1
ATOM 2643 N N . LYS B 1 58 ? 17.275 -28.038 -40.213 1.00 34.67 222 LYS B N 1
ATOM 2644 C CA . LYS B 1 58 ? 15.851 -28.094 -39.916 1.00 34.33 222 LYS B CA 1
ATOM 2645 C C . LYS B 1 58 ? 15.434 -26.806 -39.223 1.00 33.85 222 LYS B C 1
ATOM 2646 O O . LYS B 1 58 ? 16.198 -26.237 -38.438 1.00 32.67 222 LYS B O 1
ATOM 2652 N N . LEU B 1 59 ? 14.222 -26.345 -39.525 1.00 34.37 223 LEU B N 1
ATOM 2653 C CA . LEU B 1 59 ? 13.698 -25.114 -38.951 1.00 32.57 223 LEU B CA 1
ATOM 2654 C C . LEU B 1 59 ? 12.228 -25.302 -38.614 1.00 33.11 223 LEU B C 1
ATOM 2655 O O . LEU B 1 59 ? 11.450 -25.759 -39.457 1.00 32.50 223 LEU B O 1
ATOM 2660 N N . VAL B 1 60 ? 11.856 -24.947 -37.388 1.00 31.74 224 VAL B N 1
ATOM 2661 C CA . VAL B 1 60 ? 10.470 -24.968 -36.941 1.00 31.43 224 VAL B CA 1
ATOM 2662 C C . VAL B 1 60 ? 10.020 -23.523 -36.792 1.00 30.93 224 VAL B C 1
ATOM 2663 O O . VAL B 1 60 ? 10.482 -22.806 -35.895 1.00 30.84 224 VAL B O 1
ATOM 2667 N N . CYS B 1 61 ? 9.126 -23.091 -37.672 1.00 30.23 225 CYS B N 1
ATOM 2668 C CA . CYS B 1 61 ? 8.541 -21.760 -37.604 1.00 30.34 225 CYS B CA 1
ATOM 2669 C C . CYS B 1 61 ? 7.168 -21.876 -36.960 1.00 31.30 225 CYS B C 1
ATOM 2670 O O . CYS B 1 61 ? 6.307 -22.611 -37.454 1.00 32.65 225 CYS B O 1
ATOM 2673 N N . THR B 1 62 ? 6.974 -21.171 -35.852 1.00 30.60 226 THR B N 1
ATOM 2674 C CA . THR B 1 62 ? 5.700 -21.189 -35.154 1.00 30.46 226 THR B CA 1
ATOM 2675 C C . THR B 1 62 ? 5.340 -19.772 -34.740 1.00 29.77 226 THR B C 1
ATOM 2676 O O . THR B 1 62 ? 6.212 -18.978 -34.377 1.00 29.51 226 THR B O 1
ATOM 2680 N N . ASP B 1 63 ? 4.051 -19.463 -34.818 1.00 29.60 227 ASP B N 1
ATOM 2681 C CA . ASP B 1 63 ? 3.534 -18.148 -34.483 1.00 30.73 227 ASP B CA 1
ATOM 2682 C C . ASP B 1 63 ? 2.090 -18.313 -34.041 1.00 31.24 227 ASP B C 1
ATOM 2683 O O . ASP B 1 63 ? 1.408 -19.257 -34.449 1.00 31.57 227 ASP B O 1
ATOM 2688 N N . ILE B 1 64 ? 1.633 -17.398 -33.186 1.00 30.74 228 ILE B N 1
ATOM 2689 C CA . ILE B 1 64 ? 0.241 -17.456 -32.761 1.00 30.34 228 ILE B CA 1
ATOM 2690 C C . ILE B 1 64 ? -0.677 -17.030 -33.898 1.00 31.34 228 ILE B C 1
ATOM 2691 O O . ILE B 1 64 ? -1.802 -17.530 -34.018 1.00 32.38 228 ILE B O 1
ATOM 2696 N N . ALA B 1 65 ? -0.215 -16.121 -34.754 1.00 31.39 229 ALA B N 1
ATOM 2697 C CA . ALA B 1 65 ? -1.006 -15.640 -35.880 1.00 31.52 229 ALA B CA 1
ATOM 2698 C C . ALA B 1 65 ? -0.962 -16.673 -37.000 1.00 32.92 229 ALA B C 1
ATOM 2699 O O . ALA B 1 65 ? 0.061 -16.825 -37.676 1.00 33.41 229 ALA B O 1
ATOM 2701 N N . ASP B 1 66 ? -2.070 -17.390 -37.196 1.00 32.77 230 ASP B N 1
ATOM 2702 C CA . ASP B 1 66 ? -2.135 -18.352 -38.291 1.00 33.88 230 ASP B CA 1
ATOM 2703 C C . ASP B 1 66 ? -1.893 -17.668 -39.630 1.00 34.37 230 ASP B C 1
ATOM 2704 O O . ASP B 1 66 ? -1.200 -18.211 -40.499 1.00 33.89 230 ASP B O 1
ATOM 2709 N N . VAL B 1 67 ? -2.454 -16.469 -39.811 1.00 34.07 231 VAL B N 1
ATOM 2710 C CA . VAL B 1 67 ? -2.222 -15.708 -41.037 1.00 34.07 231 VAL B CA 1
ATOM 2711 C C . VAL B 1 67 ? -0.728 -15.545 -41.282 1.00 34.90 231 VAL B C 1
ATOM 2712 O O . VAL B 1 67 ? -0.225 -15.802 -42.383 1.00 35.13 231 VAL B O 1
ATOM 2716 N N . SER B 1 68 ? 0.006 -15.115 -40.253 1.00 34.00 232 SER B N 1
ATOM 2717 C CA . SER B 1 68 ? 1.444 -14.918 -40.403 1.00 34.25 232 SER B CA 1
ATOM 2718 C C . SER B 1 68 ? 2.160 -16.239 -40.655 1.00 34.21 232 SER B C 1
ATOM 2719 O O . SER B 1 68 ? 3.119 -16.294 -41.434 1.00 35.14 232 SER B O 1
ATOM 2722 N N . VAL B 1 69 ? 1.707 -17.314 -40.008 1.00 33.20 233 VAL B N 1
ATOM 2723 C CA . VAL B 1 69 ? 2.333 -18.618 -40.204 1.00 34.15 233 VAL B CA 1
ATOM 2724 C C . VAL B 1 69 ? 2.199 -19.055 -41.657 1.00 34.89 233 VAL B C 1
ATOM 2725 O O . VAL B 1 69 ? 3.157 -19.542 -42.269 1.00 34.68 233 VAL B O 1
ATOM 2729 N N . LYS B 1 70 ? 1.007 -18.882 -42.233 1.00 34.88 234 LYS B N 1
ATOM 2730 C CA . LYS B 1 70 ? 0.794 -19.277 -43.622 1.00 34.82 234 LYS B CA 1
ATOM 2731 C C . LYS B 1 70 ? 1.708 -18.499 -44.559 1.00 35.19 234 LYS B C 1
ATOM 2732 O O . LYS B 1 70 ? 2.343 -19.078 -45.449 1.00 35.67 234 LYS B O 1
ATOM 2738 N N . GLN B 1 71 ? 1.791 -17.178 -44.375 1.00 35.64 235 GLN B N 1
ATOM 2739 C CA . GLN B 1 71 ? 2.684 -16.382 -45.211 1.00 35.67 235 GLN B CA 1
ATOM 2740 C C . GLN B 1 71 ? 4.137 -16.783 -44.999 1.00 35.42 235 GLN B C 1
ATOM 2741 O O . GLN B 1 71 ? 4.915 -16.854 -45.958 1.00 35.81 235 GLN B O 1
ATOM 2747 N N . CYS B 1 72 ? 4.527 -17.035 -43.747 1.00 35.19 236 CYS B N 1
ATOM 2748 C CA . CYS B 1 72 ? 5.871 -17.534 -43.481 1.00 34.56 236 CYS B CA 1
ATOM 2749 C C . CYS B 1 72 ? 6.131 -18.821 -44.250 1.00 35.16 236 CYS B C 1
ATOM 2750 O O . CYS B 1 72 ? 7.164 -18.966 -44.914 1.00 36.01 236 CYS B O 1
ATOM 2753 N N . GLN B 1 73 ? 5.198 -19.772 -44.169 1.00 35.08 237 GLN B N 1
ATOM 2754 C CA . GLN B 1 73 ? 5.320 -20.995 -44.953 1.00 35.93 237 GLN B CA 1
ATOM 2755 C C . GLN B 1 73 ? 5.459 -20.677 -46.436 1.00 36.68 237 GLN B C 1
ATOM 2756 O O . GLN B 1 73 ? 6.352 -21.196 -47.115 1.00 36.63 237 GLN B O 1
ATOM 2762 N N . GLN B 1 74 ? 4.584 -19.811 -46.955 1.00 36.71 238 GLN B N 1
ATOM 2763 C CA . GLN B 1 74 ? 4.640 -19.459 -48.370 1.00 37.09 238 GLN B CA 1
ATOM 2764 C C . GLN B 1 74 ? 5.961 -18.780 -48.712 1.00 37.52 238 GLN B C 1
ATOM 2765 O O . GLN B 1 74 ? 6.607 -19.122 -49.709 1.00 37.54 238 GLN B O 1
ATOM 2771 N N . ARG B 1 75 ? 6.381 -17.812 -47.892 1.00 36.70 239 ARG B N 1
ATOM 2772 C CA . ARG B 1 75 ? 7.671 -17.172 -48.130 1.00 36.62 239 ARG B CA 1
ATOM 2773 C C . ARG B 1 75 ? 8.804 -18.189 -48.103 1.00 36.45 239 ARG B C 1
ATOM 2774 O O . ARG B 1 75 ? 9.791 -18.038 -48.831 1.00 36.90 239 ARG B O 1
ATOM 2782 N N . TYR B 1 76 ? 8.678 -19.234 -47.281 1.00 36.58 240 TYR B N 1
ATOM 2783 C CA . TYR B 1 76 ? 9.683 -20.292 -47.283 1.00 36.93 240 TYR B CA 1
ATOM 2784 C C . TYR B 1 76 ? 9.626 -21.102 -48.572 1.00 38.10 240 TYR B C 1
ATOM 2785 O O . TYR B 1 76 ? 10.668 -21.425 -49.154 1.00 37.85 240 TYR B O 1
ATOM 2794 N N . GLU B 1 77 ? 8.420 -21.445 -49.030 1.00 37.90 241 GLU B N 1
ATOM 2795 C CA . GLU B 1 77 ? 8.297 -22.220 -50.260 1.00 38.76 241 GLU B CA 1
ATOM 2796 C C . GLU B 1 77 ? 8.874 -21.460 -51.446 1.00 39.47 241 GLU B C 1
ATOM 2797 O O . GLU B 1 77 ? 9.555 -22.045 -52.297 1.00 40.91 241 GLU B O 1
ATOM 2803 N N . ASP B 1 78 ? 8.620 -20.152 -51.515 1.00 38.90 242 ASP B N 1
ATOM 2804 C CA . ASP B 1 78 ? 9.130 -19.357 -52.626 1.00 38.89 242 ASP B CA 1
ATOM 2805 C C . ASP B 1 78 ? 10.649 -19.430 -52.700 1.00 40.57 242 ASP B C 1
ATOM 2806 O O . ASP B 1 78 ? 11.214 -19.682 -53.768 1.00 41.46 242 ASP B O 1
ATOM 2811 N N . MET B 1 79 ? 11.330 -19.220 -51.569 1.00 39.55 243 MET B N 1
ATOM 2812 C CA . MET B 1 79 ? 12.790 -19.226 -51.590 1.00 40.36 243 MET B CA 1
ATOM 2813 C C . MET B 1 79 ? 13.347 -20.634 -51.766 1.00 41.16 243 MET B C 1
ATOM 2814 O O . MET B 1 79 ? 14.459 -20.797 -52.282 1.00 41.37 243 MET B O 1
ATOM 2819 N N . LYS B 1 80 ? 12.593 -21.659 -51.363 1.00 40.60 244 LYS B N 1
ATOM 2820 C CA . LYS B 1 80 ? 13.040 -23.034 -51.572 1.00 40.86 244 LYS B CA 1
ATOM 2821 C C . LYS B 1 80 ? 13.135 -23.368 -53.058 1.00 41.84 244 LYS B C 1
ATOM 2822 O O . LYS B 1 80 ? 14.169 -23.857 -53.530 1.00 42.55 244 LYS B O 1
ATOM 2828 N N . ASN B 1 81 ? 12.054 -23.128 -53.811 1.00 42.59 245 ASN B N 1
ATOM 2829 C CA . ASN B 1 81 ? 12.036 -23.411 -55.244 1.00 43.41 245 ASN B CA 1
ATOM 2830 C C . ASN B 1 81 ? 13.030 -22.548 -55.980 1.00 43.49 245 ASN B C 1
ATOM 2831 O O . ASN B 1 81 ? 13.269 -22.742 -57.178 1.00 45.89 245 ASN B O 1
ATOM 2836 N N . ARG B 1 82 ? 13.615 -21.589 -55.270 1.00 42.99 246 ARG B N 1
ATOM 2837 C CA . ARG B 1 82 ? 14.594 -20.686 -55.863 1.00 43.34 246 ARG B CA 1
ATOM 2838 C C . ARG B 1 82 ? 15.985 -21.310 -55.874 1.00 43.53 246 ARG B C 1
ATOM 2839 O O . ARG B 1 82 ? 16.382 -21.947 -56.851 1.00 44.46 246 ARG B O 1
ATOM 2847 N N . ILE B 1 88 ? 18.624 -26.048 -49.003 1.00 38.72 252 ILE B N 1
ATOM 2848 C CA . ILE B 1 88 ? 17.800 -25.286 -48.073 1.00 38.17 252 ILE B CA 1
ATOM 2849 C C . ILE B 1 88 ? 17.272 -26.186 -46.965 1.00 37.89 252 ILE B C 1
ATOM 2850 O O . ILE B 1 88 ? 16.877 -27.326 -47.210 1.00 38.33 252 ILE B O 1
ATOM 2855 N N . PHE B 1 89 ? 17.267 -25.660 -45.744 1.00 37.21 253 PHE B N 1
ATOM 2856 C CA . PHE B 1 89 ? 16.753 -26.405 -44.605 1.00 35.78 253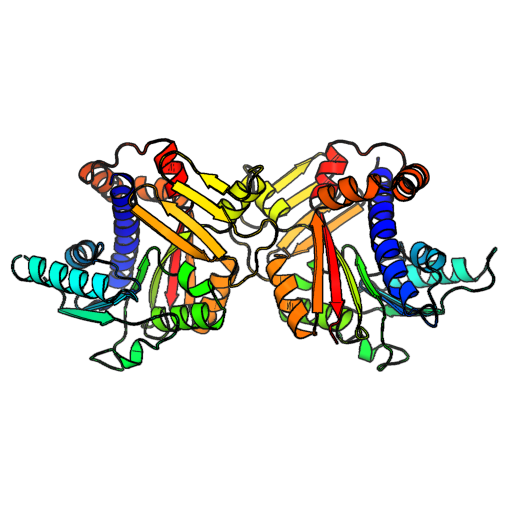 PHE B CA 1
ATOM 2857 C C . PHE B 1 89 ? 15.330 -26.880 -44.872 1.00 35.63 253 PHE B C 1
ATOM 2858 O O . PHE B 1 89 ? 14.562 -26.243 -45.598 1.00 35.47 253 PHE B O 1
ATOM 2866 N N . SER B 1 90 ? 14.981 -28.017 -44.279 1.00 35.76 254 SER B N 1
ATOM 2867 C CA . SER B 1 90 ? 13.592 -28.450 -44.251 1.00 35.53 254 SER B CA 1
ATOM 2868 C C . SER B 1 90 ? 12.864 -27.673 -43.164 1.00 35.71 254 SER B C 1
ATOM 2869 O O . SER B 1 90 ? 13.356 -27.557 -42.037 1.00 35.17 254 SER B O 1
ATOM 2872 N N . ALA B 1 91 ? 11.705 -27.125 -43.506 1.00 35.28 255 ALA B N 1
ATOM 2873 C CA . ALA B 1 91 ? 10.966 -26.261 -42.602 1.00 34.97 255 ALA B CA 1
ATOM 2874 C C . ALA B 1 91 ? 9.695 -26.945 -42.119 1.00 35.12 255 ALA B C 1
ATOM 2875 O O . ALA B 1 91 ? 9.117 -27.791 -42.808 1.00 34.93 255 ALA B O 1
ATOM 2877 N N . GLU B 1 92 ? 9.282 -26.572 -40.914 1.00 34.60 256 GLU B N 1
ATOM 2878 C CA . GLU B 1 92 ? 8.009 -26.966 -40.336 1.00 34.62 256 GLU B CA 1
ATOM 2879 C C . GLU B 1 92 ? 7.301 -25.699 -39.888 1.00 34.26 256 GLU B C 1
ATOM 2880 O O . GLU B 1 92 ? 7.946 -24.755 -39.424 1.00 33.50 256 GLU B O 1
ATOM 2886 N N . PHE B 1 93 ? 5.981 -25.666 -40.045 1.00 33.37 257 PHE B N 1
ATOM 2887 C CA . PHE B 1 93 ? 5.210 -24.462 -39.765 1.00 33.18 257 PHE B CA 1
ATOM 2888 C C . PHE B 1 93 ? 4.035 -24.822 -38.875 1.00 33.83 257 PHE B C 1
ATOM 2889 O O . PHE B 1 93 ? 3.180 -25.626 -39.260 1.00 33.43 257 PHE B O 1
ATOM 2897 N N . ILE B 1 94 ? 4.001 -24.224 -37.688 1.00 33.70 258 ILE B N 1
ATOM 2898 C CA . ILE B 1 94 ? 3.060 -24.586 -36.639 1.00 32.90 258 ILE B CA 1
ATOM 2899 C C . ILE B 1 94 ? 2.374 -23.320 -36.154 1.00 32.77 258 ILE B C 1
ATOM 2900 O O . ILE B 1 94 ? 3.042 -22.373 -35.721 1.00 31.81 258 ILE B O 1
ATOM 2905 N N . THR B 1 95 ? 1.048 -23.298 -36.237 1.00 33.06 259 THR B N 1
ATOM 2906 C CA . THR B 1 95 ? 0.249 -22.263 -35.598 1.00 33.11 259 THR B CA 1
ATOM 2907 C C . THR B 1 95 ? -0.024 -22.693 -34.163 1.00 33.52 259 THR B C 1
ATOM 2908 O O . THR B 1 95 ? -0.541 -23.791 -33.927 1.00 34.31 259 THR B O 1
ATOM 2912 N N . ALA B 1 96 ? 0.334 -21.840 -33.209 1.00 32.43 260 ALA B N 1
ATOM 2913 C CA . ALA B 1 96 ? 0.167 -22.198 -31.810 1.00 32.37 260 ALA B CA 1
ATOM 2914 C C . ALA B 1 96 ? 0.415 -20.974 -30.947 1.00 31.28 260 ALA B C 1
ATOM 2915 O O . ALA B 1 96 ? 1.212 -20.101 -31.300 1.00 30.71 260 ALA B O 1
ATOM 2917 N N . ASP B 1 97 ? -0.288 -20.920 -29.821 1.00 31.12 261 ASP B N 1
ATOM 2918 C CA . ASP B 1 97 ? 0.034 -19.970 -28.762 1.00 31.57 261 ASP B CA 1
ATOM 2919 C C . ASP B 1 97 ? 1.158 -20.589 -27.945 1.00 30.49 261 ASP B C 1
ATOM 2920 O O . ASP B 1 97 ? 0.922 -21.441 -27.086 1.00 31.37 261 ASP B O 1
ATOM 2925 N N . SER B 1 98 ? 2.394 -20.175 -28.226 1.00 30.70 262 SER B N 1
ATOM 2926 C CA . SER B 1 98 ? 3.537 -20.721 -27.505 1.00 30.77 262 SER B CA 1
ATOM 2927 C C . SER B 1 98 ? 3.514 -20.373 -26.023 1.00 29.65 262 SER B C 1
ATOM 2928 O O . SER B 1 98 ? 4.267 -20.976 -25.252 1.00 30.43 262 SER B O 1
ATOM 2931 N N . SER B 1 99 ? 2.678 -19.425 -25.607 1.00 29.72 263 SER B N 1
ATOM 2932 C CA . SER B 1 99 ? 2.506 -19.127 -24.192 1.00 30.21 263 SER B CA 1
ATOM 2933 C C . SER B 1 99 ? 1.392 -19.944 -23.549 1.00 30.63 263 SER B C 1
ATOM 2934 O O . SER B 1 99 ? 1.258 -19.921 -22.321 1.00 30.72 263 SER B O 1
ATOM 2937 N N . LYS B 1 100 ? 0.600 -20.665 -24.344 1.00 31.13 264 LYS B N 1
ATOM 2938 C CA . LYS B 1 100 ? -0.472 -21.507 -23.825 1.00 31.44 264 LYS B CA 1
ATOM 2939 C C . LYS B 1 100 ? -0.429 -22.944 -24.320 1.00 32.35 264 LYS B C 1
ATOM 2940 O O . LYS B 1 100 ? -0.958 -23.824 -23.631 1.00 32.70 264 LYS B O 1
ATOM 2946 N N . GLU B 1 101 ? 0.163 -23.214 -25.481 1.00 31.99 265 GLU B N 1
ATOM 2947 C CA . GLU B 1 101 ? 0.250 -24.558 -26.030 1.00 32.48 265 GLU B CA 1
ATOM 2948 C C . GLU B 1 101 ? 1.683 -25.062 -25.954 1.00 32.39 265 GLU B C 1
ATOM 2949 O O . GLU B 1 101 ? 2.631 -24.298 -26.157 1.00 33.21 265 GLU B O 1
ATOM 2955 N N . LEU B 1 102 ? 1.833 -26.353 -25.671 1.00 33.59 266 LEU B N 1
ATOM 2956 C CA . LEU B 1 102 ? 3.132 -27.003 -25.781 1.00 34.28 266 LEU B CA 1
ATOM 2957 C C . LEU B 1 102 ? 3.450 -27.246 -27.250 1.00 34.98 266 LEU B C 1
ATOM 2958 O O . LEU B 1 102 ? 2.708 -27.952 -27.942 1.00 36.53 266 LEU B O 1
ATOM 2963 N N . LEU B 1 103 ? 4.546 -26.659 -27.734 1.00 33.05 267 LEU B N 1
ATOM 2964 C CA . LEU B 1 103 ? 4.948 -26.895 -29.115 1.00 34.43 267 LEU B CA 1
ATOM 2965 C C . LEU B 1 103 ? 5.334 -28.346 -29.358 1.00 35.87 267 LEU B C 1
ATOM 2966 O O . LEU B 1 103 ? 5.268 -28.811 -30.501 1.00 35.78 267 LEU B O 1
ATOM 2971 N N . ILE B 1 104 ? 5.734 -29.068 -28.309 1.00 35.69 268 ILE B N 1
ATOM 2972 C CA . ILE B 1 104 ? 6.143 -30.458 -28.475 1.00 37.32 268 ILE B CA 1
ATOM 2973 C C . ILE B 1 104 ? 4.972 -31.295 -28.961 1.00 38.11 268 ILE B C 1
ATOM 2974 O O . ILE B 1 104 ? 5.155 -32.292 -29.670 1.00 39.05 268 ILE B O 1
ATOM 2979 N N . ASP B 1 105 ? 3.753 -30.886 -28.621 1.00 38.07 269 ASP B N 1
ATOM 2980 C CA . ASP B 1 105 ? 2.572 -31.566 -29.119 1.00 39.33 269 ASP B CA 1
ATOM 2981 C C . ASP B 1 105 ? 2.446 -31.478 -30.619 1.00 40.20 269 ASP B C 1
ATOM 2982 O O . ASP B 1 105 ? 1.779 -32.324 -31.220 1.00 41.98 269 ASP B O 1
ATOM 2987 N N . LYS B 1 106 ? 3.053 -30.464 -31.223 1.00 38.80 270 LYS B N 1
ATOM 2988 C CA . LYS B 1 106 ? 2.805 -30.125 -32.605 1.00 38.13 270 LYS B CA 1
ATOM 2989 C C . LYS B 1 106 ? 3.977 -30.446 -33.513 1.00 38.24 270 LYS B C 1
ATOM 2990 O O . LYS B 1 106 ? 3.820 -30.392 -34.735 1.00 38.53 270 LYS B O 1
ATOM 2996 N N . PHE B 1 107 ? 5.136 -30.785 -32.956 1.00 37.93 271 PHE B N 1
ATOM 2997 C CA . PHE B 1 107 ? 6.279 -31.132 -33.786 1.00 38.09 271 PHE B CA 1
ATOM 2998 C C . PHE B 1 107 ? 6.005 -32.420 -34.544 1.00 38.95 271 PHE B C 1
ATOM 2999 O O . PHE B 1 107 ? 5.392 -33.353 -34.015 1.00 40.09 271 PHE B O 1
ATOM 3007 N N . ARG B 1 108 ? 6.452 -32.465 -35.800 1.00 38.86 272 ARG B N 1
ATOM 3008 C CA . ARG B 1 108 ? 6.503 -33.733 -36.512 1.00 39.51 272 ARG B CA 1
ATOM 3009 C C . ARG B 1 108 ? 7.304 -34.750 -35.708 1.00 40.19 272 ARG B C 1
ATOM 3010 O O . ARG B 1 108 ? 6.787 -35.799 -35.308 1.00 40.50 272 ARG B O 1
ATOM 3018 N N . ASP B 1 109 ? 8.577 -34.439 -35.451 1.00 40.01 273 ASP B N 1
ATOM 3019 C CA . ASP B 1 109 ? 9.424 -35.280 -34.616 1.00 40.04 273 ASP B CA 1
ATOM 3020 C C . ASP B 1 109 ? 9.166 -34.934 -33.156 1.00 40.95 273 ASP B C 1
ATOM 3021 O O . ASP B 1 109 ? 9.580 -33.852 -32.704 1.00 40.16 273 ASP B O 1
ATOM 3026 N N . PRO B 1 110 ? 8.508 -35.800 -32.381 1.00 42.27 274 PRO B N 1
ATOM 3027 C CA . PRO B 1 110 ? 8.098 -35.404 -31.025 1.00 41.60 274 PRO B CA 1
ATOM 3028 C C . PRO B 1 110 ? 9.260 -35.199 -30.069 1.00 41.95 274 PRO B C 1
ATOM 3029 O O . PRO B 1 110 ? 9.153 -34.372 -29.155 1.00 41.94 274 PRO B O 1
ATOM 3033 N N . GLN B 1 111 ? 10.360 -35.932 -30.235 1.00 41.93 275 GLN B N 1
ATOM 3034 C CA . GLN B 1 111 ? 11.545 -35.758 -29.406 1.00 41.30 275 GLN B CA 1
ATOM 3035 C C . GLN B 1 111 ? 12.660 -35.042 -30.162 1.00 40.06 275 GLN B C 1
ATOM 3036 O O . GLN B 1 111 ? 13.841 -35.211 -29.852 1.00 38.77 275 GLN B O 1
ATOM 3042 N N . MET B 1 112 ? 12.293 -34.244 -31.162 1.00 39.41 276 MET B N 1
ATOM 3043 C CA . MET B 1 112 ? 13.279 -33.441 -31.869 1.00 37.86 276 MET B CA 1
ATOM 3044 C C . MET B 1 112 ? 13.906 -32.430 -30.919 1.00 36.87 276 MET B C 1
ATOM 3045 O O . MET B 1 112 ? 13.241 -31.888 -30.032 1.00 36.17 276 MET B O 1
ATOM 3050 N N . CYS B 1 113 ? 15.197 -32.179 -31.106 1.00 35.98 277 CYS B N 1
ATOM 3051 C CA . CYS B 1 113 ? 15.943 -31.255 -30.269 1.00 34.37 277 CYS B CA 1
ATOM 3052 C C . CYS B 1 113 ? 16.482 -30.116 -31.122 1.00 33.60 277 CYS B C 1
ATOM 3053 O O . CYS B 1 113 ? 16.905 -30.327 -32.263 1.00 33.70 277 CYS B O 1
ATOM 3056 N N . PHE B 1 114 ? 16.457 -28.912 -30.564 1.00 32.68 278 PHE B N 1
ATOM 3057 C CA . PHE B 1 114 ? 16.908 -27.716 -31.256 1.00 31.09 278 PHE B CA 1
ATOM 3058 C C . PHE B 1 114 ? 18.299 -27.312 -30.785 1.00 31.04 278 PHE B C 1
ATOM 3059 O O . PHE B 1 114 ? 18.665 -27.497 -29.622 1.00 31.10 278 PHE B O 1
ATOM 3067 N N . ASP B 1 115 ? 19.076 -26.761 -31.713 1.00 31.43 279 ASP B N 1
ATOM 3068 C CA . ASP B 1 115 ? 20.338 -26.122 -31.368 1.00 31.64 279 ASP B CA 1
ATOM 3069 C C . ASP B 1 115 ? 20.144 -24.669 -30.975 1.00 30.36 279 ASP B C 1
ATOM 3070 O O . ASP B 1 115 ? 20.877 -24.156 -30.121 1.00 27.94 279 ASP B O 1
ATOM 3075 N N . ILE B 1 116 ? 19.169 -24.002 -31.586 1.00 30.07 280 ILE B N 1
ATOM 3076 C CA . ILE B 1 116 ? 18.819 -22.627 -31.266 1.00 28.76 280 ILE B CA 1
ATOM 3077 C C . ILE B 1 116 ? 17.306 -22.517 -31.231 1.00 28.95 280 ILE B C 1
ATOM 3078 O O . ILE B 1 116 ? 16.606 -23.147 -32.032 1.00 28.75 280 ILE B O 1
ATOM 3083 N N . CYS B 1 117 ? 16.801 -21.725 -30.292 1.00 27.52 281 CYS B N 1
ATOM 3084 C CA . CYS B 1 117 ? 15.454 -21.177 -30.363 1.00 26.99 281 CYS B CA 1
ATOM 3085 C C . CYS B 1 117 ? 15.602 -19.669 -30.493 1.00 25.98 281 CYS B C 1
ATOM 3086 O O . CYS B 1 117 ? 16.010 -18.997 -29.540 1.00 25.98 281 CYS B O 1
ATOM 3089 N N . SER B 1 118 ? 15.301 -19.145 -31.674 1.00 26.61 282 SER B N 1
ATOM 3090 C CA . SER B 1 118 ? 15.352 -17.711 -31.911 1.00 26.40 282 SER B CA 1
ATOM 3091 C C . SER B 1 118 ? 13.968 -17.137 -31.641 1.00 26.58 282 SER B C 1
ATOM 3092 O O . SER B 1 118 ? 12.998 -17.501 -32.315 1.00 27.61 282 SER B O 1
ATOM 3095 N N . CYS B 1 119 ? 13.875 -16.268 -30.640 1.00 25.46 283 CYS B N 1
ATOM 3096 C CA . CYS B 1 119 ? 12.613 -15.659 -30.221 1.00 26.76 283 CYS B CA 1
ATOM 3097 C C . CYS B 1 119 ? 12.764 -14.150 -30.359 1.00 26.25 283 CYS B C 1
ATOM 3098 O O . CYS B 1 119 ? 13.086 -13.447 -29.397 1.00 25.14 283 CYS B O 1
ATOM 3101 N N . GLN B 1 120 ? 12.517 -13.652 -31.566 1.00 25.21 284 GLN B N 1
ATOM 3102 C CA . GLN B 1 120 ? 12.804 -12.269 -31.921 1.00 26.27 284 GLN B CA 1
ATOM 3103 C C . GLN B 1 120 ? 11.535 -11.435 -31.788 1.00 26.86 284 GLN B C 1
ATOM 3104 O O . GLN B 1 120 ? 10.609 -11.568 -32.595 1.00 27.05 284 GLN B O 1
ATOM 3110 N N . PHE B 1 121 ? 11.496 -10.577 -30.765 1.00 25.62 285 PHE B N 1
ATOM 3111 C CA . PHE B 1 121 ? 10.413 -9.610 -30.578 1.00 27.74 285 PHE B CA 1
ATOM 3112 C C . PHE B 1 121 ? 9.098 -10.297 -30.214 1.00 27.44 285 PHE B C 1
ATOM 3113 O O . PHE B 1 121 ? 8.024 -9.873 -30.644 1.00 27.24 285 PHE B O 1
ATOM 3121 N N . VAL B 1 122 ? 9.173 -11.346 -29.398 1.00 26.94 286 VAL B N 1
ATOM 3122 C CA . VAL B 1 122 ? 8.009 -12.189 -29.147 1.00 26.87 286 VAL B CA 1
ATOM 3123 C C . VAL B 1 122 ? 7.806 -12.416 -27.654 1.00 27.57 286 VAL B C 1
ATOM 3124 O O . VAL B 1 122 ? 6.668 -12.467 -27.174 1.00 26.46 286 VAL B O 1
ATOM 3128 N N . CYS B 1 123 ? 8.907 -12.546 -26.911 1.00 26.94 287 CYS B N 1
ATOM 3129 C CA . CYS B 1 123 ? 8.825 -13.031 -25.536 1.00 27.87 287 CYS B CA 1
ATOM 3130 C C . CYS B 1 123 ? 7.955 -12.147 -24.653 1.00 26.76 287 CYS B C 1
ATOM 3131 O O . CYS B 1 123 ? 7.271 -12.656 -23.759 1.00 27.96 287 CYS B O 1
ATOM 3134 N N . HIS B 1 124 ? 7.973 -10.829 -24.867 1.00 26.14 288 HIS B N 1
ATOM 3135 C CA . HIS B 1 124 ? 7.214 -9.946 -23.988 1.00 27.67 288 HIS B CA 1
ATOM 3136 C C . HIS B 1 124 ? 5.718 -10.222 -24.043 1.00 26.76 288 HIS B C 1
ATOM 3137 O O . HIS B 1 124 ? 4.999 -9.862 -23.106 1.00 27.63 288 HIS B O 1
ATOM 3144 N N . TYR B 1 125 ? 5.235 -10.863 -25.108 1.00 27.96 289 TYR B N 1
ATOM 3145 C CA . TYR B 1 125 ? 3.816 -11.188 -25.185 1.00 28.52 289 TYR B CA 1
ATOM 3146 C C . TYR B 1 125 ? 3.432 -12.277 -24.192 1.00 27.95 289 TYR B C 1
ATOM 3147 O O . TYR B 1 125 ? 2.273 -12.344 -23.766 1.00 27.99 289 TYR B O 1
ATOM 3156 N N . SER B 1 126 ? 4.383 -13.123 -23.799 1.00 27.87 290 SER B N 1
ATOM 3157 C CA . SER B 1 126 ? 4.093 -14.197 -22.859 1.00 28.32 290 SER B CA 1
ATOM 3158 C C . SER B 1 126 ? 4.020 -13.723 -21.414 1.00 27.57 290 SER B C 1
ATOM 3159 O O . SER B 1 126 ? 3.517 -14.464 -20.564 1.00 28.85 290 SER B O 1
ATOM 3162 N N . PHE B 1 127 ? 4.501 -12.519 -21.108 1.00 27.80 291 PHE B N 1
ATOM 3163 C CA . PHE B 1 127 ? 4.484 -12.037 -19.733 1.00 27.61 291 PHE B CA 1
ATOM 3164 C C . PHE B 1 127 ? 3.153 -11.419 -19.343 1.00 27.98 291 PHE B C 1
ATOM 3165 O O . PHE B 1 127 ? 3.075 -10.677 -18.356 1.00 27.94 291 PHE B O 1
ATOM 3173 N N . GLU B 1 128 ? 2.106 -11.722 -20.109 1.00 28.57 292 GLU B N 1
ATOM 3174 C CA . GLU B 1 128 ? 0.747 -11.454 -19.660 1.00 29.60 292 GLU B CA 1
ATOM 3175 C C . GLU B 1 128 ? 0.466 -12.154 -18.336 1.00 28.96 292 GLU B C 1
ATOM 3176 O O . GLU B 1 128 ? -0.246 -11.623 -17.477 1.00 29.88 292 GLU B O 1
ATOM 3182 N N . SER B 1 129 ? 1.023 -13.349 -18.156 1.00 28.33 293 SER B N 1
ATOM 3183 C CA . SER B 1 129 ? 0.850 -14.129 -16.943 1.00 29.12 293 SER B CA 1
ATOM 3184 C C . SER B 1 129 ? 2.128 -14.916 -16.705 1.00 29.18 293 SER B C 1
ATOM 3185 O O . SER B 1 129 ? 2.952 -15.075 -17.608 1.00 27.81 293 SER B O 1
ATOM 3188 N N . TYR B 1 130 ? 2.292 -15.418 -15.480 1.00 29.34 294 TYR B N 1
ATOM 3189 C CA . TYR B 1 130 ? 3.465 -16.239 -15.201 1.00 29.42 294 TYR B CA 1
ATOM 3190 C C . TYR B 1 130 ? 3.434 -17.522 -16.018 1.00 29.51 294 TYR B C 1
ATOM 3191 O O . TYR B 1 130 ? 4.441 -17.917 -16.618 1.00 29.76 294 TYR B O 1
ATOM 3200 N N . GLU B 1 131 ? 2.284 -18.199 -16.039 1.00 29.04 295 GLU B N 1
ATOM 3201 C CA . GLU B 1 131 ? 2.195 -19.470 -16.747 1.00 30.27 295 GLU B CA 1
ATOM 3202 C C . GLU B 1 131 ? 2.431 -19.296 -18.241 1.00 28.70 295 GLU B C 1
ATOM 3203 O O . GLU B 1 131 ? 2.963 -20.202 -18.890 1.00 29.47 295 GLU B O 1
ATOM 3209 N N . GLN B 1 132 ? 2.046 -18.149 -18.802 1.00 29.34 296 GLN B N 1
ATOM 3210 C CA . GLN B 1 132 ? 2.335 -17.882 -20.207 1.00 29.60 296 GLN B CA 1
ATOM 3211 C C . GLN B 1 132 ? 3.826 -17.663 -20.423 1.00 28.89 296 GLN B C 1
ATOM 3212 O O . GLN B 1 132 ? 4.431 -18.267 -21.316 1.00 28.61 296 GLN B O 1
ATOM 3218 N N . ALA B 1 133 ? 4.436 -16.792 -19.614 1.00 28.83 297 ALA B N 1
ATOM 3219 C CA . ALA B 1 133 ? 5.876 -16.582 -19.707 1.00 28.81 297 ALA B CA 1
ATOM 3220 C C . ALA B 1 133 ? 6.632 -17.884 -19.482 1.00 27.76 297 ALA B C 1
ATOM 3221 O O . ALA B 1 133 ? 7.604 -18.179 -20.186 1.00 27.23 297 ALA B O 1
ATOM 3223 N N . ASP B 1 134 ? 6.194 -18.679 -18.504 1.00 28.49 298 ASP B N 1
ATOM 3224 C CA . ASP B 1 134 ? 6.847 -19.956 -18.239 1.00 27.92 298 ASP B CA 1
ATOM 3225 C C . ASP B 1 134 ? 6.671 -20.918 -19.407 1.00 28.62 298 ASP B C 1
ATOM 3226 O O . ASP B 1 134 ? 7.622 -21.598 -19.809 1.00 28.20 298 ASP B O 1
ATOM 3231 N N . MET B 1 135 ? 5.492 -20.990 -19.984 1.00 28.61 299 MET B N 1
ATOM 3232 C CA . MET B 1 135 ? 5.212 -21.862 -21.075 1.00 29.79 299 MET B CA 1
ATOM 3233 C C . MET B 1 135 ? 6.026 -21.474 -22.346 1.00 29.02 299 MET B C 1
ATOM 3234 O O . MET B 1 135 ? 6.578 -22.251 -23.021 1.00 29.17 299 MET B O 1
ATOM 3239 N N . MET B 1 136 ? 6.090 -20.214 -22.605 1.00 28.64 300 MET B N 1
ATOM 3240 C CA . MET B 1 136 ? 6.908 -19.793 -23.738 1.00 28.78 300 MET B CA 1
ATOM 3241 C C . MET B 1 136 ? 8.375 -20.119 -23.498 1.00 28.21 300 MET B C 1
ATOM 3242 O O . MET B 1 136 ? 9.093 -20.504 -24.428 1.00 28.23 300 MET B O 1
ATOM 3247 N N . LEU B 1 137 ? 8.838 -19.973 -22.255 1.00 27.44 301 LEU B N 1
ATOM 3248 C CA . LEU B 1 137 ? 10.197 -20.385 -21.920 1.00 27.03 301 LEU B CA 1
ATOM 3249 C C . LEU B 1 137 ? 10.371 -21.885 -22.113 1.00 28.01 301 LEU B C 1
ATOM 3250 O O . LEU B 1 137 ? 11.362 -22.339 -22.699 1.00 26.43 301 LEU B O 1
ATOM 3255 N N . ARG B 1 138 ? 9.387 -22.647 -21.681 1.00 28.50 302 ARG B N 1
ATOM 3256 C CA . ARG B 1 138 ? 9.393 -24.060 -21.832 1.00 28.85 302 ARG B CA 1
ATOM 3257 C C . ARG B 1 138 ? 9.522 -24.389 -23.321 1.00 28.28 302 ARG B C 1
ATOM 3258 O O . ARG B 1 138 ? 10.373 -25.106 -23.696 1.00 28.23 302 ARG B O 1
ATOM 3266 N N . ASN B 1 139 ? 8.658 -23.821 -24.128 1.00 28.35 303 ASN B N 1
ATOM 3267 C CA . ASN B 1 139 ? 8.658 -24.075 -25.564 1.00 29.64 303 ASN B CA 1
ATOM 3268 C C . ASN B 1 139 ? 9.978 -23.660 -26.198 1.00 28.14 303 ASN B C 1
ATOM 3269 O O . ASN B 1 139 ? 10.496 -24.350 -27.084 1.00 29.13 303 ASN B O 1
ATOM 3274 N N . ALA B 1 140 ? 10.541 -22.536 -25.756 1.00 27.44 304 ALA B N 1
ATOM 3275 C CA . ALA B 1 140 ? 11.805 -22.082 -26.321 1.00 28.27 304 ALA B CA 1
ATOM 3276 C C . ALA B 1 140 ? 12.959 -22.980 -25.893 1.00 27.46 304 ALA B C 1
ATOM 3277 O O . ALA B 1 140 ? 13.873 -23.245 -26.683 1.00 27.97 304 ALA B O 1
ATOM 3279 N N . CYS B 1 141 ? 12.923 -23.480 -24.659 1.00 27.40 305 CYS B N 1
ATOM 3280 C CA . CYS B 1 141 ? 14.119 -24.004 -24.016 1.00 27.88 305 CYS B CA 1
ATOM 3281 C C . CYS B 1 141 ? 14.098 -25.500 -23.743 1.00 28.63 305 CYS B C 1
ATOM 3282 O O . CYS B 1 141 ? 15.144 -26.140 -23.856 1.00 28.89 305 CYS B O 1
ATOM 3285 N N . GLU B 1 142 ? 12.947 -26.081 -23.393 1.00 28.40 306 GLU B N 1
ATOM 3286 C CA . GLU B 1 142 ? 12.951 -27.467 -22.932 1.00 30.22 306 GLU B CA 1
ATOM 3287 C C . GLU B 1 142 ? 13.514 -28.410 -23.991 1.00 30.70 306 GLU B C 1
ATOM 3288 O O . GLU B 1 142 ? 14.207 -29.379 -23.660 1.00 31.53 306 GLU B O 1
ATOM 3294 N N . ARG B 1 143 ? 13.242 -28.141 -25.267 1.00 30.66 307 ARG B N 1
ATOM 3295 C CA . ARG B 1 143 ? 13.717 -28.996 -26.348 1.00 31.46 307 ARG B CA 1
ATOM 3296 C C . ARG B 1 143 ? 15.064 -28.554 -26.910 1.00 31.51 307 ARG B C 1
ATOM 3297 O O . ARG B 1 143 ? 15.522 -29.125 -27.906 1.00 31.53 307 ARG B O 1
ATOM 3305 N N . LEU B 1 144 ? 15.701 -27.555 -26.308 1.00 30.24 308 LEU B N 1
ATOM 3306 C CA . LEU B 1 144 ? 17.080 -27.250 -26.651 1.00 29.76 308 LEU B CA 1
ATOM 3307 C C . LEU B 1 144 ? 17.978 -28.399 -26.217 1.00 30.18 308 LEU B C 1
ATOM 3308 O O . LEU B 1 144 ? 17.828 -28.944 -25.121 1.00 29.75 308 LEU B O 1
ATOM 3313 N N . SER B 1 145 ? 18.906 -28.779 -27.087 1.00 30.40 309 SER B N 1
ATOM 3314 C CA . SER B 1 145 ? 19.909 -29.746 -26.692 1.00 30.38 309 SER B CA 1
ATOM 3315 C C . SER B 1 145 ? 20.912 -29.083 -25.753 1.00 31.02 309 SER B C 1
ATOM 3316 O O . SER B 1 145 ? 21.080 -27.861 -25.772 1.00 30.17 309 SER B O 1
ATOM 3319 N N . PRO B 1 146 ? 21.571 -29.866 -24.903 1.00 30.83 310 PRO B N 1
ATOM 3320 C CA . PRO B 1 146 ? 22.632 -29.301 -24.061 1.00 30.48 310 PRO B CA 1
ATOM 3321 C C . PRO B 1 146 ? 23.606 -28.495 -24.905 1.00 30.71 310 PRO B C 1
ATOM 3322 O O . PRO B 1 146 ? 24.089 -28.957 -25.942 1.00 30.71 310 PRO B O 1
ATOM 3326 N N . GLY B 1 147 ? 23.884 -27.271 -24.463 1.00 29.41 311 GLY B N 1
ATOM 3327 C CA . GLY B 1 147 ? 24.667 -26.346 -25.250 1.00 29.58 311 GLY B CA 1
ATOM 3328 C C . GLY B 1 147 ? 23.882 -25.572 -26.284 1.00 29.77 311 GLY B C 1
ATOM 3329 O O . GLY B 1 147 ? 24.437 -24.648 -26.893 1.00 30.33 311 GLY B O 1
ATOM 3330 N N . GLY B 1 148 ? 22.617 -25.919 -26.513 1.00 29.76 312 GLY B N 1
ATOM 3331 C CA . GLY B 1 148 ? 21.782 -25.119 -27.385 1.00 28.80 312 GLY B CA 1
ATOM 3332 C C . GLY B 1 148 ? 21.567 -23.723 -26.834 1.00 28.47 312 GLY B C 1
ATOM 3333 O O . GLY B 1 148 ? 21.801 -23.442 -25.658 1.00 28.46 312 GLY B O 1
ATOM 3334 N N . TYR B 1 149 ? 21.109 -22.831 -27.705 1.00 27.57 313 TYR B N 1
ATOM 3335 C CA . TYR B 1 149 ? 20.974 -21.426 -27.359 1.00 27.30 313 TYR B CA 1
ATOM 3336 C C . TYR B 1 149 ? 19.531 -20.969 -27.494 1.00 26.70 313 TYR B C 1
ATOM 3337 O O . TYR B 1 149 ? 18.825 -21.352 -28.433 1.00 26.36 313 TYR B O 1
ATOM 3346 N N . PHE B 1 150 ? 19.104 -20.159 -26.533 1.00 25.02 314 PHE B N 1
ATOM 3347 C CA . PHE B 1 150 ? 17.843 -19.432 -26.587 1.00 24.70 314 PHE B CA 1
ATOM 3348 C C . PHE B 1 150 ? 18.199 -17.961 -26.747 1.00 23.66 314 PHE B C 1
ATOM 3349 O O . PHE B 1 150 ? 18.650 -17.318 -25.794 1.00 24.14 314 PHE B O 1
ATOM 3357 N N . ILE B 1 151 ? 18.024 -17.441 -27.955 1.00 24.05 315 ILE B N 1
ATOM 3358 C CA . ILE B 1 151 ? 18.403 -16.072 -28.274 1.00 24.36 315 ILE B CA 1
ATOM 3359 C C . ILE B 1 151 ? 17.155 -15.309 -28.681 1.00 23.65 315 ILE B C 1
ATOM 3360 O O . ILE B 1 151 ? 16.241 -15.861 -29.301 1.00 23.95 315 ILE B O 1
ATOM 3365 N N . GLY B 1 152 ? 17.116 -14.031 -28.329 1.00 23.77 316 GLY B N 1
ATOM 3366 C CA . GLY B 1 152 ? 15.927 -13.264 -28.635 1.00 24.20 316 GLY B CA 1
ATOM 3367 C C . GLY B 1 152 ? 16.148 -11.783 -28.444 1.00 24.10 316 GLY B C 1
ATOM 3368 O O . GLY B 1 152 ? 17.229 -11.327 -28.060 1.00 23.86 316 GLY B O 1
ATOM 3369 N N . THR B 1 153 ? 15.087 -11.037 -28.730 1.00 23.88 317 THR B N 1
ATOM 3370 C CA . THR B 1 153 ? 15.050 -9.594 -28.583 1.00 24.32 317 THR B CA 1
ATOM 3371 C C . THR B 1 153 ? 13.714 -9.225 -27.966 1.00 24.62 317 THR B C 1
ATOM 3372 O O . THR B 1 153 ? 12.674 -9.758 -28.360 1.00 24.40 317 THR B O 1
ATOM 3376 N N . THR B 1 154 ? 13.744 -8.333 -26.982 1.00 24.32 318 THR B N 1
ATOM 3377 C CA . THR B 1 154 ? 12.545 -7.921 -26.284 1.00 24.83 318 THR B CA 1
ATOM 3378 C C . THR B 1 154 ? 12.760 -6.507 -25.754 1.00 24.97 318 THR B C 1
ATOM 3379 O O . THR B 1 154 ? 13.907 -6.099 -25.544 1.00 24.05 318 THR B O 1
ATOM 3383 N N . PRO B 1 155 ? 11.689 -5.753 -25.543 1.00 24.86 319 PRO B N 1
ATOM 3384 C CA . PRO B 1 155 ? 11.853 -4.402 -24.989 1.00 24.93 319 PRO B CA 1
ATOM 3385 C C . PRO B 1 155 ? 12.589 -4.444 -23.660 1.00 24.79 319 PRO B C 1
ATOM 3386 O O . PRO B 1 155 ? 12.396 -5.351 -22.848 1.00 24.43 319 PRO B O 1
ATOM 3390 N N . ASN B 1 156 ? 13.454 -3.456 -23.455 1.00 24.89 320 ASN B N 1
ATOM 3391 C CA . ASN B 1 156 ? 14.195 -3.316 -22.207 1.00 25.62 320 ASN B CA 1
ATOM 3392 C C . ASN B 1 156 ? 13.283 -2.646 -21.187 1.00 25.69 320 ASN B C 1
ATOM 3393 O O . ASN B 1 156 ? 12.988 -1.451 -21.298 1.00 25.28 320 ASN B O 1
ATOM 3398 N N . SER B 1 157 ? 12.823 -3.417 -20.197 1.00 23.90 321 SER B N 1
ATOM 3399 C CA . SER B 1 157 ? 11.839 -2.893 -19.254 1.00 25.37 321 SER B CA 1
ATOM 3400 C C . SER B 1 157 ? 12.342 -1.629 -18.567 1.00 25.81 321 SER B C 1
ATOM 3401 O O . SER B 1 157 ? 11.557 -0.717 -18.282 1.00 26.21 321 SER B O 1
ATOM 3404 N N . PHE B 1 158 ? 13.647 -1.549 -18.298 1.00 25.72 322 PHE B N 1
ATOM 3405 C CA . PHE B 1 158 ? 14.192 -0.343 -17.680 1.00 26.25 322 PHE B CA 1
ATOM 3406 C C . PHE B 1 158 ? 14.023 0.864 -18.594 1.00 27.23 322 PHE B C 1
ATOM 3407 O O . PHE B 1 158 ? 13.596 1.938 -18.153 1.00 27.56 322 PHE B O 1
ATOM 3415 N N . GLU B 1 159 ? 14.366 0.710 -19.875 1.00 26.41 323 GLU B N 1
ATOM 3416 C CA . GLU B 1 159 ? 14.219 1.818 -20.813 1.00 27.85 323 GLU B CA 1
ATOM 3417 C C . GLU B 1 159 ? 12.758 2.225 -20.955 1.00 28.29 323 GLU B C 1
ATOM 3418 O O . GLU B 1 159 ? 12.443 3.416 -21.054 1.00 28.39 323 GLU B O 1
ATOM 3424 N N . LEU B 1 160 ? 11.851 1.246 -20.967 1.00 27.19 324 LEU B N 1
ATOM 3425 C CA . LEU B 1 160 ? 10.426 1.555 -21.025 1.00 27.50 324 LEU B CA 1
ATOM 3426 C C . LEU B 1 160 ? 9.986 2.328 -19.789 1.00 28.29 324 LEU B C 1
ATOM 3427 O O . LEU B 1 160 ? 9.323 3.367 -19.892 1.00 28.49 324 LEU B O 1
ATOM 3432 N N . ILE B 1 161 ? 10.345 1.828 -18.606 1.00 27.21 325 ILE B N 1
ATOM 3433 C CA . ILE B 1 161 ? 9.942 2.487 -17.368 1.00 28.49 325 ILE B CA 1
ATOM 3434 C C . ILE B 1 161 ? 10.632 3.838 -17.231 1.00 28.90 325 ILE B C 1
ATOM 3435 O O . ILE B 1 161 ? 10.009 4.826 -16.827 1.00 30.34 325 ILE B O 1
ATOM 3440 N N . ARG B 1 162 ? 11.924 3.907 -17.560 1.00 28.63 326 ARG B N 1
ATOM 3441 C CA . ARG B 1 162 ? 12.640 5.173 -17.436 1.00 29.85 326 ARG B CA 1
ATOM 3442 C C . ARG B 1 162 ? 11.980 6.255 -18.279 1.00 29.72 326 ARG B C 1
ATOM 3443 O O . ARG B 1 162 ? 11.738 7.369 -17.801 1.00 31.79 326 ARG B O 1
ATOM 3451 N N . ARG B 1 163 ? 11.678 5.943 -19.542 1.00 30.03 327 ARG B N 1
ATOM 3452 C CA . ARG B 1 163 ? 11.010 6.916 -20.398 1.00 31.45 327 ARG B CA 1
ATOM 3453 C C . ARG B 1 163 ? 9.596 7.210 -19.917 1.00 31.36 327 ARG B C 1
ATOM 3454 O O . ARG B 1 163 ? 9.104 8.330 -20.092 1.00 32.02 327 ARG B O 1
ATOM 3462 N N . LEU B 1 164 ? 8.928 6.224 -19.319 1.00 31.50 328 LEU B N 1
ATOM 3463 C CA . LEU B 1 164 ? 7.586 6.453 -18.795 1.00 31.30 328 LEU B CA 1
ATOM 3464 C C . LEU B 1 164 ? 7.630 7.361 -17.571 1.00 33.08 328 LEU B C 1
ATOM 3465 O O . LEU B 1 164 ? 6.924 8.374 -17.511 1.00 33.36 328 LEU B O 1
ATOM 3470 N N . GLU B 1 165 ? 8.459 7.012 -16.584 1.00 31.94 329 GLU B N 1
ATOM 3471 C CA . GLU B 1 165 ? 8.612 7.868 -15.412 1.00 32.32 329 GLU B CA 1
ATOM 3472 C C . GLU B 1 165 ? 9.057 9.269 -15.810 1.00 33.10 329 GLU B C 1
ATOM 3473 O O . GLU B 1 165 ? 8.653 10.258 -15.186 1.00 33.47 329 GLU B O 1
ATOM 3479 N N . ALA B 1 166 ? 9.890 9.375 -16.849 1.00 33.06 330 ALA B N 1
ATOM 3480 C CA . ALA B 1 166 ? 10.376 10.680 -17.280 1.00 33.66 330 ALA B CA 1
ATOM 3481 C C . ALA B 1 166 ? 9.281 11.498 -17.952 1.00 33.95 330 ALA B C 1
ATOM 3482 O O . ALA B 1 166 ? 9.284 12.731 -17.855 1.00 35.43 330 ALA B O 1
ATOM 3484 N N . SER B 1 167 ? 8.349 10.843 -18.636 1.00 34.55 331 SER B N 1
ATOM 3485 C CA . SER B 1 167 ? 7.245 11.554 -19.261 1.00 35.38 331 SER B CA 1
ATOM 3486 C C . SER B 1 167 ? 6.280 12.086 -18.206 1.00 36.91 331 SER B C 1
ATOM 3487 O O . SER B 1 167 ? 6.161 11.540 -17.106 1.00 36.82 331 SER B O 1
ATOM 3490 N N . GLU B 1 168 ? 5.595 13.178 -18.549 1.00 37.81 332 GLU B N 1
ATOM 3491 C CA . GLU B 1 168 ? 4.515 13.687 -17.715 1.00 38.50 332 GLU B CA 1
ATOM 3492 C C . GLU B 1 168 ? 3.202 12.962 -17.965 1.00 38.84 332 GLU B C 1
ATOM 3493 O O . GLU B 1 168 ? 2.255 13.133 -17.189 1.00 38.70 332 GLU B O 1
ATOM 3499 N N . THR B 1 169 ? 3.130 12.168 -19.023 1.00 36.74 333 THR B N 1
ATOM 3500 C CA . THR B 1 169 ? 1.977 11.352 -19.357 1.00 36.95 333 THR B CA 1
ATOM 3501 C C . THR B 1 169 ? 2.341 9.882 -19.174 1.00 36.65 333 THR B C 1
ATOM 3502 O O . THR B 1 169 ? 3.476 9.537 -18.834 1.00 36.97 333 THR B O 1
ATOM 3506 N N . GLU B 1 170 ? 1.363 9.008 -19.389 1.00 36.14 334 GLU B N 1
ATOM 3507 C CA . GLU B 1 170 ? 1.636 7.577 -19.423 1.00 35.62 334 GLU B CA 1
ATOM 3508 C C . GLU B 1 170 ? 2.103 7.118 -20.795 1.00 35.07 334 GLU B C 1
ATOM 3509 O O . GLU B 1 170 ? 2.142 5.911 -21.058 1.00 34.18 33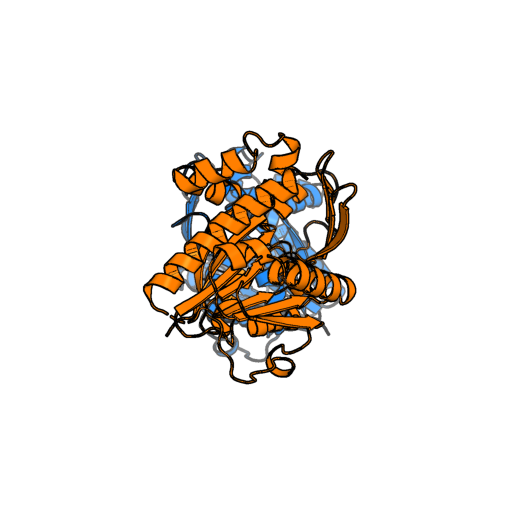4 GLU B O 1
ATOM 3515 N N . SER B 1 171 ? 2.450 8.058 -21.669 1.00 35.83 335 SER B N 1
ATOM 3516 C CA . SER B 1 171 ? 2.891 7.754 -23.018 1.00 34.32 335 SER B CA 1
ATOM 3517 C C . SER B 1 171 ? 4.223 8.437 -23.290 1.00 34.91 335 SER B C 1
ATOM 3518 O O . SER B 1 171 ? 4.597 9.416 -22.638 1.00 35.85 335 SER B O 1
ATOM 3521 N N . PHE B 1 172 ? 4.938 7.892 -24.267 1.00 33.77 336 PHE B N 1
ATOM 3522 C CA . PHE B 1 172 ? 6.144 8.509 -24.791 1.00 33.42 336 PHE B CA 1
ATOM 3523 C C . PHE B 1 172 ? 6.385 7.937 -26.177 1.00 33.89 336 PHE B C 1
ATOM 3524 O O . PHE B 1 172 ? 5.843 6.890 -26.539 1.00 33.45 336 PHE B O 1
ATOM 3532 N N . GLY B 1 173 ? 7.197 8.636 -26.945 1.00 34.26 337 GLY B N 1
ATOM 3533 C CA . GLY B 1 173 ? 7.503 8.211 -28.289 1.00 35.12 337 GLY B CA 1
ATOM 3534 C C . GLY B 1 173 ? 7.848 9.406 -29.149 1.00 35.66 337 GLY B C 1
ATOM 3535 O O . GLY B 1 173 ? 8.204 10.466 -28.646 1.00 36.16 337 GLY B O 1
ATOM 3536 N N . ASN B 1 174 ? 7.721 9.204 -30.454 1.00 36.62 338 ASN B N 1
ATOM 3537 C CA . ASN B 1 174 ? 8.111 10.206 -31.431 1.00 37.58 338 ASN B CA 1
ATOM 3538 C C . ASN B 1 174 ? 7.251 10.010 -32.673 1.00 37.91 338 ASN B C 1
ATOM 3539 O O . ASN B 1 174 ? 6.141 9.473 -32.598 1.00 38.38 338 ASN B O 1
ATOM 3544 N N . GLU B 1 175 ? 7.768 10.444 -33.823 1.00 38.89 339 GLU B N 1
ATOM 3545 C CA . GLU B 1 175 ? 7.061 10.262 -35.084 1.00 38.84 339 GLU B CA 1
ATOM 3546 C C . GLU B 1 175 ? 6.889 8.794 -35.445 1.00 38.85 339 GLU B C 1
ATOM 3547 O O . GLU B 1 175 ? 5.959 8.452 -36.185 1.00 38.58 339 GLU B O 1
ATOM 3553 N N . ILE B 1 176 ? 7.753 7.922 -34.934 1.00 38.20 340 ILE B N 1
ATOM 3554 C CA . ILE B 1 176 ? 7.818 6.535 -35.372 1.00 38.01 340 ILE B CA 1
ATOM 3555 C C . ILE B 1 176 ? 7.022 5.611 -34.460 1.00 36.91 340 ILE B C 1
ATOM 3556 O O . ILE B 1 176 ? 6.300 4.735 -34.938 1.00 35.95 340 ILE B O 1
ATOM 3561 N N . TYR B 1 177 ? 7.153 5.782 -33.148 1.00 36.72 341 TYR B N 1
ATOM 3562 C CA . TYR B 1 177 ? 6.534 4.883 -32.189 1.00 36.09 341 TYR B CA 1
ATOM 3563 C C . TYR B 1 177 ? 5.916 5.692 -31.062 1.00 34.92 341 TYR B C 1
ATOM 3564 O O . TYR B 1 177 ? 6.385 6.782 -30.726 1.00 35.89 341 TYR B O 1
ATOM 3573 N N . THR B 1 178 ? 4.862 5.138 -30.476 1.00 34.25 342 THR B N 1
ATOM 3574 C CA . THR B 1 178 ? 4.294 5.658 -29.244 1.00 34.17 342 THR B CA 1
ATOM 3575 C C . THR B 1 178 ? 4.084 4.495 -28.292 1.00 33.15 342 THR B C 1
ATOM 3576 O O . THR B 1 178 ? 3.543 3.455 -28.684 1.00 33.56 342 THR B O 1
ATOM 3580 N N . VAL B 1 179 ? 4.539 4.660 -27.055 1.00 32.78 343 VAL B N 1
ATOM 3581 C CA . VAL B 1 179 ? 4.313 3.695 -25.989 1.00 32.06 343 VAL B CA 1
ATOM 3582 C C . VAL B 1 179 ? 3.348 4.323 -24.996 1.00 32.66 343 VAL B C 1
ATOM 3583 O O . VAL B 1 179 ? 3.589 5.432 -24.505 1.00 33.07 343 VAL B O 1
ATOM 3587 N N . LYS B 1 180 ? 2.252 3.626 -24.716 1.00 31.44 344 LYS B N 1
ATOM 3588 C CA . LYS B 1 180 ? 1.250 4.102 -23.769 1.00 33.14 344 LYS B CA 1
ATOM 3589 C C . LYS B 1 180 ? 1.046 3.029 -22.712 1.00 32.04 344 LYS B C 1
ATOM 3590 O O . LYS B 1 180 ? 0.558 1.936 -23.017 1.00 31.12 344 LYS B O 1
ATOM 3596 N N . PHE B 1 181 ? 1.424 3.336 -21.477 1.00 32.01 345 PHE B N 1
ATOM 3597 C CA . PHE B 1 181 ? 1.197 2.412 -20.381 1.00 31.67 345 PHE B CA 1
ATOM 3598 C C . PHE B 1 181 ? -0.211 2.586 -19.835 1.00 32.91 345 PHE B C 1
ATOM 3599 O O . PHE B 1 181 ? -0.735 3.702 -19.765 1.00 34.35 345 PHE B O 1
ATOM 3607 N N . GLN B 1 182 ? -0.831 1.465 -19.470 1.00 33.01 346 GLN B N 1
ATOM 3608 C CA . GLN B 1 182 ? -2.136 1.519 -18.823 1.00 34.57 346 GLN B CA 1
ATOM 3609 C C . GLN B 1 182 ? -2.067 2.329 -17.536 1.00 34.87 346 GLN B C 1
ATOM 3610 O O . GLN B 1 182 ? -2.864 3.249 -17.319 1.00 36.92 346 GLN B O 1
ATOM 3616 N N . LYS B 1 183 ? -1.108 2.003 -16.675 1.00 34.30 347 LYS B N 1
ATOM 3617 C CA . LYS B 1 183 ? -0.897 2.700 -15.418 1.00 34.28 347 LYS B CA 1
ATOM 3618 C C . LYS B 1 183 ? 0.562 3.123 -15.325 1.00 33.64 347 LYS B C 1
ATOM 3619 O O . LYS B 1 183 ? 1.418 2.639 -16.070 1.00 33.57 347 LYS B O 1
ATOM 3625 N N . LYS B 1 184 ? 0.842 4.040 -14.405 1.00 33.84 348 LYS B N 1
ATOM 3626 C CA . LYS B 1 184 ? 2.209 4.433 -14.102 1.00 32.66 348 LYS B CA 1
ATOM 3627 C C . LYS B 1 184 ? 2.525 4.087 -12.654 1.00 32.29 348 LYS B C 1
ATOM 3628 O O . LYS B 1 184 ? 1.645 4.098 -11.788 1.00 31.48 348 LYS B O 1
ATOM 3634 N N . GLY B 1 185 ? 3.796 3.771 -12.402 1.00 30.29 349 GLY B N 1
ATOM 3635 C CA . GLY B 1 185 ? 4.231 3.317 -11.100 1.00 30.48 349 GLY B CA 1
ATOM 3636 C C . GLY B 1 185 ? 3.851 1.893 -10.762 1.00 30.41 349 GLY B C 1
ATOM 3637 O O . GLY B 1 185 ? 4.396 1.337 -9.799 1.00 30.28 349 GLY B O 1
ATOM 3638 N N . ASP B 1 186 ? 2.947 1.282 -11.521 1.00 30.35 350 ASP B N 1
ATOM 3639 C CA . ASP B 1 186 ? 2.457 -0.071 -11.270 1.00 29.37 350 ASP B CA 1
ATOM 3640 C C . ASP B 1 186 ? 3.020 -0.982 -12.356 1.00 29.50 350 ASP B C 1
ATOM 3641 O O . ASP B 1 186 ? 2.529 -0.988 -13.488 1.00 28.78 350 ASP B O 1
ATOM 3646 N N . TYR B 1 187 ? 4.052 -1.750 -12.009 1.00 28.84 351 TYR B N 1
ATOM 3647 C CA . TYR B 1 187 ? 4.764 -2.607 -12.957 1.00 27.33 351 TYR B CA 1
ATOM 3648 C C . TYR B 1 187 ? 4.788 -4.036 -12.432 1.00 26.92 351 TYR B C 1
ATOM 3649 O O . TYR B 1 187 ? 5.844 -4.557 -12.053 1.00 25.89 351 TYR B O 1
ATOM 3658 N N . PRO B 1 188 ? 3.637 -4.703 -12.404 1.00 27.34 352 PRO B N 1
ATOM 3659 C CA . PRO B 1 188 ? 3.613 -6.096 -11.947 1.00 27.45 352 PRO B CA 1
ATOM 3660 C C . PRO B 1 188 ? 4.548 -6.955 -12.782 1.00 25.95 352 PRO B C 1
ATOM 3661 O O . PRO B 1 188 ? 4.743 -6.718 -13.976 1.00 26.78 352 PRO B O 1
ATOM 3665 N N . LEU B 1 189 ? 5.145 -7.956 -12.129 1.00 27.30 353 LEU B N 1
ATOM 3666 C CA . LEU B 1 189 ? 6.025 -8.879 -12.840 1.00 26.38 353 LEU B CA 1
ATOM 3667 C C . LEU B 1 189 ? 5.366 -9.394 -14.108 1.00 27.46 353 LEU B C 1
ATOM 3668 O O . LEU B 1 189 ? 6.008 -9.494 -15.160 1.00 26.92 353 LEU B O 1
ATOM 3673 N N . PHE B 1 190 ? 4.083 -9.721 -14.030 1.00 27.44 354 PHE B N 1
ATOM 3674 C CA . PHE B 1 190 ? 3.346 -10.224 -15.173 1.00 27.61 354 PHE B CA 1
ATOM 3675 C C . PHE B 1 190 ? 2.119 -9.362 -15.403 1.00 27.89 354 PHE B C 1
ATOM 3676 O O . PHE B 1 190 ? 1.530 -8.818 -14.465 1.00 29.29 354 PHE B O 1
ATOM 3684 N N . GLY B 1 191 ? 1.753 -9.232 -16.672 1.00 28.74 355 GLY B N 1
ATOM 3685 C CA . GLY B 1 191 ? 0.598 -8.447 -17.026 1.00 29.18 355 GLY B CA 1
ATOM 3686 C C . GLY B 1 191 ? 0.767 -6.948 -16.933 1.00 28.93 355 GLY B C 1
ATOM 3687 O O . GLY B 1 191 ? -0.226 -6.229 -17.052 1.00 28.92 355 GLY B O 1
ATOM 3688 N N . CYS B 1 192 ? 1.972 -6.435 -16.720 1.00 28.31 356 CYS B N 1
ATOM 3689 C CA . CYS B 1 192 ? 2.121 -4.985 -16.795 1.00 28.66 356 CYS B CA 1
ATOM 3690 C C . CYS B 1 192 ? 1.915 -4.599 -18.254 1.00 28.99 356 CYS B C 1
ATOM 3691 O O . CYS B 1 192 ? 2.846 -4.644 -19.062 1.00 28.44 356 CYS B O 1
ATOM 3694 N N . LYS B 1 193 ? 0.682 -4.253 -18.608 1.00 29.73 357 LYS B N 1
ATOM 3695 C CA . LYS B 1 193 ? 0.315 -4.044 -20.000 1.00 29.44 357 LYS B CA 1
ATOM 3696 C C . LYS B 1 193 ? 0.700 -2.643 -20.457 1.00 30.00 357 LYS B C 1
ATOM 3697 O O . LYS B 1 193 ? 0.618 -1.679 -19.691 1.00 31.42 357 LYS B O 1
ATOM 3703 N N . TYR B 1 194 ? 1.125 -2.542 -21.714 1.00 30.05 358 TYR B N 1
ATOM 3704 C CA . TYR B 1 194 ? 1.319 -1.258 -22.368 1.00 29.43 358 TYR B CA 1
ATOM 3705 C C . TYR B 1 194 ? 1.052 -1.439 -23.853 1.00 29.23 358 TYR B C 1
ATOM 3706 O O . TYR B 1 194 ? 1.213 -2.535 -24.397 1.00 30.11 358 TYR B O 1
ATOM 3715 N N . ASP B 1 195 ? 0.626 -0.363 -24.501 1.00 30.36 359 ASP B N 1
ATOM 3716 C CA . ASP B 1 195 ? 0.375 -0.388 -25.934 1.00 31.00 359 ASP B CA 1
ATOM 3717 C C . ASP B 1 195 ? 1.624 0.065 -26.674 1.00 30.96 359 ASP B C 1
ATOM 3718 O O . ASP B 1 195 ? 2.208 1.103 -26.345 1.00 31.19 359 ASP B O 1
ATOM 3723 N N . PHE B 1 196 ? 2.041 -0.723 -27.657 1.00 31.11 360 PHE B N 1
ATOM 3724 C CA . PHE B 1 196 ? 3.140 -0.359 -28.540 1.00 31.37 360 PHE B CA 1
ATOM 3725 C C . PHE B 1 196 ? 2.544 -0.013 -29.896 1.00 32.36 360 PHE B C 1
ATOM 3726 O O . PHE B 1 196 ? 2.026 -0.889 -30.597 1.00 32.14 360 PHE B O 1
ATOM 3734 N N . ASN B 1 197 ? 2.610 1.262 -30.255 1.00 33.32 361 ASN B N 1
ATOM 3735 C CA . ASN B 1 197 ? 2.108 1.756 -31.531 1.00 35.29 361 ASN B CA 1
ATOM 3736 C C . ASN B 1 197 ? 3.309 2.185 -32.364 1.00 34.58 361 ASN B C 1
ATOM 3737 O O . ASN B 1 197 ? 3.809 3.304 -32.218 1.00 35.73 361 ASN B O 1
ATOM 3742 N N . LEU B 1 198 ? 3.784 1.288 -33.222 1.00 35.79 362 LEU B N 1
ATOM 3743 C CA . LEU B 1 198 ? 4.813 1.629 -34.202 1.00 36.46 362 LEU B CA 1
ATOM 3744 C C . LEU B 1 198 ? 4.092 2.217 -35.408 1.00 37.47 362 LEU B C 1
ATOM 3745 O O . LEU B 1 198 ? 3.546 1.486 -36.238 1.00 37.81 362 LEU B O 1
ATOM 3750 N N . GLU B 1 199 ? 4.098 3.548 -35.498 1.00 37.17 363 GLU B N 1
ATOM 3751 C CA . GLU B 1 199 ? 3.192 4.277 -36.379 1.00 38.14 363 GLU B CA 1
ATOM 3752 C C . GLU B 1 199 ? 3.137 3.667 -37.774 1.00 39.32 363 GLU B C 1
ATOM 3753 O O . GLU B 1 199 ? 4.170 3.404 -38.396 1.00 38.98 363 GLU B O 1
ATOM 3755 N N . GLY B 1 200 ? 1.917 3.454 -38.262 1.00 39.42 364 GLY B N 1
ATOM 3756 C CA . GLY B 1 200 ? 1.730 2.923 -39.598 1.00 40.47 364 GLY B CA 1
ATOM 3757 C C . GLY B 1 200 ? 2.233 1.513 -39.784 1.00 40.91 364 GLY B C 1
ATOM 3758 O O . GLY B 1 200 ? 2.489 1.098 -40.917 1.00 42.79 364 GLY B O 1
ATOM 3759 N N . VAL B 1 201 ? 2.393 0.763 -38.696 1.00 39.57 365 VAL B N 1
ATOM 3760 C CA . VAL B 1 201 ? 2.818 -0.629 -38.763 1.00 39.59 365 VAL B CA 1
ATOM 3761 C C . VAL B 1 201 ? 1.870 -1.467 -37.924 1.00 40.06 365 VAL B C 1
ATOM 3762 O O . VAL B 1 201 ? 1.019 -2.195 -38.449 1.00 39.95 365 VAL B O 1
ATOM 3766 N N . VAL B 1 202 ? 2.011 -1.352 -36.606 1.00 39.69 366 VAL B N 1
ATOM 3767 C CA . VAL B 1 202 ? 1.318 -2.216 -35.665 1.00 37.80 366 VAL B CA 1
ATOM 3768 C C . VAL B 1 202 ? 0.892 -1.383 -34.468 1.00 36.68 366 VAL B C 1
ATOM 3769 O O . VAL B 1 202 ? 1.586 -0.448 -34.058 1.00 36.30 366 VAL B O 1
ATOM 3773 N N . ASP B 1 203 ? -0.267 -1.728 -33.914 1.00 35.76 367 ASP B N 1
ATOM 3774 C CA . ASP B 1 203 ? -0.726 -1.209 -32.627 1.00 34.37 367 ASP B CA 1
ATOM 3775 C C . ASP B 1 203 ? -1.126 -2.429 -31.808 1.00 33.74 367 ASP B C 1
ATOM 3776 O O . ASP B 1 203 ? -2.213 -2.983 -31.999 1.00 33.58 367 ASP B O 1
ATOM 3781 N N . VAL B 1 204 ? -0.244 -2.861 -30.914 1.00 31.99 368 VAL B N 1
ATOM 3782 C CA . VAL B 1 204 ? -0.452 -4.129 -30.222 1.00 32.22 368 VAL B CA 1
ATOM 3783 C C . VAL B 1 204 ? -0.204 -3.963 -28.729 1.00 31.08 368 VAL B C 1
ATOM 3784 O O . VAL B 1 204 ? 0.758 -3.293 -28.325 1.00 31.66 368 VAL B O 1
ATOM 3788 N N . PRO B 1 205 ? -1.045 -4.545 -27.878 1.00 31.71 369 PRO B N 1
ATOM 3789 C CA . PRO B 1 205 ? -0.754 -4.537 -26.443 1.00 31.08 369 PRO B CA 1
ATOM 3790 C C . PRO B 1 205 ? 0.458 -5.401 -26.146 1.00 30.42 369 PRO B C 1
ATOM 3791 O O . PRO B 1 205 ? 0.631 -6.483 -26.713 1.00 29.98 369 PRO B O 1
ATOM 3795 N N . GLU B 1 206 ? 1.307 -4.908 -25.255 1.00 29.84 370 GLU B N 1
ATOM 3796 C CA . GLU B 1 206 ? 2.516 -5.614 -24.876 1.00 29.20 370 GLU B CA 1
ATOM 3797 C C . GLU B 1 206 ? 2.586 -5.695 -23.361 1.00 28.73 370 GLU B C 1
ATOM 3798 O O . GLU B 1 206 ? 1.851 -5.012 -22.642 1.00 29.20 370 GLU B O 1
ATOM 3804 N N . PHE B 1 207 ? 3.473 -6.553 -22.878 1.00 27.61 371 PHE B N 1
ATOM 3805 C CA . PHE B 1 207 ? 3.658 -6.751 -21.452 1.00 27.98 371 PHE B CA 1
ATOM 3806 C C . PHE B 1 207 ? 5.117 -6.524 -21.096 1.00 26.85 371 PHE B C 1
ATOM 3807 O O . PHE B 1 207 ? 6.020 -6.937 -21.830 1.00 27.20 371 PHE B O 1
ATOM 3815 N N . LEU B 1 208 ? 5.334 -5.840 -19.979 1.00 26.67 372 LEU B N 1
ATOM 3816 C CA . LEU B 1 208 ? 6.686 -5.579 -19.520 1.00 25.88 372 LEU B CA 1
ATOM 3817 C C . LEU B 1 208 ? 7.399 -6.891 -19.230 1.00 26.68 372 LEU B C 1
ATOM 3818 O O . LEU B 1 208 ? 6.824 -7.818 -18.651 1.00 25.31 372 LEU B O 1
ATOM 3823 N N . VAL B 1 209 ? 8.654 -6.971 -19.651 1.00 23.27 373 VAL B N 1
ATOM 3824 C CA . VAL B 1 209 ? 9.508 -8.118 -19.375 1.00 24.85 373 VAL B CA 1
ATOM 3825 C C . VAL B 1 209 ? 10.636 -7.614 -18.489 1.00 25.20 373 VAL B C 1
ATOM 3826 O O . VAL B 1 209 ? 11.624 -7.058 -18.983 1.00 24.38 373 VAL B O 1
ATOM 3830 N N . TYR B 1 210 ? 10.494 -7.786 -17.180 1.00 24.40 374 TYR B N 1
ATOM 3831 C CA . TYR B 1 210 ? 11.622 -7.547 -16.292 1.00 24.18 374 TYR B CA 1
ATOM 3832 C C . TYR B 1 210 ? 12.660 -8.625 -16.557 1.00 23.61 374 TYR B C 1
ATOM 3833 O O . TYR B 1 210 ? 12.455 -9.791 -16.206 1.00 23.06 374 TYR B O 1
ATOM 3842 N N . PHE B 1 211 ? 13.766 -8.251 -17.197 1.00 23.58 375 PHE B N 1
ATOM 3843 C CA . PHE B 1 211 ? 14.712 -9.271 -17.633 1.00 23.66 375 PHE B CA 1
ATOM 3844 C C . PHE B 1 211 ? 15.273 -10.091 -16.481 1.00 23.07 375 PHE B C 1
ATOM 3845 O O . PHE B 1 211 ? 15.400 -11.317 -16.643 1.00 24.28 375 PHE B O 1
ATOM 3853 N N . PRO B 1 212 ? 15.645 -9.515 -15.337 1.00 23.70 376 PRO B N 1
ATOM 3854 C CA . PRO B 1 212 ? 15.998 -10.364 -14.189 1.00 24.03 376 PRO B CA 1
ATOM 3855 C C . PRO B 1 212 ? 14.963 -11.442 -13.918 1.00 22.95 376 PRO B C 1
ATOM 3856 O O . PRO B 1 212 ? 15.320 -12.566 -13.546 1.00 23.26 376 PRO B O 1
ATOM 3860 N N . LEU B 1 213 ? 13.680 -11.130 -14.111 1.00 23.29 377 LEU B N 1
ATOM 3861 C CA . LEU B 1 213 ? 12.646 -12.151 -13.981 1.00 22.69 377 LEU B CA 1
ATOM 3862 C C . LEU B 1 213 ? 12.791 -13.210 -15.065 1.00 22.80 377 LEU B C 1
ATOM 3863 O O . LEU B 1 213 ? 12.762 -14.413 -14.781 1.00 23.18 377 LEU B O 1
ATOM 3868 N N . LEU B 1 214 ? 12.944 -12.779 -16.320 1.00 22.79 378 LEU B N 1
ATOM 3869 C CA . LEU B 1 214 ? 13.170 -13.728 -17.403 1.00 23.23 378 LEU B CA 1
ATOM 3870 C C . LEU B 1 214 ? 14.408 -14.573 -17.136 1.00 23.44 378 LEU B C 1
ATOM 3871 O O . LEU B 1 214 ? 14.401 -15.789 -17.361 1.00 23.43 378 LEU B O 1
ATOM 3876 N N . ASN B 1 215 ? 15.477 -13.946 -16.644 1.00 22.90 379 ASN B N 1
ATOM 3877 C CA . ASN B 1 215 ? 16.723 -14.667 -16.404 1.00 24.11 379 ASN B CA 1
ATOM 3878 C C . ASN B 1 215 ? 16.516 -15.824 -15.433 1.00 24.17 379 ASN B C 1
ATOM 3879 O O . ASN B 1 215 ? 16.928 -16.958 -15.702 1.00 24.32 379 ASN B O 1
ATOM 3884 N N . GLU B 1 216 ? 15.878 -15.557 -14.292 1.00 24.09 380 GLU B N 1
ATOM 3885 C CA . GLU B 1 216 ? 15.668 -16.619 -13.313 1.00 24.29 380 GLU B CA 1
ATOM 3886 C C . GLU B 1 216 ? 14.729 -17.692 -13.852 1.00 23.74 380 GLU B C 1
ATOM 3887 O O . GLU B 1 216 ? 14.973 -18.889 -13.663 1.00 23.78 380 GLU B O 1
ATOM 3893 N N . MET B 1 217 ? 13.655 -17.285 -14.535 1.00 23.91 381 MET B N 1
ATOM 3894 C CA . MET B 1 217 ? 12.687 -18.257 -15.035 1.00 24.47 381 MET B CA 1
ATOM 3895 C C . MET B 1 217 ? 13.301 -19.193 -16.067 1.00 24.60 381 MET B C 1
ATOM 3896 O O . MET B 1 217 ? 12.921 -20.368 -16.141 1.00 24.77 381 MET B O 1
ATOM 3901 N N . ALA B 1 218 ? 14.235 -18.695 -16.880 1.00 24.49 382 ALA B N 1
ATOM 3902 C CA . ALA B 1 218 ? 14.902 -19.555 -17.850 1.00 24.77 382 ALA B CA 1
ATOM 3903 C C . ALA B 1 218 ? 15.725 -20.645 -17.176 1.00 25.36 382 ALA B C 1
ATOM 3904 O O . ALA B 1 218 ? 16.013 -21.668 -17.806 1.00 25.15 382 ALA B O 1
ATOM 3906 N N . LYS B 1 219 ? 16.109 -20.446 -15.913 1.00 24.39 383 LYS B N 1
ATOM 3907 C CA . LYS B 1 219 ? 16.829 -21.478 -15.178 1.00 25.48 383 LYS B CA 1
ATOM 3908 C C . LYS B 1 219 ? 15.960 -22.692 -14.887 1.00 26.33 383 LYS B C 1
ATOM 3909 O O . LYS B 1 219 ? 16.496 -23.768 -14.603 1.00 27.35 383 LYS B O 1
ATOM 3915 N N . LYS B 1 220 ? 14.633 -22.545 -14.941 1.00 26.47 384 LYS B N 1
ATOM 3916 C CA . LYS B 1 220 ? 13.760 -23.701 -14.771 1.00 27.26 384 LYS B CA 1
ATOM 3917 C C . LYS B 1 220 ? 14.039 -24.764 -15.824 1.00 27.70 384 LYS B C 1
ATOM 3918 O O . LYS B 1 220 ? 13.789 -25.952 -15.593 1.00 28.68 384 LYS B O 1
ATOM 3924 N N . TYR B 1 221 ? 14.557 -24.358 -16.981 1.00 27.50 385 TYR B N 1
ATOM 3925 C CA . TYR B 1 221 ? 14.907 -25.274 -18.058 1.00 27.67 385 TYR B CA 1
ATOM 3926 C C . TYR B 1 221 ? 16.417 -25.361 -18.242 1.00 27.50 385 TYR B C 1
ATOM 3927 O O . TYR B 1 221 ? 16.908 -25.641 -19.338 1.00 28.69 385 TYR B O 1
ATOM 3936 N N . ASN B 1 222 ? 17.157 -25.127 -17.159 1.00 25.92 386 ASN B N 1
ATOM 3937 C CA . ASN B 1 222 ? 18.607 -25.289 -17.143 1.00 28.03 386 ASN B CA 1
ATOM 3938 C C . ASN B 1 222 ? 19.278 -24.334 -18.125 1.00 27.52 386 ASN B C 1
ATOM 3939 O O . ASN B 1 222 ? 20.265 -24.676 -18.777 1.00 27.63 386 ASN B O 1
ATOM 3944 N N . MET B 1 223 ? 18.734 -23.126 -18.229 1.00 26.22 387 MET B N 1
ATOM 3945 C CA . MET B 1 223 ? 19.269 -22.096 -19.106 1.00 25.60 387 MET B CA 1
ATOM 3946 C C . MET B 1 223 ? 20.091 -21.111 -18.290 1.00 25.85 387 MET B C 1
ATOM 3947 O O . MET B 1 223 ? 19.661 -20.672 -17.218 1.00 25.53 387 MET B O 1
ATOM 3952 N N . LYS B 1 224 ? 21.273 -20.774 -18.796 1.00 25.56 388 LYS B N 1
ATOM 3953 C CA . LYS B 1 224 ? 22.140 -19.783 -18.179 1.00 25.98 388 LYS B CA 1
ATOM 3954 C C . LYS B 1 224 ? 22.372 -18.642 -19.158 1.00 25.32 388 LYS B C 1
ATOM 3955 O O . LYS B 1 224 ? 22.598 -18.869 -20.351 1.00 24.50 388 LYS B O 1
ATOM 3961 N N . LEU B 1 225 ? 22.308 -17.417 -18.649 1.00 24.93 389 LEU B N 1
ATOM 3962 C CA . LEU B 1 225 ? 22.515 -16.251 -19.492 1.00 23.75 389 LEU B CA 1
ATOM 3963 C C . LEU B 1 225 ? 23.899 -16.296 -20.124 1.00 24.94 389 LEU B C 1
ATOM 3964 O O . LEU B 1 225 ? 24.910 -16.400 -19.423 1.00 24.64 389 LEU B O 1
ATOM 3969 N N . VAL B 1 226 ? 23.941 -16.238 -21.452 1.00 23.82 390 VAL B N 1
ATOM 3970 C CA . VAL B 1 226 ? 25.193 -15.940 -22.140 1.00 24.75 390 VAL B CA 1
ATOM 3971 C C . VAL B 1 226 ? 25.471 -14.445 -22.084 1.00 25.07 390 VAL B C 1
ATOM 3972 O O . VAL B 1 226 ? 26.516 -14.004 -21.593 1.00 25.61 390 VAL B O 1
ATOM 3976 N N . TYR B 1 227 ? 24.528 -13.643 -22.571 1.00 24.58 391 TYR B N 1
ATOM 3977 C CA . TYR B 1 227 ? 24.595 -12.207 -22.356 1.00 24.81 391 TYR B CA 1
ATOM 3978 C C . TYR B 1 227 ? 23.221 -11.594 -22.575 1.00 24.70 391 TYR B C 1
ATOM 3979 O O . TYR B 1 227 ? 22.356 -12.164 -23.247 1.00 23.15 391 TYR B O 1
ATOM 3988 N N . LYS B 1 228 ? 23.034 -10.429 -21.962 1.00 24.57 392 LYS B N 1
ATOM 3989 C CA . LYS B 1 228 ? 21.910 -9.544 -22.221 1.00 25.43 392 LYS B CA 1
ATOM 3990 C C . LYS B 1 228 ? 22.492 -8.178 -22.542 1.00 26.53 392 LYS B C 1
ATOM 3991 O O . LYS B 1 228 ? 23.289 -7.646 -21.764 1.00 26.58 392 LYS B O 1
ATOM 3997 N N . LYS B 1 229 ? 22.120 -7.625 -23.690 1.00 25.53 393 LYS B N 1
ATOM 3998 C CA . LYS B 1 229 ? 22.685 -6.359 -24.123 1.00 26.52 393 LYS B CA 1
ATOM 3999 C C . LYS B 1 229 ? 21.581 -5.466 -24.660 1.00 26.29 393 LYS B C 1
ATOM 4000 O O . LYS B 1 229 ? 20.709 -5.924 -25.402 1.00 25.29 393 LYS B O 1
ATOM 4006 N N . THR B 1 230 ? 21.615 -4.196 -24.269 1.00 26.74 394 THR B N 1
ATOM 4007 C CA . THR B 1 230 ? 20.760 -3.226 -24.924 1.00 27.18 394 THR B CA 1
ATOM 4008 C C . THR B 1 230 ? 21.105 -3.174 -26.406 1.00 27.35 394 THR B C 1
ATOM 4009 O O . THR B 1 230 ? 22.214 -3.518 -26.824 1.00 26.92 394 THR B O 1
ATOM 4013 N N . PHE B 1 231 ? 20.130 -2.761 -27.216 1.00 27.30 395 PHE B N 1
ATOM 4014 C CA . PHE B 1 231 ? 20.395 -2.645 -28.644 1.00 27.67 395 PHE B CA 1
ATOM 4015 C C . PHE B 1 231 ? 21.568 -1.712 -28.912 1.00 29.39 395 PHE B C 1
ATOM 4016 O O . PHE B 1 231 ? 22.324 -1.923 -29.867 1.00 29.08 395 PHE B O 1
ATOM 4024 N N . LEU B 1 232 ? 21.746 -0.692 -28.069 1.00 28.87 396 LEU B N 1
ATOM 4025 C CA . LEU B 1 232 ? 22.885 0.212 -28.206 1.00 30.32 396 LEU B CA 1
ATOM 4026 C C . LEU B 1 232 ? 24.197 -0.509 -27.928 1.00 29.68 396 LEU B C 1
ATOM 4027 O O . LEU B 1 232 ? 25.105 -0.519 -28.768 1.00 29.75 396 LEU B O 1
ATOM 4032 N N . GLU B 1 233 ? 24.325 -1.103 -26.738 1.00 29.07 397 GLU B N 1
ATOM 4033 C CA . GLU B 1 233 ? 25.526 -1.868 -26.418 1.00 29.25 397 GLU B CA 1
ATOM 4034 C C . GLU B 1 233 ? 25.800 -2.919 -27.486 1.00 28.82 397 GLU B C 1
ATOM 4035 O O . GLU B 1 233 ? 26.924 -3.044 -27.984 1.00 29.86 397 GLU B O 1
ATOM 4041 N N . PHE B 1 234 ? 24.772 -3.689 -27.845 1.00 27.42 398 PHE B N 1
ATOM 4042 C CA . PHE B 1 234 ? 24.933 -4.721 -28.863 1.00 28.17 398 PHE B CA 1
ATOM 4043 C C . PHE B 1 234 ? 25.410 -4.119 -30.178 1.00 29.32 398 PHE B C 1
ATOM 4044 O O . PHE B 1 234 ? 26.371 -4.606 -30.784 1.00 29.17 398 PHE B O 1
ATOM 4052 N N . TYR B 1 235 ? 24.753 -3.051 -30.632 1.00 28.70 399 TYR B N 1
ATOM 4053 C CA . TYR B 1 235 ? 25.170 -2.401 -31.869 1.00 30.25 399 TYR B CA 1
ATOM 4054 C C . TYR B 1 235 ? 26.613 -1.920 -31.774 1.00 30.74 399 TYR B C 1
ATOM 4055 O O . TYR B 1 235 ? 27.460 -2.280 -32.599 1.00 30.06 399 TYR B O 1
ATOM 4064 N N . GLU B 1 236 ? 26.907 -1.090 -30.770 1.00 30.13 400 GLU B N 1
ATOM 4065 C CA . GLU B 1 236 ? 28.239 -0.506 -30.658 1.00 30.82 400 GLU B CA 1
ATOM 4066 C C . GLU B 1 236 ? 29.308 -1.577 -30.503 1.00 31.84 400 GLU B C 1
ATOM 4067 O O . GLU B 1 236 ? 30.455 -1.376 -30.916 1.00 32.22 400 GLU B O 1
ATOM 4073 N N . GLU B 1 237 ? 28.951 -2.718 -29.918 1.00 30.92 401 GLU B N 1
ATOM 4074 C CA . GLU B 1 237 ? 29.894 -3.821 -29.790 1.00 31.48 401 GLU B CA 1
ATOM 4075 C C . GLU B 1 237 ? 30.067 -4.560 -31.111 1.00 32.17 401 GLU B C 1
ATOM 4076 O O . GLU B 1 237 ? 31.194 -4.885 -31.503 1.00 32.86 401 GLU B O 1
ATOM 4082 N N . LYS B 1 238 ? 28.966 -4.810 -31.821 1.00 30.51 402 LYS B N 1
ATOM 4083 C CA . LYS B 1 238 ? 29.005 -5.655 -33.006 1.00 31.44 402 LYS B CA 1
ATOM 4084 C C . LYS B 1 238 ? 29.485 -4.925 -34.255 1.00 32.31 402 LYS B C 1
ATOM 4085 O O . LYS B 1 238 ? 29.974 -5.581 -35.181 1.00 32.75 402 LYS B O 1
ATOM 4091 N N . ILE B 1 239 ? 29.357 -3.596 -34.311 1.00 31.29 403 ILE B N 1
ATOM 4092 C CA . ILE B 1 239 ? 29.867 -2.868 -35.468 1.00 33.07 403 ILE B CA 1
ATOM 4093 C C . ILE B 1 239 ? 31.386 -2.843 -35.485 1.00 33.12 403 ILE B C 1
ATOM 4094 O O . ILE B 1 239 ? 31.986 -2.647 -36.549 1.00 35.27 403 ILE B O 1
ATOM 4099 N N . LYS B 1 240 ? 32.030 -3.026 -34.331 1.00 33.01 404 LYS B N 1
ATOM 4100 C CA . LYS B 1 240 ? 33.482 -3.149 -34.297 1.00 34.02 404 LYS B CA 1
ATOM 4101 C C . LYS B 1 240 ? 33.979 -4.336 -35.109 1.00 34.04 404 LYS B C 1
ATOM 4102 O O . LYS B 1 240 ? 35.178 -4.410 -35.399 1.00 34.61 404 LYS B O 1
ATOM 4108 N N . ASN B 1 241 ? 33.092 -5.259 -35.474 1.00 33.88 405 ASN B N 1
ATOM 4109 C CA . ASN B 1 241 ? 33.441 -6.406 -36.298 1.00 34.51 405 ASN B CA 1
ATOM 4110 C C . ASN B 1 241 ? 33.267 -6.042 -37.767 1.00 35.51 405 ASN B C 1
ATOM 4111 O O . ASN B 1 241 ? 32.228 -5.503 -38.161 1.00 35.67 405 ASN B O 1
ATOM 4116 N N . ASN B 1 242 ? 34.287 -6.342 -38.574 1.00 36.32 406 ASN B N 1
ATOM 4117 C CA . ASN B 1 242 ? 34.307 -5.863 -39.954 1.00 36.97 406 ASN B CA 1
ATOM 4118 C C . ASN B 1 242 ? 33.177 -6.466 -40.779 1.00 37.10 406 ASN B C 1
ATOM 4119 O O . ASN B 1 242 ? 32.529 -5.759 -41.560 1.00 37.41 406 ASN B O 1
ATOM 4124 N N . GLU B 1 243 ? 32.930 -7.770 -40.632 1.00 36.52 407 GLU B N 1
ATOM 4125 C CA . GLU B 1 243 ? 31.854 -8.401 -41.392 1.00 36.73 407 GLU B CA 1
ATOM 4126 C C . GLU B 1 243 ? 30.497 -7.842 -40.985 1.00 36.50 407 GLU B C 1
ATOM 4127 O O . GLU B 1 243 ? 29.621 -7.636 -41.834 1.00 36.50 407 GLU B O 1
ATOM 4133 N N . ASN B 1 244 ? 30.300 -7.597 -39.687 1.00 35.42 408 ASN B N 1
ATOM 4134 C CA . ASN B 1 244 ? 29.075 -6.945 -39.240 1.00 34.76 408 ASN B CA 1
ATOM 4135 C C . ASN B 1 244 ? 28.991 -5.518 -39.766 1.00 34.75 408 ASN B C 1
ATOM 4136 O O . ASN B 1 244 ? 27.929 -5.079 -40.222 1.00 34.83 408 ASN B O 1
ATOM 4141 N N . LYS B 1 245 ? 30.102 -4.778 -39.714 1.00 35.40 409 LYS B N 1
ATOM 4142 C CA . LYS B 1 245 ? 30.118 -3.438 -40.290 1.00 36.19 409 LYS B CA 1
ATOM 4143 C C . LYS B 1 245 ? 29.834 -3.485 -41.786 1.00 36.56 409 LYS B C 1
ATOM 4144 O O . LYS B 1 245 ? 29.178 -2.588 -42.330 1.00 36.76 409 LYS B O 1
ATOM 4150 N N . MET B 1 246 ? 30.314 -4.528 -42.467 1.00 37.00 410 MET B N 1
ATOM 4151 C CA . MET B 1 246 ? 30.042 -4.667 -43.894 1.00 37.80 410 MET B CA 1
ATOM 4152 C C . MET B 1 246 ? 28.578 -4.997 -44.147 1.00 37.35 410 MET B C 1
ATOM 4153 O O . MET B 1 246 ? 27.961 -4.446 -45.066 1.00 38.26 410 MET B O 1
ATOM 4158 N N . LEU B 1 247 ? 28.005 -5.901 -43.349 1.00 37.04 411 LEU B N 1
ATOM 4159 C CA . LEU B 1 247 ? 26.578 -6.180 -43.469 1.00 37.24 411 LEU B CA 1
ATOM 4160 C C . LEU B 1 247 ? 25.758 -4.921 -43.226 1.00 37.15 411 LEU B C 1
ATOM 4161 O O . LEU B 1 247 ? 24.781 -4.659 -43.938 1.00 37.53 411 LEU B O 1
ATOM 4166 N N . LEU B 1 248 ? 26.145 -4.125 -42.226 1.00 36.01 412 LEU B N 1
ATOM 4167 C CA . LEU B 1 248 ? 25.449 -2.869 -41.972 1.00 36.73 412 LEU B CA 1
ATOM 4168 C C . LEU B 1 248 ? 25.449 -1.984 -43.210 1.00 38.27 412 LEU B C 1
ATOM 4169 O O . LEU B 1 248 ? 24.438 -1.346 -43.529 1.00 38.56 412 LEU B O 1
ATOM 4174 N N . LYS B 1 249 ? 26.576 -1.935 -43.924 1.00 38.03 413 LYS B N 1
ATOM 4175 C CA . LYS B 1 249 ? 26.645 -1.144 -45.148 1.00 38.16 413 LYS B CA 1
ATOM 4176 C C . LYS B 1 249 ? 25.824 -1.785 -46.260 1.00 38.75 413 LYS B C 1
ATOM 4177 O O . LYS B 1 249 ? 25.068 -1.101 -46.959 1.00 39.30 413 LYS B O 1
ATOM 4183 N N . ARG B 1 250 ? 25.959 -3.101 -46.437 1.00 38.88 414 ARG B N 1
ATOM 4184 C CA . ARG B 1 250 ? 25.217 -3.784 -47.492 1.00 39.50 414 ARG B CA 1
ATOM 4185 C C . ARG B 1 250 ? 23.714 -3.586 -47.332 1.00 40.05 414 ARG B C 1
ATOM 4186 O O . ARG B 1 250 ? 22.999 -3.374 -48.319 1.00 40.53 414 ARG B O 1
ATOM 4194 N N . MET B 1 251 ? 23.259 -3.472 -46.099 1.00 40.33 415 MET B N 1
ATOM 4195 C CA . MET B 1 251 ? 21.808 -3.354 -45.842 1.00 39.93 415 MET B CA 1
ATOM 4196 C C . MET B 1 251 ? 21.435 -1.884 -45.922 1.00 40.19 415 MET B C 1
ATOM 4197 O O . MET B 1 251 ? 20.256 -1.568 -45.926 1.00 42.40 415 MET B O 1
ATOM 4202 N N . GLY B 1 252 ? 22.448 -1.040 -46.003 1.00 41.79 416 GLY B N 1
ATOM 4203 C CA . GLY B 1 252 ? 22.204 0.395 -46.167 1.00 41.36 416 GLY B CA 1
ATOM 4204 C C . GLY B 1 252 ? 21.692 1.013 -44.896 1.00 42.24 416 GLY B C 1
ATOM 4205 O O . GLY B 1 252 ? 20.793 1.842 -44.965 1.00 42.70 416 GLY B O 1
ATOM 4206 N N . LEU B 1 253 ? 22.205 0.518 -43.768 1.00 42.38 417 LEU B N 1
ATOM 4207 C CA . LEU B 1 253 ? 21.798 1.026 -42.445 1.00 42.45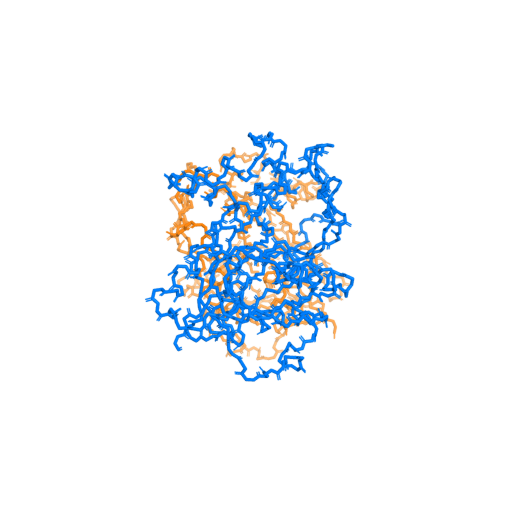 417 LEU B CA 1
ATOM 4208 C C . LEU B 1 253 ? 22.896 1.953 -41.937 1.00 44.17 417 LEU B C 1
ATOM 4209 O O . LEU B 1 253 ? 23.235 1.900 -40.767 1.00 44.21 417 LEU B O 1
ATOM 4214 N N . GLY B 1 254 ? 23.435 2.761 -42.824 1.00 46.36 418 GLY B N 1
ATOM 4215 C CA . GLY B 1 254 ? 24.510 3.699 -42.476 1.00 47.28 418 GLY B CA 1
ATOM 4216 C C . GLY B 1 254 ? 24.122 4.700 -41.413 1.00 49.88 418 GLY B C 1
ATOM 4217 O O . GLY B 1 254 ? 25.000 5.039 -40.594 1.00 52.14 418 GLY B O 1
ATOM 4218 N N . CYS B 1 255 ? 22.894 5.202 -41.438 1.00 49.99 419 CYS B N 1
ATOM 4219 C CA . CYS B 1 255 ? 22.541 6.048 -40.271 1.00 51.30 419 CYS B CA 1
ATOM 4220 C C . CYS B 1 255 ? 21.047 5.990 -39.927 1.00 51.34 419 CYS B C 1
ATOM 4221 O O . CYS B 1 255 ? 20.227 6.296 -40.797 1.00 52.63 419 CYS B O 1
ATOM 4224 N N . LEU B 1 256 ? 20.737 5.642 -38.677 1.00 48.88 456 LEU B N 1
ATOM 4225 C CA . LEU B 1 256 ? 19.316 5.695 -38.274 1.00 46.34 456 LEU B CA 1
ATOM 4226 C C . LEU B 1 256 ? 18.958 7.114 -37.844 1.00 44.96 456 LEU B C 1
ATOM 4227 O O . LEU B 1 256 ? 19.820 7.771 -37.220 1.00 45.04 456 LEU B O 1
ATOM 4232 N N . SER B 1 257 ? 17.752 7.578 -38.169 1.00 44.47 457 SER B N 1
ATOM 4233 C CA . SER B 1 257 ? 17.225 8.844 -37.677 1.00 44.03 457 SER B CA 1
ATOM 4234 C C . SER B 1 257 ? 17.436 8.905 -36.171 1.00 43.22 457 SER B C 1
ATOM 4235 O O . SER B 1 257 ? 17.684 7.874 -35.537 1.00 42.69 457 SER B O 1
ATOM 4238 N N . LYS B 1 258 ? 17.356 10.100 -35.585 1.00 43.73 458 LYS B N 1
ATOM 4239 C CA . LYS B 1 258 ? 17.347 10.183 -34.129 1.00 43.19 458 LYS B CA 1
ATOM 4240 C C . LYS B 1 258 ? 16.101 9.518 -33.564 1.00 41.62 458 LYS B C 1
ATOM 4241 O O . LYS B 1 258 ? 16.172 8.784 -32.571 1.00 41.11 458 LYS B O 1
ATOM 4247 N N . SER B 1 259 ? 14.949 9.752 -34.197 1.00 41.42 459 SER B N 1
ATOM 4248 C CA . SER B 1 259 ? 13.712 9.115 -33.762 1.00 40.92 459 SER B CA 1
ATOM 4249 C C . SER B 1 259 ? 13.732 7.614 -34.021 1.00 40.83 459 SER B C 1
ATOM 4250 O O . SER B 1 259 ? 13.093 6.852 -33.287 1.00 40.45 459 SER B O 1
ATOM 4253 N N . GLU B 1 260 ? 14.446 7.172 -35.059 1.00 40.96 460 GLU B N 1
ATOM 4254 C CA . GLU B 1 260 ? 14.554 5.741 -35.316 1.00 40.24 460 GLU B CA 1
ATOM 4255 C C . GLU B 1 260 ? 15.352 5.047 -34.222 1.00 39.07 460 GLU B C 1
ATOM 4256 O O . GLU B 1 260 ? 14.961 3.976 -33.744 1.00 38.19 460 GLU B O 1
ATOM 4262 N N . TRP B 1 261 ? 16.475 5.639 -33.811 1.00 38.80 461 TRP B N 1
ATOM 4263 C CA . TRP B 1 261 ? 17.244 5.041 -32.728 1.00 38.20 461 TRP B CA 1
ATOM 4264 C C . TRP B 1 261 ? 16.431 4.993 -31.442 1.00 36.96 461 TRP B C 1
ATOM 4265 O O . TRP B 1 261 ? 16.500 4.013 -30.692 1.00 35.88 461 TRP B O 1
ATOM 4276 N N . GLU B 1 262 ? 15.662 6.049 -31.165 1.00 37.65 462 GLU B N 1
ATOM 4277 C CA . GLU B 1 262 ? 14.823 6.054 -29.972 1.00 36.80 462 GLU B CA 1
ATOM 4278 C C . GLU B 1 262 ? 13.893 4.851 -29.951 1.00 35.07 462 GLU B C 1
ATOM 4279 O O . GLU B 1 262 ? 13.657 4.256 -28.893 1.00 34.21 462 GLU B O 1
ATOM 4285 N N . ALA B 1 263 ? 13.356 4.473 -31.113 1.00 35.76 463 ALA B N 1
ATOM 4286 C CA . ALA B 1 263 ? 12.490 3.302 -31.171 1.00 34.85 463 ALA B CA 1
ATOM 4287 C C . ALA B 1 263 ? 13.293 2.017 -31.013 1.00 34.62 463 ALA B C 1
ATOM 4288 O O . ALA B 1 263 ? 12.824 1.059 -30.388 1.00 33.83 463 ALA B O 1
ATOM 4290 N N . THR B 1 264 ? 14.508 1.981 -31.564 1.00 34.46 464 THR B N 1
ATOM 4291 C CA . THR B 1 264 ? 15.330 0.780 -31.468 1.00 33.45 464 THR B CA 1
ATOM 4292 C C . THR B 1 264 ? 15.960 0.637 -30.088 1.00 31.66 464 THR B C 1
ATOM 4293 O O . THR B 1 264 ? 16.063 -0.478 -29.564 1.00 30.45 464 THR B O 1
ATOM 4297 N N . SER B 1 265 ? 16.388 1.748 -29.484 1.00 32.22 465 SER B N 1
ATOM 4298 C CA . SER B 1 265 ? 17.026 1.686 -28.175 1.00 31.90 465 SER B CA 1
ATOM 4299 C C . SER B 1 265 ? 16.110 1.115 -27.103 1.00 30.53 465 SER B C 1
ATOM 4300 O O . SER B 1 265 ? 16.591 0.779 -26.015 1.00 30.21 465 SER B O 1
ATOM 4303 N N . ILE B 1 266 ? 14.809 0.996 -27.381 1.00 30.34 466 ILE B N 1
ATOM 4304 C CA . ILE B 1 266 ? 13.879 0.387 -26.441 1.00 29.40 466 ILE B CA 1
ATOM 4305 C C . ILE B 1 266 ? 14.217 -1.070 -26.178 1.00 28.79 466 ILE B C 1
ATOM 4306 O O . ILE B 1 266 ? 13.831 -1.621 -25.140 1.00 28.45 466 ILE B O 1
ATOM 4311 N N . TYR B 1 267 ? 14.935 -1.710 -27.088 1.00 27.26 467 TYR B N 1
ATOM 4312 C CA . TYR B 1 267 ? 15.070 -3.156 -27.078 1.00 27.33 467 TYR B CA 1
ATOM 4313 C C . TYR B 1 267 ? 16.413 -3.592 -26.514 1.00 26.75 467 TYR B C 1
ATOM 4314 O O . TYR B 1 267 ? 17.380 -2.830 -26.455 1.00 26.41 467 TYR B O 1
ATOM 4323 N N . LEU B 1 268 ? 16.445 -4.844 -26.076 1.00 25.81 468 LEU B N 1
ATOM 4324 C CA . LEU B 1 268 ? 17.671 -5.513 -25.692 1.00 25.14 468 LEU B CA 1
ATOM 4325 C C . LEU B 1 268 ? 17.734 -6.843 -26.423 1.00 24.51 468 LEU B C 1
ATOM 4326 O O . LEU B 1 268 ? 16.716 -7.382 -26.867 1.00 24.27 468 LEU B O 1
ATOM 4331 N N . VAL B 1 269 ? 18.945 -7.361 -26.560 1.00 23.39 469 VAL B N 1
ATOM 4332 C CA . VAL B 1 269 ? 19.172 -8.690 -27.102 1.00 24.21 469 VAL B CA 1
ATOM 4333 C C . VAL B 1 269 ? 19.660 -9.571 -25.965 1.00 23.95 469 VAL B C 1
ATOM 4334 O O . VAL B 1 269 ? 20.486 -9.148 -25.147 1.00 24.41 469 VAL B O 1
ATOM 4338 N N . PHE B 1 270 ? 19.135 -10.785 -25.900 1.00 22.84 470 PHE B N 1
ATOM 4339 C CA . PHE B 1 270 ? 19.530 -11.727 -24.871 1.00 22.98 470 PHE B CA 1
ATOM 4340 C C . PHE B 1 270 ? 19.907 -13.047 -25.518 1.00 23.52 470 PHE B C 1
ATOM 4341 O O . PHE B 1 270 ? 19.434 -13.388 -26.606 1.00 23.12 470 PHE B O 1
ATOM 4349 N N . ALA B 1 271 ? 20.782 -13.777 -24.839 1.00 23.77 471 ALA B N 1
ATOM 4350 C CA . ALA B 1 271 ? 21.151 -15.121 -25.244 1.00 23.91 471 ALA B CA 1
ATOM 4351 C C . ALA B 1 271 ? 21.309 -15.960 -23.992 1.00 24.58 471 ALA B C 1
ATOM 4352 O O . ALA B 1 271 ? 22.004 -15.558 -23.054 1.00 24.14 471 ALA B O 1
ATOM 4354 N N . PHE B 1 272 ? 20.636 -17.102 -23.968 1.00 23.10 472 PHE B N 1
ATOM 4355 C CA . PHE B 1 272 ? 20.835 -18.107 -22.942 1.00 24.65 472 PHE B CA 1
ATOM 4356 C C . PHE B 1 272 ? 21.386 -19.365 -23.592 1.00 24.81 472 PHE B C 1
ATOM 4357 O O . PHE B 1 272 ? 21.101 -19.660 -24.756 1.00 24.73 472 PHE B O 1
ATOM 4365 N N . GLU B 1 273 ? 22.190 -20.096 -22.835 1.00 26.03 473 GLU B N 1
ATOM 4366 C CA . GLU B 1 273 ? 22.706 -21.381 -23.269 1.00 27.02 473 GLU B CA 1
ATOM 4367 C C . GLU B 1 273 ? 22.138 -22.475 -22.380 1.00 26.86 473 GLU B C 1
ATOM 4368 O O . GLU B 1 273 ? 22.081 -22.326 -21.155 1.00 26.34 473 GLU B O 1
ATOM 4374 N N . LYS B 1 274 ? 21.701 -23.563 -23.003 1.00 27.30 474 LYS B N 1
ATOM 4375 C CA . LYS B 1 274 ? 21.268 -24.731 -22.251 1.00 27.91 474 LYS B CA 1
ATOM 4376 C C . LYS B 1 274 ? 22.476 -25.379 -21.588 1.00 28.66 474 LYS B C 1
ATOM 4377 O O . LYS B 1 274 ? 23.433 -25.767 -22.267 1.00 27.69 474 LYS B O 1
ATOM 4383 N N . GLN B 1 275 ? 22.440 -25.485 -20.263 1.00 28.26 475 GLN B N 1
ATOM 4384 C CA . GLN B 1 275 ? 23.548 -26.078 -19.535 1.00 28.05 475 GLN B CA 1
ATOM 4385 C C . GLN B 1 275 ? 23.545 -27.596 -19.704 1.00 29.73 475 GLN B C 1
ATOM 4386 O O . GLN B 1 275 ? 22.628 -28.190 -20.279 1.00 28.71 475 GLN B O 1
ATOM 4392 N N . GLN B 1 276 ? 24.597 -28.225 -19.191 1.00 29.81 476 GLN B N 1
ATOM 4393 C CA . GLN B 1 276 ? 24.723 -29.675 -19.254 1.00 30.86 476 GLN B CA 1
ATOM 4394 C C . GLN B 1 276 ? 23.946 -30.339 -18.122 1.00 31.59 476 GLN B C 1
ATOM 4395 O O . GLN B 1 276 ? 23.635 -31.528 -18.185 1.00 32.10 476 GLN B O 1
#

GO terms:
  GO:0043235 signaling receptor complex (C, IDA)
  GO:0031533 mRNA capping enzyme complex (C, IDA)
  GO:0004482 mRNA 5'-cap (guanine-N7-)-methyltransferase activity (F, IDA)
  GO:0006370 7-methylguanosine mRNA capping (P, IDA)
  GO:0005634 nucleus (C, EXP)
  GO:0005515 protein binding (F, IPI)
  GO:0005634 nucleus (C, TAS)
  GO:0003723 RNA binding (F, TAS)
  GO:0004482 mRNA 5'-cap (guanine-N7-)-methyltransferase activity (F, TAS)
  GO:0006370 7-methylguanosine mRNA capping (P, TAS)
  GO:0005654 nucleoplasm (C, TAS)
  GO:0001650 fibrillar center (C, IDA)
  GO:0005654 nucleoplasm (C, IDA)
  GO:0005634 nucleus (C, IDA)
  GO:0160130 mRNA cap methyltransferase RNMT:RAMAC complex (C, IDA)
  GO:0003723 RNA binding (F, IMP)
  GO:0004482 mRNA 5'-cap (guanine-N7-)-methyltransferase activity (F, IMP)
  GO:0006370 7-methylguanosine mRNA capping (P, IMP)

Organism: Homo sapiens (NCBI:txid9606)

InterPro domains:
  IPR004971 mRNA (guanine-N(7))-methyltransferase domain [PF03291] (137-475)
  IPR004971 mRNA (guanine-N(7))-methyltransferase domain [PS51562] (167-475)
  IPR016899 mRNA cap guanine-N7 methyltransferase, eukaryotes [PIRSF028762] (59-476)
  IPR029063 S-adenosyl-L-methionine-dependent methyltransferase superfamily [G3DSA:3.40.50.150] (164-476)
  IPR029063 S-adenosyl-L-methionine-dependent methyltransferase superfamily [SSF53335] (168-474)
  IPR039753 mRNA cap guanine-N7 methyltransferase [PTHR12189] (148-475)

Nearest PDB structures (foldseek):
  8q69-assembly2_B  TM=9.956E-01  e=6.757E-56  Homo sapiens
  8q9w-assembly1_A  TM=9.923E-01  e=1.274E-55  Homo sapiens
  8q8g-assembly1_A  TM=9.924E-01  e=1.641E-55  Homo sapiens
  5e9j-assembly2_B  TM=9.841E-01  e=8.531E-55  Homo sapiens
  5e8j-assembly2_B  TM=9.782E-01  e=1.248E-54  Homo sapiens

Solvent-accessible surface area: 23451 Å² total; per-residue (Å²): 152,92,58,95,49,8,114,19,10,19,20,0,0,22,18,8,0,2,31,40,0,2,80,77,6,72,122,123,65,84,79,75,2,10,0,0,5,1,14,13,23,97,2,28,6,2,97,25,0,44,134,8,171,7,55,70,1,1,1,0,17,114,41,55,108,11,4,121,74,0,71,93,91,9,58,87,30,99,124,76,52,118,43,178,84,42,4,55,14,12,36,10,55,3,20,6,7,130,60,41,1,37,106,79,12,191,64,62,135,14,58,0,8,0,0,0,0,12,45,20,2,2,71,1,0,83,22,102,116,12,0,14,35,12,4,72,2,1,0,48,49,6,27,102,19,3,9,1,0,0,0,0,1,12,6,42,25,0,10,81,28,0,66,76,26,184,74,75,31,24,40,40,129,25,7,55,0,100,2,107,117,53,24,57,18,44,16,39,32,0,90,2,52,3,38,17,101,71,85,52,101,40,58,3,21,3,2,27,11,15,9,0,26,61,16,0,109,111,16,66,6,82,59,44,28,48,34,33,0,75,90,0,60,89,75,23,33,163,70,89,127,25,71,104,49,13,118,161,52,12,91,53,115,37,34,167,11,3,60,53,2,0,18,0,15,0,0,0,0,0,37,21,52,176,94,137,15,134,26,6,24,16,0,0,24,22,7,0,2,34,41,0,5,98,59,7,71,128,94,111,123,8,18,0,0,6,2,15,12,22,100,3,33,7,2,71,21,0,75,116,5,168,6,64,42,0,0,1,0,18,115,40,66,105,14,0,106,69,0,62,102,109,9,57,78,12,81,120,187,100,6,63,25,14,32,12,49,4,25,7,8,141,63,39,1,37,107,73,13,199,75,81,135,12,59,0,4,0,0,0,0,12,45,20,2,3,74,1,1,84,30,89,121,14,1,17,24,11,2,91,3,0,0,46,47,7,25,87,21,4,18,0,0,0,0,0,3,19,7,40,23,1,9,80,27,0,64,77,26,168,75,74,28,24,39,36,131,38,5,58,0,118,3,109,104,69,24,62,16,36,7,33,8,6,103,4,59,10,57,35,56,90,114,63,97,35,80,4,20,3,1,22,11,16,11,1,27,78,17,0,104,126,26,72,3,117,63,53,26,49,31,32,0,74,88,0,52,86,77,26,39,165,65,80,105,25,78,94,30,9,132,172,41,44,6,55,117,28,55,181,12,25,62,78,2,1,18,0,18,3,0,0,0,0,57,22,64,176

Foldseek 3Di:
DQVQQLVLLLLLLVLLQLVVLLVVCCVPPVDAAEEEAEQCFLPSCQVSQFVSVHAEYEAEHQDPVSLVSNVVVNVVDVVDDPDDDGHHYDTYHDLLLPDACLVVDPHSLAAHLEYEYEAHLQQQQQDPSSNLSNLCNGFLRHDAFRKYKYKYFALCLLLVQCVVDPAQWDADPQKMKHFPDHPDQDCGSRWIWIDGDPPDTDIGHRHHVVSSQVSNVVRQKHWPDKAFPVRSVVVQCVPVVSVVSCVVRHPDDDDPRSCSVRRRMMMTMIGRHD/DLLLLLVVLVLLLQLVVLLVVLVVPHLAEEEAEQCFLPPCQVSVFVSVHAEYEYEHQDPVSLVNNVVVNVVVVVVHHHYHTYHDLQLPDQCLVVDPPNLAAHQEYEYEAHLQAQLQDPSSNLSNLCNGFQRHDAFGKYKYKYFALCLLLVQCVVDPAQWDADPFWIKHFPDHPDQDCGNRWIWIPRDPPDTDIGHRHHVVVSQVSNCVNQKHWPDKFFPVRSVVVSCVDPVSVVSCVVSPSPDDDPRSVSVRRRMMMTMITRHD

Secondary structure (DSSP, 8-state):
--HHHHHHHHHHHHHHHHHHHHHHHHTT-SS--EEEEET-TTTTTHHHHHHHT-SEEEEEES-HHHHHHHHHHHHHHHTS-SSS---EEEEEE--TTTS-GGGTSSSTT--EEEEEEES-GGGGGGSHHHHHHHHHHHHTTEEEEEEEEEEEE-HHHHHHHHHHSSSSEEE-SSEEEEESSSS---TTT-EEEEEETTTEEEEEE---HHHHHHHHHTTTEEEEEEEEHHHHHHHHHHSHHHHHHHHHHS-SPPPHHHHHHHTTEEEEEEEE--/-HHHHHHHHHHHHHHHHHHHHHTTT---EEEEET-TTTTTHHHHHHTT-SEEEEEES-HHHHHHHHHHHHHHH----EEEEEE--TTTS-GGGT-SSTT--EEEEEEES-GGGGGGSHHHHHHHHHHHHTTEEEEEEEEEEEE-HHHHHHHHHHSSSSEEE-SSEEEEESSSS---TTT-EEEEEETTTEEEEEE---HHHHHHHHGGGTEEEEEEEEHHHHHHHHTTSHHHHHHHHHTT-S---HHHHHHHTTEEEEEEEE--